Protein AF-0000000065878195 (afdb_homodimer)

Solvent-accessible surface area (backbone atoms only — not comparable to full-atom values): 20778 Å² total; per-residue (Å²): 125,73,83,77,46,71,64,57,33,50,50,47,22,72,71,66,57,38,49,67,68,57,30,45,48,26,27,59,78,36,66,58,36,61,71,56,16,51,52,48,48,51,53,51,12,43,54,49,27,63,72,30,65,80,54,76,54,81,26,36,33,47,19,52,36,68,44,93,82,26,39,34,34,22,38,26,36,37,29,16,54,41,66,69,56,40,67,31,67,69,50,46,49,50,30,38,50,50,14,46,40,45,65,73,57,57,44,80,30,56,44,76,90,58,51,53,64,69,58,52,51,52,52,46,50,52,42,34,51,54,31,45,72,72,67,43,57,69,74,59,20,53,55,50,31,51,55,51,49,56,54,45,36,36,52,34,12,43,40,54,15,55,28,86,92,46,70,91,38,28,40,44,51,52,50,27,49,48,18,34,41,72,71,44,39,69,45,76,66,55,71,50,79,49,46,70,91,55,77,128,126,75,82,78,46,72,65,58,32,49,50,47,22,72,72,65,56,38,48,67,67,57,30,45,49,26,27,60,77,37,68,58,35,61,71,56,17,51,52,49,47,50,54,51,13,43,54,49,27,62,73,30,64,80,56,75,55,82,26,35,32,49,19,52,36,65,44,93,81,27,39,35,32,23,37,27,35,36,29,17,54,42,65,70,55,39,65,30,69,68,50,46,49,48,31,37,49,50,13,46,40,43,63,74,57,57,44,81,30,54,42,74,89,59,52,52,63,69,57,53,52,52,50,47,50,51,44,36,50,54,32,45,72,72,68,42,56,67,75,59,20,51,55,50,31,52,56,50,48,56,53,46,35,37,51,33,13,42,39,54,15,56,28,87,92,47,69,89,38,28,42,44,52,52,50,28,50,48,16,35,39,74,71,43,39,69,44,77,67,54,72,49,78,48,45,71,89,54,76,129

Structure (mmCIF, N/CA/C/O backbone):
data_AF-0000000065878195-model_v1
#
loop_
_entity.id
_entity.type
_entity.pdbx_description
1 polymer 'Elongation factor Ts'
#
loop_
_atom_site.group_PDB
_atom_site.id
_atom_site.type_symbol
_atom_site.label_atom_id
_atom_site.label_alt_id
_atom_site.label_comp_id
_atom_site.label_asym_id
_atom_site.label_entity_id
_atom_site.label_seq_id
_atom_site.pdbx_PDB_ins_code
_atom_site.Cartn_x
_atom_site.Cartn_y
_atom_site.Cartn_z
_atom_site.occupancy
_atom_site.B_iso_or_equiv
_atom_site.auth_seq_id
_atom_site.auth_comp_id
_atom_site.auth_asym_id
_atom_site.auth_atom_id
_atom_site.pdbx_PDB_model_num
ATOM 1 N N . MET A 1 1 ? 19.953 -37.469 -34.438 1 44.12 1 MET A N 1
ATOM 2 C CA . MET A 1 1 ? 19.469 -36.344 -33.656 1 44.12 1 MET A CA 1
ATOM 3 C C . MET A 1 1 ? 19.328 -35.094 -34.531 1 44.12 1 MET A C 1
ATOM 5 O O . MET A 1 1 ? 20.25 -34.719 -35.281 1 44.12 1 MET A O 1
ATOM 9 N N . SER A 1 2 ? 18.109 -34.75 -34.969 1 53.44 2 SER A N 1
ATOM 10 C CA . SER A 1 2 ? 18 -33.719 -35.969 1 53.44 2 SER A CA 1
ATOM 11 C C . SER A 1 2 ? 18.812 -32.469 -35.594 1 53.44 2 SER A C 1
ATOM 13 O O . SER A 1 2 ? 19.016 -32.219 -34.406 1 53.44 2 SER A O 1
ATOM 15 N N . ALA A 1 3 ? 19.562 -31.891 -36.344 1 69.5 3 ALA A N 1
ATOM 16 C CA . ALA A 1 3 ? 20.5 -30.797 -36.125 1 69.5 3 ALA A CA 1
ATOM 17 C C . ALA A 1 3 ? 19.812 -29.578 -35.531 1 69.5 3 ALA A C 1
ATOM 19 O O . ALA A 1 3 ? 18.875 -29.031 -36.125 1 69.5 3 ALA A O 1
ATOM 20 N N . ILE A 1 4 ? 19.719 -29.469 -34.156 1 86.56 4 ILE A N 1
ATOM 21 C CA . ILE A 1 4 ? 19.203 -28.297 -33.469 1 86.56 4 ILE A CA 1
ATOM 22 C C . ILE A 1 4 ? 20 -27.047 -33.906 1 86.56 4 ILE A C 1
ATOM 24 O O . ILE A 1 4 ? 21.219 -27 -33.719 1 86.56 4 ILE A O 1
ATOM 28 N N . SER A 1 5 ? 19.297 -26.188 -34.625 1 90.62 5 SER A N 1
ATOM 29 C CA . SER A 1 5 ? 19.969 -25 -35.156 1 90.62 5 SER A CA 1
ATOM 30 C C . SER A 1 5 ? 20.062 -23.922 -34.094 1 90.62 5 SER A C 1
ATOM 32 O O . SER A 1 5 ? 19.25 -23.875 -33.156 1 90.62 5 SER A O 1
ATOM 34 N N . ALA A 1 6 ? 21.047 -23.094 -34.219 1 92 6 ALA A N 1
ATOM 35 C CA . ALA A 1 6 ? 21.203 -21.938 -33.344 1 92 6 ALA A CA 1
ATOM 36 C C . ALA A 1 6 ? 19.969 -21.031 -33.406 1 92 6 ALA A C 1
ATOM 38 O O . ALA A 1 6 ? 19.578 -20.453 -32.406 1 92 6 ALA A O 1
ATOM 39 N N . ALA A 1 7 ? 19.422 -21.031 -34.562 1 93.62 7 ALA A N 1
ATOM 40 C CA . ALA A 1 7 ? 18.234 -20.188 -34.75 1 93.62 7 ALA A CA 1
ATOM 41 C C . ALA A 1 7 ? 17.047 -20.703 -33.969 1 93.62 7 ALA A C 1
ATOM 43 O O . ALA A 1 7 ? 16.297 -19.938 -33.375 1 93.62 7 ALA A O 1
ATOM 44 N N . SER A 1 8 ? 16.938 -22.031 -33.969 1 94.75 8 SER A N 1
ATOM 45 C CA . SER A 1 8 ? 15.82 -22.625 -33.25 1 94.75 8 SER A CA 1
ATOM 46 C C . SER A 1 8 ? 16 -22.469 -31.734 1 94.75 8 SER A C 1
ATOM 48 O O . SER A 1 8 ? 15.023 -22.234 -31.016 1 94.75 8 SER A O 1
ATOM 50 N N . VAL A 1 9 ? 17.219 -22.5 -31.266 1 95.94 9 VAL A N 1
ATOM 51 C CA . VAL A 1 9 ? 17.516 -22.312 -29.844 1 95.94 9 VAL A CA 1
ATOM 52 C C . VAL A 1 9 ? 17.188 -20.875 -29.438 1 95.94 9 VAL A C 1
ATOM 54 O O . VAL A 1 9 ? 16.547 -20.656 -28.406 1 95.94 9 VAL A O 1
ATOM 57 N N . LYS A 1 10 ? 17.578 -19.969 -30.281 1 94.94 10 LYS A N 1
ATOM 58 C CA . LYS A 1 10 ? 17.312 -18.562 -30.016 1 94.94 10 LYS A CA 1
ATOM 59 C C . LYS A 1 10 ? 15.812 -18.281 -29.984 1 94.94 10 LYS A C 1
ATOM 61 O O . LYS A 1 10 ? 15.336 -17.547 -29.125 1 94.94 10 LYS A O 1
ATOM 66 N N . ALA A 1 11 ? 15.164 -18.875 -30.875 1 95.56 11 ALA A N 1
ATOM 67 C CA . ALA A 1 11 ? 13.719 -18.672 -30.953 1 95.56 11 ALA A CA 1
ATOM 68 C C . ALA A 1 11 ? 13.023 -19.172 -29.703 1 95.56 11 ALA A C 1
ATOM 70 O O . ALA A 1 11 ? 12.141 -18.516 -29.156 1 95.56 11 ALA A O 1
ATOM 71 N N . LEU A 1 12 ? 13.453 -20.359 -29.234 1 95.81 12 LEU A N 1
ATOM 72 C CA . LEU A 1 12 ? 12.867 -20.938 -28.031 1 95.81 12 LEU A CA 1
ATOM 73 C C . LEU A 1 12 ? 13.195 -20.094 -26.812 1 95.81 12 LEU A C 1
ATOM 75 O O . LEU A 1 12 ? 12.344 -19.891 -25.953 1 95.81 12 LEU A O 1
ATOM 79 N N . ARG A 1 13 ? 14.398 -19.578 -26.766 1 94.5 13 ARG A N 1
ATOM 80 C CA . ARG A 1 13 ? 14.812 -18.719 -25.672 1 94.5 13 ARG A CA 1
ATOM 81 C C . ARG A 1 13 ? 14 -17.422 -25.641 1 94.5 13 ARG A C 1
ATOM 83 O O . ARG A 1 13 ? 13.562 -16.984 -24.578 1 94.5 13 ARG A O 1
ATOM 90 N N . ASP A 1 14 ? 13.789 -16.891 -26.844 1 93.88 14 ASP A N 1
ATOM 91 C CA . ASP A 1 14 ? 13.023 -15.656 -26.922 1 93.88 14 ASP A CA 1
ATOM 92 C C . ASP A 1 14 ? 11.578 -15.867 -26.484 1 93.88 14 ASP A C 1
ATOM 94 O O . ASP A 1 14 ? 10.969 -14.984 -25.875 1 93.88 14 ASP A O 1
ATOM 98 N N . LYS A 1 15 ? 11.164 -17.047 -26.734 1 91.88 15 LYS A N 1
ATOM 99 C CA . LYS A 1 15 ? 9.773 -17.375 -26.438 1 91.88 15 LYS A CA 1
ATOM 100 C C . LYS A 1 15 ? 9.586 -17.688 -24.953 1 91.88 15 LYS A C 1
ATOM 102 O O . LYS A 1 15 ? 8.562 -17.328 -24.359 1 91.88 15 LYS A O 1
ATOM 107 N N . THR A 1 16 ? 10.578 -18.25 -24.312 1 92.25 16 THR A N 1
ATOM 108 C CA . THR A 1 16 ? 10.344 -18.812 -22.984 1 92.25 16 THR A CA 1
ATOM 109 C C . THR A 1 16 ? 11.133 -18.047 -21.922 1 92.25 16 THR A C 1
ATOM 111 O O . THR A 1 16 ? 10.828 -18.125 -20.734 1 92.25 16 THR A O 1
ATOM 114 N N . GLY A 1 17 ? 12.266 -17.453 -22.359 1 90.19 17 GLY A N 1
ATOM 115 C CA . GLY A 1 17 ? 13.156 -16.781 -21.422 1 90.19 17 GLY A CA 1
ATOM 116 C C . GLY A 1 17 ? 14.109 -17.734 -20.719 1 90.19 17 GLY A C 1
ATOM 117 O O . GLY A 1 17 ? 14.93 -17.312 -19.906 1 90.19 17 GLY A O 1
ATOM 118 N N . ALA A 1 18 ? 14.039 -19 -21.109 1 91.75 18 ALA A N 1
ATOM 119 C CA . ALA A 1 18 ? 14.898 -20 -20.469 1 91.75 18 ALA A CA 1
ATOM 120 C C . ALA A 1 18 ? 16.359 -19.828 -20.906 1 91.75 18 ALA A C 1
ATOM 122 O O . ALA A 1 18 ? 16.625 -19.188 -21.922 1 91.75 18 ALA A O 1
ATOM 123 N N . GLY A 1 19 ? 17.234 -20.312 -20.125 1 90.25 19 GLY A N 1
ATOM 124 C CA . GLY A 1 19 ? 18.641 -20.234 -20.484 1 90.25 19 GLY A CA 1
ATOM 125 C C . GLY A 1 19 ? 18.969 -20.953 -21.781 1 90.25 19 GLY A C 1
ATOM 126 O O . GLY A 1 19 ? 18.281 -21.906 -22.156 1 90.25 19 GLY A O 1
ATOM 127 N N . MET A 1 20 ? 19.953 -20.484 -22.328 1 92.56 20 MET A N 1
ATOM 128 C CA . MET A 1 20 ? 20.391 -20.984 -23.625 1 92.56 20 MET A CA 1
ATOM 129 C C . MET A 1 20 ? 20.578 -22.484 -23.594 1 92.56 20 MET A C 1
ATOM 131 O O . MET A 1 20 ? 20.062 -23.203 -24.453 1 92.56 20 MET A O 1
ATOM 135 N N . MET A 1 21 ? 21.281 -22.922 -22.578 1 92.75 21 MET A N 1
ATOM 136 C CA . MET A 1 21 ? 21.609 -24.344 -22.516 1 92.75 21 MET A CA 1
ATOM 137 C C . MET A 1 21 ? 20.359 -25.188 -22.234 1 92.75 21 MET A C 1
ATOM 139 O O . MET A 1 21 ? 20.234 -26.297 -22.734 1 92.75 21 MET A O 1
ATOM 143 N N . ASP A 1 22 ? 19.469 -24.672 -21.484 1 93.12 22 ASP A N 1
ATOM 144 C CA . ASP A 1 22 ? 18.203 -25.359 -21.219 1 93.12 22 ASP A CA 1
ATOM 145 C C . ASP A 1 22 ? 17.359 -25.484 -22.5 1 93.12 22 ASP A C 1
ATOM 147 O O . ASP A 1 22 ? 16.75 -26.516 -22.75 1 93.12 22 ASP A O 1
ATOM 151 N N . CYS A 1 23 ? 17.406 -24.438 -23.312 1 95.69 23 CYS A N 1
ATOM 152 C CA . CYS A 1 23 ? 16.688 -24.453 -24.578 1 95.69 23 CYS A CA 1
ATOM 153 C C . CYS A 1 23 ? 17.266 -25.5 -25.531 1 95.69 23 CYS A C 1
ATOM 155 O O . CYS A 1 23 ? 16.531 -26.25 -26.156 1 95.69 23 CYS A O 1
ATOM 157 N N . LYS A 1 24 ? 18.578 -25.469 -25.562 1 95.62 24 LYS A N 1
ATOM 158 C CA . LYS A 1 24 ? 19.25 -26.453 -26.406 1 95.62 24 LYS A CA 1
ATOM 159 C C . LYS A 1 24 ? 18.891 -27.875 -25.969 1 95.62 24 LYS A C 1
ATOM 161 O O . LYS A 1 24 ? 18.562 -28.719 -26.797 1 95.62 24 LYS A O 1
ATOM 166 N N . LYS A 1 25 ? 18.922 -28.078 -24.719 1 95.31 25 LYS A N 1
ATOM 167 C CA . LYS A 1 25 ? 18.609 -29.391 -24.172 1 95.31 25 LYS A CA 1
ATOM 168 C C . LYS A 1 25 ? 17.172 -29.781 -24.453 1 95.31 25 LYS A C 1
ATOM 170 O O . LYS A 1 25 ? 16.875 -30.922 -24.844 1 95.31 25 LYS A O 1
ATOM 175 N N . ALA A 1 26 ? 16.25 -28.875 -24.281 1 96.38 26 ALA A N 1
ATOM 176 C CA . ALA A 1 26 ? 14.836 -29.125 -24.516 1 96.38 26 ALA A CA 1
ATOM 177 C C . ALA A 1 26 ? 14.578 -29.531 -25.969 1 96.38 26 ALA A C 1
ATOM 179 O O . ALA A 1 26 ? 13.875 -30.5 -26.234 1 96.38 26 ALA A O 1
ATOM 180 N N . LEU A 1 27 ? 15.195 -28.766 -26.906 1 97 27 LEU A N 1
ATOM 181 C CA . LEU A 1 27 ? 15.023 -29.078 -28.328 1 97 27 LEU A CA 1
ATOM 182 C C . LEU A 1 27 ? 15.625 -30.453 -28.656 1 97 27 LEU A C 1
ATOM 184 O O . LEU A 1 27 ? 15.062 -31.203 -29.453 1 97 27 LEU A O 1
ATOM 188 N N . GLY A 1 28 ? 16.719 -30.719 -28.031 1 95.56 28 GLY A N 1
ATOM 189 C CA . GLY A 1 28 ? 17.328 -32.031 -28.219 1 95.56 28 GLY A CA 1
ATOM 190 C C . GLY A 1 28 ? 16.438 -33.156 -27.734 1 95.56 28 GLY A C 1
ATOM 191 O O . GLY A 1 28 ? 16.25 -34.156 -28.453 1 95.56 28 GLY A O 1
ATOM 192 N N . GLU A 1 29 ? 15.914 -32.969 -26.531 1 95.69 29 GLU A N 1
ATOM 193 C CA . GLU A 1 29 ? 15.07 -34 -25.922 1 95.69 29 GLU A CA 1
ATOM 194 C C . GLU A 1 29 ? 13.758 -34.156 -26.688 1 95.69 29 GLU A C 1
ATOM 196 O O . GLU A 1 29 ? 13.141 -35.219 -26.656 1 95.69 29 GLU A O 1
ATOM 201 N N . CYS A 1 30 ? 13.383 -33.125 -27.453 1 96.31 30 CYS A N 1
ATOM 202 C CA . CYS A 1 30 ? 12.094 -33.125 -28.141 1 96.31 30 CYS A CA 1
ATOM 203 C C . CYS A 1 30 ? 12.273 -33.219 -29.656 1 96.31 30 CYS A C 1
ATOM 205 O O . CYS A 1 30 ? 11.375 -32.844 -30.406 1 96.31 30 CYS A O 1
ATOM 207 N N . ASN A 1 31 ? 13.391 -33.562 -30.062 1 94.12 31 ASN A N 1
ATOM 208 C CA . ASN A 1 31 ? 13.719 -33.781 -31.453 1 94.12 31 ASN A CA 1
ATOM 209 C C . ASN A 1 31 ? 13.398 -32.562 -32.312 1 94.12 31 ASN A C 1
ATOM 211 O O . ASN A 1 31 ? 12.812 -32.688 -33.375 1 94.12 31 ASN A O 1
ATOM 215 N N . GLY A 1 32 ? 13.586 -31.453 -31.703 1 94.06 32 GLY A N 1
ATOM 216 C CA . GLY A 1 32 ? 13.469 -30.203 -32.438 1 94.06 32 GLY A CA 1
ATOM 217 C C . GLY A 1 32 ? 12.055 -29.656 -32.5 1 94.06 32 GLY A C 1
ATOM 218 O O . GLY A 1 32 ? 11.805 -28.609 -33.094 1 94.06 32 GLY A O 1
ATOM 219 N N . ASP A 1 33 ? 11.125 -30.375 -31.906 1 95.25 33 ASP A N 1
ATOM 220 C CA . ASP A 1 33 ? 9.75 -29.906 -31.844 1 95.25 33 ASP A CA 1
ATOM 221 C C . ASP A 1 33 ? 9.602 -28.766 -30.828 1 95.25 33 ASP A C 1
ATOM 223 O O . ASP A 1 33 ? 9.688 -29 -29.609 1 95.25 33 ASP A O 1
ATOM 227 N N . GLU A 1 34 ? 9.359 -27.578 -31.281 1 94.44 34 GLU A N 1
ATOM 228 C CA . GLU A 1 34 ? 9.336 -26.406 -30.422 1 94.44 34 GLU A CA 1
ATOM 229 C C . GLU A 1 34 ? 8.227 -26.5 -29.391 1 94.44 34 GLU A C 1
ATOM 231 O O . GLU A 1 34 ? 8.43 -26.156 -28.219 1 94.44 34 GLU A O 1
ATOM 236 N N . GLU A 1 35 ? 7.043 -26.938 -29.812 1 95.31 35 GLU A N 1
ATOM 237 C CA . GLU A 1 35 ? 5.918 -27.031 -28.891 1 95.31 35 GLU A CA 1
ATOM 238 C C . GLU A 1 35 ? 6.207 -28.016 -27.75 1 95.31 35 GLU A C 1
ATOM 240 O O . GLU A 1 35 ? 5.965 -27.703 -26.594 1 95.31 35 GLU A O 1
ATOM 245 N N . LYS A 1 36 ? 6.73 -29.109 -28.109 1 95.94 36 LYS A N 1
ATOM 246 C CA . LYS A 1 36 ? 7.098 -30.094 -27.094 1 95.94 36 LYS A CA 1
ATOM 247 C C . LYS A 1 36 ? 8.227 -29.578 -26.203 1 95.94 36 LYS A C 1
ATOM 249 O O . LYS A 1 36 ? 8.273 -29.859 -25.016 1 95.94 36 LYS A O 1
ATOM 254 N N . ALA A 1 37 ? 9.102 -28.828 -26.797 1 96.25 37 ALA A N 1
ATOM 255 C CA . ALA A 1 37 ? 10.211 -28.25 -26.047 1 96.25 37 ALA A CA 1
ATOM 256 C C . ALA A 1 37 ? 9.719 -27.25 -25.016 1 96.25 37 ALA A C 1
ATOM 258 O O . ALA A 1 37 ? 10.234 -27.188 -23.891 1 96.25 37 ALA A O 1
ATOM 259 N N . VAL A 1 38 ? 8.727 -26.5 -25.438 1 94.25 38 VAL A N 1
ATOM 260 C CA . VAL A 1 38 ? 8.133 -25.562 -24.484 1 94.25 38 VAL A CA 1
ATOM 261 C C . VAL A 1 38 ? 7.555 -26.312 -23.297 1 94.25 38 VAL A C 1
ATOM 263 O O . VAL A 1 38 ? 7.777 -25.922 -22.141 1 94.25 38 VAL A O 1
ATOM 266 N N . ALA A 1 39 ? 6.848 -27.344 -23.578 1 94 39 ALA A N 1
ATOM 267 C CA . ALA A 1 39 ? 6.25 -28.172 -22.531 1 94 39 ALA A CA 1
ATOM 268 C C . ALA A 1 39 ? 7.328 -28.781 -21.641 1 94 39 ALA A C 1
ATOM 270 O O . ALA A 1 39 ? 7.18 -28.844 -20.422 1 94 39 ALA A O 1
ATOM 271 N N . TRP A 1 40 ? 8.297 -29.266 -22.25 1 94.94 40 TRP A N 1
ATOM 272 C CA . TRP A 1 40 ? 9.43 -29.844 -21.547 1 94.94 40 TRP A CA 1
ATOM 273 C C . TRP A 1 40 ? 10.055 -28.828 -20.594 1 94.94 40 TRP A C 1
ATOM 275 O O . TRP A 1 40 ? 10.328 -29.141 -19.422 1 94.94 40 TRP A O 1
ATOM 285 N N . LEU A 1 41 ? 10.289 -27.625 -21.047 1 94.12 41 LEU A N 1
ATOM 286 C CA . LEU A 1 41 ? 10.875 -26.547 -20.234 1 94.12 41 LEU A CA 1
ATOM 287 C C . LEU A 1 41 ? 9.969 -26.203 -19.062 1 94.12 41 LEU A C 1
ATOM 289 O O . LEU A 1 41 ? 10.453 -25.953 -17.953 1 94.12 41 LEU A O 1
ATOM 293 N N . ARG A 1 42 ? 8.766 -26.188 -19.312 1 91.25 42 ARG A N 1
ATOM 294 C CA . ARG A 1 42 ? 7.805 -25.891 -18.25 1 91.25 42 ARG A CA 1
ATOM 295 C C . ARG A 1 42 ? 7.883 -26.938 -17.125 1 91.25 42 ARG A C 1
ATOM 297 O O . ARG A 1 42 ? 7.918 -26.578 -15.953 1 91.25 42 ARG A O 1
ATOM 304 N N . GLU A 1 43 ? 7.887 -28.172 -17.5 1 92.94 43 GLU A N 1
ATOM 305 C CA . GLU A 1 43 ? 7.973 -29.25 -16.531 1 92.94 43 GLU A CA 1
ATOM 306 C C . GLU A 1 43 ? 9.273 -29.172 -15.734 1 92.94 43 GLU A C 1
ATOM 308 O O . GLU A 1 43 ? 9.273 -29.344 -14.516 1 92.94 43 GLU A O 1
ATOM 313 N N . LYS A 1 44 ? 10.305 -29 -16.406 1 91.75 44 LYS A N 1
ATOM 314 C CA . LYS A 1 44 ? 11.594 -28.859 -15.742 1 91.75 44 LYS A CA 1
ATOM 315 C C . LYS A 1 44 ? 11.609 -27.656 -14.805 1 91.75 44 LYS A C 1
ATOM 317 O O . LYS A 1 44 ? 12.172 -27.719 -13.703 1 91.75 44 LYS A O 1
ATOM 322 N N . GLY A 1 45 ? 11.031 -26.625 -15.297 1 90.19 45 GLY A N 1
ATOM 323 C CA . GLY A 1 45 ? 10.914 -25.422 -14.477 1 90.19 45 GLY A CA 1
ATOM 324 C C . GLY A 1 45 ? 10.18 -25.656 -13.18 1 90.19 45 GLY A C 1
ATOM 325 O O . GLY A 1 45 ? 10.594 -25.172 -12.125 1 90.19 45 GLY A O 1
ATOM 326 N N . LEU A 1 46 ? 9.148 -26.406 -13.258 1 91.06 46 LEU A N 1
ATOM 327 C CA . LEU A 1 46 ? 8.375 -26.734 -12.062 1 91.06 46 LEU A CA 1
ATOM 328 C C . LEU A 1 46 ? 9.211 -27.547 -11.078 1 91.06 46 LEU A C 1
ATOM 330 O O . LEU A 1 46 ? 9.156 -27.312 -9.875 1 91.06 46 LEU A O 1
ATOM 334 N N . SER A 1 47 ? 9.898 -28.484 -11.609 1 92.75 47 SER A N 1
ATOM 335 C CA . SER A 1 47 ? 10.781 -29.297 -10.781 1 92.75 47 SER A CA 1
ATOM 336 C C . SER A 1 47 ? 11.844 -28.438 -10.094 1 92.75 47 SER A C 1
ATOM 338 O O . SER A 1 47 ? 12.109 -28.609 -8.906 1 92.75 47 SER A O 1
ATOM 340 N N . LYS A 1 48 ? 12.383 -27.562 -10.797 1 90.69 48 LYS A N 1
ATOM 341 C CA . LYS A 1 48 ? 13.375 -26.656 -10.242 1 90.69 48 LYS A CA 1
ATOM 342 C C . LYS A 1 48 ? 12.773 -25.797 -9.133 1 90.69 48 LYS A C 1
ATOM 344 O O . LYS A 1 48 ? 13.391 -25.594 -8.086 1 90.69 48 LYS A O 1
ATOM 349 N N . ALA A 1 49 ? 11.633 -25.297 -9.406 1 92.62 49 ALA A N 1
ATOM 350 C CA . ALA A 1 49 ? 10.938 -24.453 -8.438 1 92.62 49 ALA A CA 1
ATOM 351 C C . ALA A 1 49 ? 10.688 -25.219 -7.137 1 92.62 49 ALA A C 1
ATOM 353 O O . ALA A 1 49 ? 10.875 -24.672 -6.047 1 92.62 49 ALA A O 1
ATOM 354 N N . GLN A 1 50 ? 10.289 -26.422 -7.262 1 92.88 50 GLN A N 1
ATOM 355 C CA . GLN A 1 50 ? 10.023 -27.234 -6.086 1 92.88 50 GLN A CA 1
ATOM 356 C C . GLN A 1 50 ? 11.297 -27.469 -5.273 1 92.88 50 GLN A C 1
ATOM 358 O O . GLN A 1 50 ? 11.266 -27.406 -4.043 1 92.88 50 GLN A O 1
ATOM 363 N N . LYS A 1 51 ? 12.359 -27.672 -5.926 1 93.44 51 LYS A N 1
ATOM 364 C CA . LYS A 1 51 ? 13.633 -27.938 -5.262 1 93.44 51 LYS A CA 1
ATOM 365 C C . LYS A 1 51 ? 14.148 -26.688 -4.551 1 93.44 51 LYS A C 1
ATOM 367 O O . LYS A 1 51 ? 14.875 -26.781 -3.559 1 93.44 51 LYS A O 1
ATOM 372 N N . ARG A 1 52 ? 13.719 -25.562 -4.996 1 93.38 52 ARG A N 1
ATOM 373 C CA . ARG A 1 52 ? 14.258 -24.297 -4.484 1 93.38 52 ARG A CA 1
ATOM 374 C C . ARG A 1 52 ? 13.305 -23.672 -3.475 1 93.38 52 ARG A C 1
ATOM 376 O O . ARG A 1 52 ? 13.641 -22.656 -2.848 1 93.38 52 ARG A O 1
ATOM 383 N N . ALA A 1 53 ? 12.148 -24.203 -3.287 1 92 53 ALA A N 1
ATOM 384 C CA . ALA A 1 53 ? 11.094 -23.609 -2.473 1 92 53 ALA A CA 1
ATOM 385 C C . ALA A 1 53 ? 11.57 -23.375 -1.042 1 92 53 ALA A C 1
ATOM 387 O O . ALA A 1 53 ? 11.078 -22.469 -0.356 1 92 53 ALA A O 1
ATOM 388 N N . GLY A 1 54 ? 12.547 -24.047 -0.591 1 92.94 54 GLY A N 1
ATOM 389 C CA . GLY A 1 54 ? 13.016 -23.938 0.781 1 92.94 54 GLY A CA 1
ATOM 390 C C . GLY A 1 54 ? 14.148 -22.938 0.944 1 92.94 54 GLY A C 1
ATOM 391 O O . GLY A 1 54 ? 14.555 -22.641 2.066 1 92.94 54 GLY A O 1
ATOM 392 N N . ARG A 1 55 ? 14.672 -22.422 -0.109 1 95.19 55 ARG A N 1
ATOM 393 C CA . ARG A 1 55 ? 15.781 -21.469 -0.048 1 95.19 55 ARG A CA 1
ATOM 394 C C . ARG A 1 55 ? 15.32 -20.125 0.506 1 95.19 55 ARG A C 1
ATOM 396 O O . ARG A 1 55 ? 14.219 -19.672 0.198 1 95.19 55 ARG A O 1
ATOM 403 N N . ALA A 1 56 ? 16.172 -19.516 1.312 1 95.5 56 ALA A N 1
ATOM 404 C CA . ALA A 1 56 ? 15.828 -18.234 1.933 1 95.5 56 ALA A CA 1
ATOM 405 C C . ALA A 1 56 ? 15.789 -17.109 0.896 1 95.5 56 ALA A C 1
ATOM 407 O O . ALA A 1 56 ? 16.641 -17.062 0 1 95.5 56 ALA A O 1
ATOM 408 N N . THR A 1 57 ? 14.828 -16.312 0.988 1 96.31 57 THR A N 1
ATOM 409 C CA . THR A 1 57 ? 14.688 -15.141 0.136 1 96.31 57 THR A CA 1
ATOM 410 C C . THR A 1 57 ? 14.859 -13.867 0.95 1 96.31 57 THR A C 1
ATOM 412 O O . THR A 1 57 ? 13.969 -13.484 1.713 1 96.31 57 THR A O 1
ATOM 415 N N . SER A 1 58 ? 16 -13.18 0.774 1 95.38 58 SER A N 1
ATOM 416 C CA . SER A 1 58 ? 16.297 -12.008 1.589 1 95.38 58 SER A CA 1
ATOM 417 C C . SER A 1 58 ? 16.188 -10.727 0.772 1 95.38 58 SER A C 1
ATOM 419 O O . SER A 1 58 ? 16.297 -9.625 1.316 1 95.38 58 SER A O 1
ATOM 421 N N . GLU A 1 59 ? 16.047 -10.812 -0.524 1 98.06 59 GLU A N 1
ATOM 422 C CA . GLU A 1 59 ? 15.93 -9.664 -1.414 1 98.06 59 GLU A CA 1
ATOM 423 C C . GLU A 1 59 ? 14.539 -9.609 -2.057 1 98.06 59 GLU A C 1
ATOM 425 O O . GLU A 1 59 ? 13.688 -10.445 -1.764 1 98.06 59 GLU A O 1
ATOM 430 N N . GLY A 1 60 ? 14.25 -8.641 -2.822 1 98.56 60 GLY A N 1
ATOM 431 C CA . GLY A 1 60 ? 12.961 -8.523 -3.475 1 98.56 60 GLY A CA 1
ATOM 432 C C . GLY A 1 60 ? 12.547 -7.082 -3.725 1 98.56 60 GLY A C 1
ATOM 433 O O . GLY A 1 60 ? 13.391 -6.188 -3.764 1 98.56 60 GLY A O 1
ATOM 434 N N . VAL A 1 61 ? 11.234 -6.898 -3.996 1 98.75 61 VAL A N 1
ATOM 435 C CA . VAL A 1 61 ? 10.664 -5.574 -4.234 1 98.75 61 VAL A CA 1
ATOM 436 C C . VAL A 1 61 ? 9.266 -5.504 -3.643 1 98.75 61 VAL A C 1
ATOM 438 O O . VAL A 1 61 ? 8.641 -6.535 -3.379 1 98.75 61 VAL A O 1
ATOM 441 N N . ILE A 1 62 ? 8.852 -4.289 -3.363 1 98.88 62 ILE A N 1
ATOM 442 C CA . ILE A 1 62 ? 7.445 -4.008 -3.123 1 98.88 62 ILE A CA 1
ATOM 443 C C . ILE A 1 62 ? 6.754 -3.662 -4.441 1 98.88 62 ILE A C 1
ATOM 445 O O . ILE A 1 62 ? 6.93 -2.561 -4.969 1 98.88 62 ILE A O 1
ATOM 449 N N . GLY A 1 63 ? 5.996 -4.633 -4.992 1 98.69 63 GLY A N 1
ATOM 450 C CA . GLY A 1 63 ? 5.145 -4.32 -6.129 1 98.69 63 GLY A CA 1
ATOM 451 C C . GLY A 1 63 ? 3.971 -3.43 -5.77 1 98.69 63 GLY A C 1
ATOM 452 O O . GLY A 1 63 ? 3.49 -3.455 -4.637 1 98.69 63 GLY A O 1
ATOM 453 N N . SER A 1 64 ? 3.564 -2.676 -6.762 1 98.69 64 SER A N 1
ATOM 454 C CA . SER A 1 64 ? 2.455 -1.773 -6.465 1 98.69 64 SER A CA 1
ATOM 455 C C . SER A 1 64 ? 1.6 -1.524 -7.703 1 98.69 64 SER A C 1
ATOM 457 O O . SER A 1 64 ? 2.062 -1.702 -8.828 1 98.69 64 SER A O 1
ATOM 459 N N . TYR A 1 65 ? 0.335 -1.17 -7.449 1 98.75 65 TYR A N 1
ATOM 460 C CA . TYR A 1 65 ? -0.622 -0.776 -8.477 1 98.75 65 TYR A CA 1
ATOM 461 C C . TYR A 1 65 ? -1.64 0.215 -7.922 1 98.75 65 TYR A C 1
ATOM 463 O O . TYR A 1 65 ? -2.219 -0.01 -6.859 1 98.75 65 TYR A O 1
ATOM 471 N N . ILE A 1 66 ? -1.758 1.329 -8.547 1 98.62 66 ILE A N 1
ATOM 472 C CA . ILE A 1 66 ? -2.838 2.271 -8.273 1 98.62 66 ILE A CA 1
ATOM 473 C C . ILE A 1 66 ? -3.775 2.35 -9.469 1 98.62 66 ILE A C 1
ATOM 475 O O . ILE A 1 66 ? -3.336 2.621 -10.594 1 98.62 66 ILE A O 1
ATOM 479 N N . HIS A 1 67 ? -4.984 2.059 -9.211 1 98 67 HIS A N 1
ATOM 480 C CA . HIS A 1 67 ? -5.953 2.141 -10.297 1 98 67 HIS A CA 1
ATOM 481 C C . HIS A 1 67 ? -6.051 3.561 -10.844 1 98 67 HIS A C 1
ATOM 483 O O . HIS A 1 67 ? -5.805 4.527 -10.117 1 98 67 HIS A O 1
ATOM 489 N N . SER A 1 68 ? -6.473 3.748 -12.086 1 95.69 68 SER A N 1
ATOM 490 C CA . SER A 1 68 ? -6.387 5.004 -12.82 1 95.69 68 SER A CA 1
ATOM 491 C C . SER A 1 68 ? -7.199 6.102 -12.148 1 95.69 68 SER A C 1
ATOM 493 O O . SER A 1 68 ? -6.844 7.277 -12.219 1 95.69 68 SER A O 1
ATOM 495 N N . ASN A 1 69 ? -8.227 5.727 -11.5 1 95.06 69 ASN A N 1
ATOM 496 C CA . ASN A 1 69 ? -9.07 6.742 -10.875 1 95.06 69 ASN A CA 1
ATOM 497 C C . ASN A 1 69 ? -8.57 7.102 -9.477 1 95.06 69 ASN A C 1
ATOM 499 O O . ASN A 1 69 ? -9.18 7.926 -8.789 1 95.06 69 ASN A O 1
ATOM 503 N N . GLY A 1 70 ? -7.566 6.387 -9 1 97.31 70 GLY A N 1
ATOM 504 C CA . GLY A 1 70 ? -6.914 6.719 -7.742 1 97.31 70 GLY A CA 1
ATOM 505 C C . GLY A 1 70 ? -7.648 6.188 -6.527 1 97.31 70 GLY A C 1
ATOM 506 O O . GLY A 1 70 ? -7.324 6.547 -5.395 1 97.31 70 GLY A O 1
ATOM 507 N N . LYS A 1 71 ? -8.578 5.379 -6.695 1 98.12 71 LYS A N 1
ATOM 508 C CA . LYS A 1 71 ? -9.453 5.012 -5.586 1 98.12 71 LYS A CA 1
ATOM 509 C C . LYS A 1 71 ? -9.164 3.588 -5.109 1 98.12 71 LYS A C 1
ATOM 511 O O . LYS A 1 71 ? -9.797 3.107 -4.168 1 98.12 71 LYS A O 1
ATOM 516 N N . LEU A 1 72 ? -8.258 2.916 -5.75 1 98.62 72 LEU A N 1
ATOM 517 C CA . LEU A 1 72 ? -7.844 1.566 -5.383 1 98.62 72 LEU A CA 1
ATOM 518 C C . LEU A 1 72 ? -6.332 1.409 -5.492 1 98.62 72 LEU A C 1
ATOM 520 O O . LEU A 1 72 ? -5.742 1.742 -6.523 1 98.62 72 LEU A O 1
ATOM 524 N N . GLY A 1 73 ? -5.703 0.924 -4.414 1 98.75 73 GLY A N 1
ATOM 525 C CA . GLY A 1 73 ? -4.266 0.71 -4.387 1 98.75 73 GLY A CA 1
ATOM 526 C C . GLY A 1 73 ? -3.871 -0.635 -3.809 1 98.75 73 GLY A C 1
ATOM 527 O O . GLY A 1 73 ? -4.578 -1.182 -2.961 1 98.75 73 GLY A O 1
ATOM 528 N N . VAL A 1 74 ? -2.758 -1.123 -4.332 1 98.88 74 VAL A N 1
ATOM 529 C CA . VAL A 1 74 ? -2.229 -2.396 -3.857 1 98.88 74 VAL A CA 1
ATOM 530 C C . VAL A 1 74 ? -0.717 -2.291 -3.67 1 98.88 74 VAL A C 1
ATOM 532 O O . VAL A 1 74 ? -0.028 -1.66 -4.473 1 98.88 74 VAL A O 1
ATOM 535 N N . MET A 1 75 ? -0.254 -2.902 -2.598 1 98.75 75 MET A N 1
ATOM 536 C CA . MET A 1 75 ? 1.158 -3.236 -2.438 1 98.75 75 MET A CA 1
ATOM 537 C C . MET A 1 75 ? 1.339 -4.727 -2.172 1 98.75 75 MET A C 1
ATOM 539 O O . MET A 1 75 ? 0.528 -5.34 -1.476 1 98.75 75 MET A O 1
ATOM 543 N N . VAL A 1 76 ? 2.412 -5.242 -2.711 1 98.88 76 VAL A N 1
ATOM 544 C CA . VAL A 1 76 ? 2.693 -6.656 -2.488 1 98.88 76 VAL A CA 1
ATOM 545 C C . VAL A 1 76 ? 4.199 -6.875 -2.385 1 98.88 76 VAL A C 1
ATOM 547 O O . VAL A 1 76 ? 4.973 -6.293 -3.152 1 98.88 76 VAL A O 1
ATOM 550 N N . GLU A 1 77 ? 4.578 -7.648 -1.401 1 98.81 77 GLU A N 1
ATOM 551 C CA . GLU A 1 77 ? 5.977 -8.008 -1.198 1 98.81 77 GLU A CA 1
ATOM 552 C C . GLU A 1 77 ? 6.348 -9.25 -2.002 1 98.81 77 GLU A C 1
ATOM 554 O O . GLU A 1 77 ? 5.793 -10.328 -1.781 1 98.81 77 GLU A O 1
ATOM 559 N N . ILE A 1 78 ? 7.215 -9.086 -2.977 1 98.81 78 ILE A N 1
ATOM 560 C CA . ILE A 1 78 ? 7.758 -10.195 -3.754 1 98.81 78 ILE A CA 1
ATOM 561 C C . ILE A 1 78 ? 9.234 -10.391 -3.412 1 98.81 78 ILE A C 1
ATOM 563 O O . ILE A 1 78 ? 10.039 -9.469 -3.561 1 98.81 78 ILE A O 1
ATOM 567 N N . LYS A 1 79 ? 9.57 -11.594 -3.016 1 98.5 79 LYS A N 1
ATOM 568 C CA . LYS A 1 79 ? 10.898 -11.852 -2.479 1 98.5 79 LYS A CA 1
ATOM 569 C C . LYS A 1 79 ? 11.688 -12.789 -3.393 1 98.5 79 LYS A C 1
ATOM 571 O O . LYS A 1 79 ? 11.102 -13.609 -4.102 1 98.5 79 LYS A O 1
ATOM 576 N N . CYS A 1 80 ? 12.969 -12.641 -3.375 1 98.25 80 CYS A N 1
ATOM 577 C CA . CYS A 1 80 ? 13.898 -13.492 -4.113 1 98.25 80 CYS A CA 1
ATOM 578 C C . CYS A 1 80 ? 15.234 -13.602 -3.381 1 98.25 80 CYS A C 1
ATOM 580 O O . CYS A 1 80 ? 15.375 -13.102 -2.262 1 98.25 80 CYS A O 1
ATOM 582 N N . GLU A 1 81 ? 16.156 -14.297 -3.957 1 98 81 GLU A N 1
ATOM 583 C CA . GLU A 1 81 ? 17.422 -14.602 -3.273 1 98 81 GLU A CA 1
ATOM 584 C C . GLU A 1 81 ? 18.406 -13.445 -3.408 1 98 81 GLU A C 1
ATOM 586 O O . GLU A 1 81 ? 19.078 -13.086 -2.443 1 98 81 GLU A O 1
ATOM 591 N N . THR A 1 82 ? 18.5 -12.805 -4.566 1 97.69 82 THR A N 1
ATOM 592 C CA . THR A 1 82 ? 19.562 -11.828 -4.82 1 97.69 82 THR A CA 1
ATOM 593 C C . THR A 1 82 ? 18.969 -10.508 -5.301 1 97.69 82 THR A C 1
ATOM 595 O O . THR A 1 82 ? 17.859 -10.469 -5.82 1 97.69 82 THR A O 1
ATOM 598 N N . ASP A 1 83 ? 19.719 -9.391 -5.102 1 97.38 83 ASP A N 1
ATOM 599 C CA . ASP A 1 83 ? 19.281 -8.07 -5.539 1 97.38 83 ASP A CA 1
ATOM 600 C C . ASP A 1 83 ? 19.344 -7.945 -7.059 1 97.38 83 ASP A C 1
ATOM 602 O O . ASP A 1 83 ? 18.656 -7.117 -7.652 1 97.38 83 ASP A O 1
ATOM 606 N N . PHE A 1 84 ? 20.172 -8.805 -7.754 1 96.88 84 PHE A N 1
ATOM 607 C CA . PHE A 1 84 ? 20.281 -8.828 -9.211 1 96.88 84 PHE A CA 1
ATOM 608 C C . PHE A 1 84 ? 18.969 -9.227 -9.844 1 96.88 84 PHE A C 1
ATOM 610 O O . PHE A 1 84 ? 18.484 -8.578 -10.781 1 96.88 84 PHE A O 1
ATOM 617 N N . VAL A 1 85 ? 18.422 -10.281 -9.273 1 97.69 85 VAL A N 1
ATOM 618 C CA . VAL A 1 85 ? 17.141 -10.766 -9.797 1 97.69 85 VAL A CA 1
ATOM 619 C C . VAL A 1 85 ? 16.031 -9.766 -9.477 1 97.69 85 VAL A C 1
ATOM 621 O O . VAL A 1 85 ? 15.148 -9.531 -10.297 1 97.69 85 VAL A O 1
ATOM 624 N N . ALA A 1 86 ? 16.094 -9.156 -8.312 1 98.5 86 ALA A N 1
ATOM 625 C CA . ALA A 1 86 ? 15.078 -8.211 -7.867 1 98.5 86 ALA A CA 1
ATOM 626 C C . ALA A 1 86 ? 14.953 -7.035 -8.836 1 98.5 86 ALA A C 1
ATOM 628 O O . ALA A 1 86 ? 13.906 -6.398 -8.922 1 98.5 86 ALA A O 1
ATOM 629 N N . ARG A 1 87 ? 16.031 -6.816 -9.547 1 97.56 87 ARG A N 1
ATOM 630 C CA . ARG A 1 87 ? 16.062 -5.66 -10.43 1 97.56 87 ARG A CA 1
ATOM 631 C C . ARG A 1 87 ? 15.75 -6.062 -11.867 1 97.56 87 ARG A C 1
ATOM 633 O O . ARG A 1 87 ? 15.641 -5.203 -12.75 1 97.56 87 ARG A O 1
ATOM 640 N N . SER A 1 88 ? 15.633 -7.301 -12.125 1 96.5 88 SER A N 1
ATOM 641 C CA . SER A 1 88 ? 15.422 -7.766 -13.492 1 96.5 88 SER A CA 1
ATOM 642 C C . SER A 1 88 ? 14.023 -7.41 -13.992 1 96.5 88 SER A C 1
ATOM 644 O O . SER A 1 88 ? 13.078 -7.328 -13.203 1 96.5 88 SER A O 1
ATOM 646 N N . GLU A 1 89 ? 13.938 -7.273 -15.281 1 96.88 89 GLU A N 1
ATOM 647 C CA . GLU A 1 89 ? 12.664 -6.902 -15.898 1 96.88 89 GLU A CA 1
ATOM 648 C C . GLU A 1 89 ? 11.594 -7.961 -15.648 1 96.88 89 GLU A C 1
ATOM 650 O O . GLU A 1 89 ? 10.445 -7.633 -15.359 1 96.88 89 GLU A O 1
ATOM 655 N N . ARG A 1 90 ? 11.945 -9.195 -15.734 1 96.38 90 ARG A N 1
ATOM 656 C CA . ARG A 1 90 ? 10.992 -10.297 -15.562 1 96.38 90 ARG A CA 1
ATOM 657 C C . ARG A 1 90 ? 10.438 -10.32 -14.148 1 96.38 90 ARG A C 1
ATOM 659 O O . ARG A 1 90 ? 9.242 -10.547 -13.945 1 96.38 90 ARG A O 1
ATOM 666 N N . PHE A 1 91 ? 11.328 -10.102 -13.195 1 98.31 91 PHE A N 1
ATOM 667 C CA . PHE A 1 91 ? 10.914 -10.086 -11.797 1 98.31 91 PHE A CA 1
ATOM 668 C C . PHE A 1 91 ? 9.984 -8.906 -11.516 1 98.31 91 PHE A C 1
ATOM 670 O O . PHE A 1 91 ? 8.945 -9.07 -10.883 1 98.31 91 PHE A O 1
ATOM 677 N N . LEU A 1 92 ? 10.336 -7.777 -12.07 1 98.62 92 LEU A N 1
ATOM 678 C CA . LEU A 1 92 ? 9.539 -6.57 -11.875 1 98.62 92 LEU A CA 1
ATOM 679 C C . LEU A 1 92 ? 8.18 -6.695 -12.562 1 98.62 92 LEU A C 1
ATOM 681 O O . LEU A 1 92 ? 7.168 -6.238 -12.039 1 98.62 92 LEU A O 1
ATOM 685 N N . GLU A 1 93 ? 8.18 -7.309 -13.688 1 98.38 93 GLU A N 1
ATOM 686 C CA . GLU A 1 93 ? 6.922 -7.551 -14.391 1 98.38 93 GLU A CA 1
ATOM 687 C C . GLU A 1 93 ? 6.02 -8.492 -13.594 1 98.38 93 GLU A C 1
ATOM 689 O O . GLU A 1 93 ? 4.809 -8.273 -13.508 1 98.38 93 GLU A O 1
ATOM 694 N N . PHE A 1 94 ? 6.57 -9.523 -13.055 1 98.75 94 PHE A N 1
ATOM 695 C CA . PHE A 1 94 ? 5.816 -10.438 -12.203 1 98.75 94 PHE A CA 1
ATOM 696 C C . PHE A 1 94 ? 5.199 -9.695 -11.023 1 98.75 94 PHE A C 1
ATOM 698 O O . PHE A 1 94 ? 4.012 -9.852 -10.734 1 98.75 94 PHE A O 1
ATOM 705 N N . ALA A 1 95 ? 5.996 -8.852 -10.367 1 98.88 95 ALA A N 1
ATOM 706 C CA . ALA A 1 95 ? 5.508 -8.078 -9.227 1 98.88 95 ALA A CA 1
ATOM 707 C C . ALA A 1 95 ? 4.328 -7.195 -9.633 1 98.88 95 ALA A C 1
ATOM 709 O O . ALA A 1 95 ? 3.338 -7.105 -8.906 1 98.88 95 ALA A O 1
ATOM 710 N N . LYS A 1 96 ? 4.484 -6.605 -10.766 1 98.69 96 LYS A N 1
ATOM 711 C CA . LYS A 1 96 ? 3.416 -5.754 -11.281 1 98.69 96 LYS A CA 1
ATOM 712 C C . LYS A 1 96 ? 2.152 -6.562 -11.562 1 98.69 96 LYS A C 1
ATOM 714 O O . LYS A 1 96 ? 1.051 -6.152 -11.188 1 98.69 96 LYS A O 1
ATOM 719 N N . ASN A 1 97 ? 2.307 -7.648 -12.148 1 98.81 97 ASN A N 1
ATOM 720 C CA . ASN A 1 97 ? 1.175 -8.508 -12.469 1 98.81 97 ASN A CA 1
ATOM 721 C C . ASN A 1 97 ? 0.459 -8.984 -11.203 1 98.81 97 ASN A C 1
ATOM 723 O O . ASN A 1 97 ? -0.772 -9.016 -11.156 1 98.81 97 ASN A O 1
ATOM 727 N N . VAL A 1 98 ? 1.248 -9.344 -10.25 1 98.94 98 VAL A N 1
ATOM 728 C CA . VAL A 1 98 ? 0.661 -9.828 -9 1 98.94 98 VAL A CA 1
ATOM 729 C C . VAL A 1 98 ? -0.099 -8.695 -8.32 1 98.94 98 VAL A C 1
ATOM 731 O O . VAL A 1 98 ? -1.194 -8.898 -7.789 1 98.94 98 VAL A O 1
ATOM 734 N N . ALA A 1 99 ? 0.454 -7.496 -8.297 1 98.94 99 ALA A N 1
ATOM 735 C CA . ALA A 1 99 ? -0.24 -6.348 -7.719 1 98.94 99 ALA A CA 1
ATOM 736 C C . ALA A 1 99 ? -1.568 -6.098 -8.422 1 98.94 99 ALA A C 1
ATOM 738 O O . ALA A 1 99 ? -2.59 -5.859 -7.773 1 98.94 99 ALA A O 1
ATOM 739 N N . MET A 1 100 ? -1.52 -6.168 -9.695 1 98.81 100 MET A N 1
ATOM 740 C CA . MET A 1 100 ? -2.74 -5.969 -10.477 1 98.81 100 MET A CA 1
ATOM 741 C C . MET A 1 100 ? -3.75 -7.078 -10.195 1 98.81 100 MET A C 1
ATOM 743 O O . MET A 1 100 ? -4.953 -6.824 -10.133 1 98.81 100 MET A O 1
ATOM 747 N N . GLN A 1 101 ? -3.26 -8.312 -10.039 1 98.94 101 GLN A N 1
ATOM 748 C CA . GLN A 1 101 ? -4.105 -9.438 -9.664 1 98.94 101 GLN A CA 1
ATOM 749 C C . GLN A 1 101 ? -4.852 -9.164 -8.367 1 98.94 101 GLN A C 1
ATOM 751 O O . GLN A 1 101 ? -6.062 -9.367 -8.281 1 98.94 101 GLN A O 1
ATOM 756 N N . ILE A 1 102 ? -4.121 -8.695 -7.418 1 98.94 102 ILE A N 1
ATOM 757 C CA . ILE A 1 102 ? -4.691 -8.422 -6.102 1 98.94 102 ILE A CA 1
ATOM 758 C C . ILE A 1 102 ? -5.754 -7.328 -6.215 1 98.94 102 ILE A C 1
ATOM 760 O O . ILE A 1 102 ? -6.816 -7.422 -5.594 1 98.94 102 ILE A O 1
ATOM 764 N N . ALA A 1 103 ? -5.484 -6.316 -6.992 1 98.75 103 ALA A N 1
ATOM 765 C CA . ALA A 1 103 ? -6.449 -5.238 -7.195 1 98.75 103 ALA A CA 1
ATOM 766 C C . ALA A 1 103 ? -7.742 -5.77 -7.809 1 98.75 103 ALA A C 1
ATOM 768 O O . ALA A 1 103 ? -8.836 -5.426 -7.359 1 98.75 103 ALA A O 1
ATOM 769 N N . ALA A 1 104 ? -7.605 -6.594 -8.719 1 98.5 104 ALA A N 1
ATOM 770 C CA . ALA A 1 104 ? -8.742 -7.043 -9.523 1 98.5 104 ALA A CA 1
ATOM 771 C C . ALA A 1 104 ? -9.508 -8.156 -8.812 1 98.5 104 ALA A C 1
ATOM 773 O O . ALA A 1 104 ? -10.742 -8.148 -8.789 1 98.5 104 ALA A O 1
ATOM 774 N N . ALA A 1 105 ? -8.758 -9.078 -8.203 1 98.69 105 ALA A N 1
ATOM 775 C CA . ALA A 1 105 ? -9.383 -10.312 -7.734 1 98.69 105 ALA A CA 1
ATOM 776 C C . ALA A 1 105 ? -9.633 -10.266 -6.23 1 98.69 105 ALA A C 1
ATOM 778 O O . ALA A 1 105 ? -10.289 -11.148 -5.672 1 98.69 105 ALA A O 1
ATOM 779 N N . ASN A 1 106 ? -9.102 -9.336 -5.527 1 98.44 106 ASN A N 1
ATOM 780 C CA . ASN A 1 106 ? -9.383 -9.016 -4.133 1 98.44 106 ASN A CA 1
ATOM 781 C C . ASN A 1 106 ? -9.219 -10.234 -3.23 1 98.44 106 ASN A C 1
ATOM 783 O O . ASN A 1 106 ? -10.141 -10.602 -2.498 1 98.44 106 ASN A O 1
ATOM 787 N N . PRO A 1 107 ? -8.078 -10.898 -3.285 1 98.81 107 PRO A N 1
ATOM 788 C CA . PRO A 1 107 ? -7.836 -12 -2.355 1 98.81 107 PRO A CA 1
ATOM 789 C C . PRO A 1 107 ? -7.812 -11.555 -0.897 1 98.81 107 PRO A C 1
ATOM 791 O O . PRO A 1 107 ? -7.535 -10.383 -0.611 1 98.81 107 PRO A O 1
ATOM 794 N N . VAL A 1 108 ? -8.031 -12.562 0.03 1 98.31 108 VAL A N 1
ATOM 795 C CA . VAL A 1 108 ? -8.008 -12.297 1.464 1 98.31 108 VAL A CA 1
ATOM 796 C C . VAL A 1 108 ? -6.633 -12.648 2.031 1 98.31 108 VAL A C 1
ATOM 798 O O . VAL A 1 108 ? -6.188 -12.047 3.012 1 98.31 108 VAL A O 1
ATOM 801 N N . CYS A 1 109 ? -5.957 -13.586 1.394 1 98.69 109 CYS A N 1
ATOM 802 C CA . CYS A 1 109 ? -4.66 -14.055 1.878 1 98.69 109 CYS A CA 1
ATOM 803 C C . CYS A 1 109 ? -3.818 -14.609 0.735 1 98.69 109 CYS A C 1
ATOM 805 O O . CYS A 1 109 ? -4.277 -14.664 -0.407 1 98.69 109 CYS A O 1
ATOM 807 N N . VAL A 1 110 ? -2.604 -14.961 1.067 1 98.75 110 VAL A N 1
ATOM 808 C CA . VAL A 1 110 ? -1.689 -15.43 0.032 1 98.75 110 VAL A CA 1
ATOM 809 C C . VAL A 1 110 ? -1.902 -16.922 -0.209 1 98.75 110 VAL A C 1
ATOM 811 O O . VAL A 1 110 ? -1.985 -17.375 -1.356 1 98.75 110 VAL A O 1
ATOM 814 N N . THR A 1 111 ? -2.031 -17.734 0.887 1 98.5 111 THR A N 1
ATOM 815 C CA . THR A 1 111 ? -2.119 -19.188 0.786 1 98.5 111 THR A CA 1
ATOM 816 C C . THR A 1 111 ? -3.322 -19.703 1.567 1 98.5 111 THR A C 1
ATOM 818 O O . THR A 1 111 ? -3.846 -19.016 2.445 1 98.5 111 THR A O 1
ATOM 821 N N . PRO A 1 112 ? -3.754 -20.922 1.29 1 98.06 112 PRO A N 1
ATOM 822 C CA . PRO A 1 112 ? -4.867 -21.516 2.031 1 98.06 112 PRO A CA 1
ATOM 823 C C . PRO A 1 112 ? -4.586 -21.625 3.527 1 98.06 112 PRO A C 1
ATOM 825 O O . PRO A 1 112 ? -5.5 -21.484 4.344 1 98.06 112 PRO A O 1
ATOM 828 N N . GLU A 1 113 ? -3.4 -21.828 3.873 1 97.75 113 GLU A N 1
ATOM 829 C CA . GLU A 1 113 ? -3.021 -21.984 5.273 1 97.75 113 GLU A CA 1
ATOM 830 C C . GLU A 1 113 ? -3.223 -20.688 6.047 1 97.75 113 GLU A C 1
ATOM 832 O O . GLU A 1 113 ? -3.281 -20.688 7.277 1 97.75 113 GLU A O 1
ATOM 837 N N . GLU A 1 114 ? -3.342 -19.609 5.309 1 98.06 114 GLU A N 1
ATOM 838 C CA . GLU A 1 114 ? -3.432 -18.297 5.941 1 98.06 114 GLU A CA 1
ATOM 839 C C . GLU A 1 114 ? -4.883 -17.828 6.059 1 98.06 114 GLU A C 1
ATOM 841 O O . GLU A 1 114 ? -5.16 -16.766 6.598 1 98.06 114 GLU A O 1
ATOM 846 N N . VAL A 1 115 ? -5.758 -18.609 5.566 1 98.38 115 VAL A N 1
ATOM 847 C CA . VAL A 1 115 ? -7.16 -18.219 5.688 1 98.38 115 VAL A CA 1
ATOM 848 C C . VAL A 1 115 ? -7.547 -18.141 7.16 1 98.38 115 VAL A C 1
ATOM 850 O O . VAL A 1 115 ? -7.32 -19.078 7.926 1 98.38 115 VAL A O 1
ATOM 853 N N . PRO A 1 116 ? -8.125 -17 7.516 1 97.81 116 PRO A N 1
ATOM 854 C CA . PRO A 1 116 ? -8.555 -16.922 8.914 1 97.81 116 PRO A CA 1
ATOM 855 C C . PRO A 1 116 ? -9.484 -18.062 9.312 1 97.81 116 PRO A C 1
ATOM 857 O O . PRO A 1 116 ? -10.445 -18.359 8.594 1 97.81 116 PRO A O 1
ATOM 860 N N . ALA A 1 117 ? -9.234 -18.594 10.414 1 97.56 117 ALA A N 1
ATOM 861 C CA . ALA A 1 117 ? -9.945 -19.781 10.875 1 97.56 117 ALA A CA 1
ATOM 862 C C . ALA A 1 117 ? -11.438 -19.516 11.016 1 97.56 117 ALA A C 1
ATOM 864 O O . ALA A 1 117 ? -12.266 -20.359 10.672 1 97.56 117 ALA A O 1
ATOM 865 N N . ASP A 1 118 ? -11.719 -18.344 11.562 1 98.12 118 ASP A N 1
ATOM 866 C CA . ASP A 1 118 ? -13.117 -17.984 11.766 1 98.12 118 ASP A CA 1
ATOM 867 C C . ASP A 1 118 ? -13.859 -17.875 10.438 1 98.12 118 ASP A C 1
ATOM 869 O O . ASP A 1 118 ? -15 -18.312 10.312 1 98.12 118 ASP A O 1
ATOM 873 N N . LEU A 1 119 ? -13.195 -17.328 9.484 1 97.81 119 LEU A N 1
ATOM 874 C CA . LEU A 1 119 ? -13.797 -17.203 8.164 1 97.81 119 LEU A CA 1
ATOM 875 C C . LEU A 1 119 ? -14.039 -18.578 7.543 1 97.81 119 LEU A C 1
ATOM 877 O O . LEU A 1 119 ? -15.117 -18.844 7.008 1 97.81 119 LEU A O 1
ATOM 881 N N . LEU A 1 120 ? -13.047 -19.391 7.559 1 97.75 120 LEU A N 1
ATOM 882 C CA . LEU A 1 120 ? -13.156 -20.719 6.977 1 97.75 120 LEU A CA 1
ATOM 883 C C . LEU A 1 120 ? -14.258 -21.531 7.652 1 97.75 120 LEU A C 1
ATOM 885 O O . LEU A 1 120 ? -15.039 -22.203 6.98 1 97.75 120 LEU A O 1
ATOM 889 N N . ALA A 1 121 ? -14.352 -21.5 8.969 1 97.81 121 ALA A N 1
ATOM 890 C CA . ALA A 1 121 ? -15.375 -22.219 9.719 1 97.81 121 ALA A CA 1
ATOM 891 C C . ALA A 1 121 ? -16.766 -21.75 9.328 1 97.81 121 ALA A C 1
ATOM 893 O O . ALA A 1 121 ? -17.672 -22.562 9.133 1 97.81 121 ALA A O 1
ATOM 894 N N . LYS A 1 122 ? -16.875 -20.469 9.297 1 98.12 122 LYS A N 1
ATOM 895 C CA . LYS A 1 122 ? -18.172 -19.906 8.914 1 98.12 122 LYS A CA 1
ATOM 896 C C . LYS A 1 122 ? -18.578 -20.375 7.523 1 98.12 122 LYS A C 1
ATOM 898 O O . LYS A 1 122 ? -19.734 -20.781 7.32 1 98.12 122 LYS A O 1
ATOM 903 N N . GLU A 1 123 ? -17.656 -20.297 6.59 1 97.88 123 GLU A N 1
ATOM 904 C CA . GLU A 1 123 ? -17.953 -20.719 5.227 1 97.88 123 GLU A CA 1
ATOM 905 C C . GLU A 1 123 ? -18.281 -22.203 5.172 1 97.88 123 GLU A C 1
ATOM 907 O O . GLU A 1 123 ? -19.219 -22.609 4.473 1 97.88 123 GLU A O 1
ATOM 912 N N . ARG A 1 124 ? -17.578 -23.016 5.828 1 97.38 124 ARG A N 1
ATOM 913 C CA . ARG A 1 124 ? -17.844 -24.453 5.863 1 97.38 124 ARG A CA 1
ATOM 914 C C . ARG A 1 124 ? -19.234 -24.734 6.398 1 97.38 124 ARG A C 1
ATOM 916 O O . ARG A 1 124 ? -19.922 -25.625 5.891 1 97.38 124 ARG A O 1
ATOM 923 N N . GLU A 1 125 ? -19.562 -24.047 7.457 1 96.94 125 GLU A N 1
ATOM 924 C CA . GLU A 1 125 ? -20.906 -24.203 8.016 1 96.94 125 GLU A CA 1
ATOM 925 C C . GLU A 1 125 ? -21.984 -23.844 6.996 1 96.94 125 GLU A C 1
ATOM 927 O O . GLU A 1 125 ? -22.969 -24.562 6.855 1 96.94 125 GLU A O 1
ATOM 932 N N . ILE A 1 126 ? -21.766 -22.797 6.398 1 97.38 126 ILE A N 1
ATOM 933 C CA . ILE A 1 126 ? -22.703 -22.344 5.379 1 97.38 126 ILE A CA 1
ATOM 934 C C . ILE A 1 126 ? -22.828 -23.406 4.289 1 97.38 126 ILE A C 1
ATOM 936 O O . ILE A 1 126 ? -23.938 -23.797 3.9 1 97.38 126 ILE A O 1
ATOM 940 N N . PHE A 1 127 ? -21.766 -23.906 3.809 1 96.62 127 PHE A N 1
ATOM 941 C CA . PHE A 1 127 ? -21.75 -24.906 2.754 1 96.62 127 PHE A CA 1
ATOM 942 C C . PHE A 1 127 ? -22.438 -26.188 3.225 1 96.62 127 PHE A C 1
ATOM 944 O O . PHE A 1 127 ? -23.188 -26.812 2.469 1 96.62 127 PHE A O 1
ATOM 951 N N . LYS A 1 128 ? -22.188 -26.609 4.402 1 95.31 128 LYS A N 1
ATOM 952 C CA . LYS A 1 128 ? -22.797 -27.797 4.961 1 95.31 128 LYS A CA 1
ATOM 953 C C . LYS A 1 128 ? -24.312 -27.656 5.047 1 95.31 128 LYS A C 1
ATOM 955 O O . LYS A 1 128 ? -25.062 -28.562 4.656 1 95.31 128 LYS A O 1
ATOM 960 N N . ASN A 1 129 ? -24.688 -26.484 5.578 1 95.81 129 ASN A N 1
ATOM 961 C CA . ASN A 1 129 ? -26.125 -26.203 5.676 1 95.81 129 ASN A CA 1
ATOM 962 C C . ASN A 1 129 ? -26.797 -26.234 4.309 1 95.81 129 ASN A C 1
ATOM 964 O O . ASN A 1 129 ? -27.891 -26.797 4.16 1 95.81 129 ASN A O 1
ATOM 968 N N . GLN A 1 130 ? -26.141 -25.656 3.422 1 95.56 130 GLN A N 1
ATOM 969 C CA . GLN A 1 130 ? -26.672 -25.672 2.064 1 95.56 130 GLN A CA 1
ATOM 970 C C . GLN A 1 130 ? -26.797 -27.094 1.529 1 95.56 130 GLN A C 1
ATOM 972 O O . GLN A 1 130 ? -27.828 -27.438 0.936 1 95.56 130 GLN A O 1
ATOM 977 N N . ALA A 1 131 ? -25.828 -27.953 1.742 1 93.62 131 ALA A N 1
ATOM 978 C CA . ALA A 1 131 ? -25.844 -29.344 1.291 1 93.62 131 ALA A CA 1
ATOM 979 C C . ALA A 1 131 ? -26.938 -30.141 1.989 1 93.62 131 ALA A C 1
ATOM 981 O O . ALA A 1 131 ? -27.625 -30.938 1.357 1 93.62 131 ALA A O 1
ATOM 982 N N . MET A 1 132 ? -27.141 -29.844 3.217 1 92.12 132 MET A N 1
ATOM 983 C CA . MET A 1 132 ? -28.156 -30.547 3.99 1 92.12 132 MET A CA 1
ATOM 984 C C . MET A 1 132 ? -29.562 -30.125 3.539 1 92.12 132 MET A C 1
ATOM 986 O O . MET A 1 132 ? -30.469 -30.953 3.467 1 92.12 132 MET A O 1
ATOM 990 N N . GLU A 1 133 ? -29.641 -28.906 3.289 1 93.44 133 GLU A N 1
ATOM 991 C CA . GLU A 1 133 ? -30.922 -28.406 2.793 1 93.44 133 GLU A CA 1
ATOM 992 C C . GLU A 1 133 ? -31.266 -29.016 1.441 1 93.44 133 GLU A C 1
ATOM 994 O O . GLU A 1 133 ? -32.438 -29.141 1.094 1 93.44 133 GLU A O 1
ATOM 999 N N . GLU A 1 134 ? -30.344 -29.375 0.688 1 92.25 134 GLU A N 1
ATOM 1000 C CA . GLU A 1 134 ? -30.547 -30.016 -0.612 1 92.25 134 GLU A CA 1
ATOM 1001 C C . GLU A 1 134 ? -30.812 -31.516 -0.463 1 92.25 134 GLU A C 1
ATOM 1003 O O . GLU A 1 134 ? -30.938 -32.219 -1.459 1 92.25 134 GLU A O 1
ATOM 1008 N N . GLY A 1 135 ? -30.844 -32 0.8 1 90.44 135 GLY A N 1
ATOM 1009 C CA . GLY A 1 135 ? -31.25 -33.375 1.082 1 90.44 135 GLY A CA 1
ATOM 1010 C C . GLY A 1 135 ? -30.094 -34.375 1.031 1 90.44 135 GLY A C 1
ATOM 1011 O O . GLY A 1 135 ? -30.297 -35.562 0.914 1 90.44 135 GLY A O 1
ATOM 1012 N N . LYS A 1 136 ? -28.922 -33.812 1.051 1 88.25 136 LYS A N 1
ATOM 1013 C CA . LYS A 1 136 ? -27.75 -34.719 0.968 1 88.25 136 LYS A CA 1
ATOM 1014 C C . LYS A 1 136 ? -27.453 -35.344 2.322 1 88.25 136 LYS A C 1
ATOM 1016 O O . LYS A 1 136 ? -27.562 -34.688 3.361 1 88.25 136 LYS A O 1
ATOM 1021 N N . PRO A 1 137 ? -27.172 -36.688 2.275 1 91.69 137 PRO A N 1
ATOM 1022 C CA . PRO A 1 137 ? -26.703 -37.312 3.523 1 91.69 137 PRO A CA 1
ATOM 1023 C C . PRO A 1 137 ? -25.422 -36.656 4.059 1 91.69 137 PRO A C 1
ATOM 1025 O O . PRO A 1 137 ? -24.688 -36.031 3.299 1 91.69 137 PRO A O 1
ATOM 1028 N N . GLU A 1 138 ? -25.062 -36.75 5.328 1 87.31 138 GLU A N 1
ATOM 1029 C CA . GLU A 1 138 ? -23.984 -36.062 6.023 1 87.31 138 GLU A CA 1
ATOM 1030 C C . GLU A 1 138 ? -22.625 -36.375 5.395 1 87.31 138 GLU A C 1
ATOM 1032 O O . GLU A 1 138 ? -21.812 -35.469 5.18 1 87.31 138 GLU A O 1
ATOM 1037 N N . ALA A 1 139 ? -22.391 -37.656 5.145 1 88.94 139 ALA A N 1
ATOM 1038 C CA . ALA A 1 139 ? -21.125 -38.062 4.57 1 88.94 139 ALA A CA 1
ATOM 1039 C C . ALA A 1 139 ? -20.906 -37.438 3.201 1 88.94 139 ALA A C 1
ATOM 1041 O O . ALA A 1 139 ? -19.797 -36.969 2.885 1 88.94 139 ALA A O 1
ATOM 1042 N N . ILE A 1 140 ? -21.906 -37.375 2.377 1 92.56 140 ILE A N 1
ATOM 1043 C CA . ILE A 1 140 ? -21.828 -36.781 1.054 1 92.56 140 ILE A CA 1
ATOM 1044 C C . ILE A 1 140 ? -21.719 -35.25 1.19 1 92.56 140 ILE A C 1
ATOM 1046 O O . ILE A 1 140 ? -21 -34.625 0.425 1 92.56 140 ILE A O 1
ATOM 1050 N N . ALA A 1 141 ? -22.375 -34.719 2.207 1 92.69 141 ALA A N 1
ATOM 1051 C CA . ALA A 1 141 ? -22.328 -33.281 2.473 1 92.69 141 ALA A CA 1
ATOM 1052 C C . ALA A 1 141 ? -20.906 -32.844 2.77 1 92.69 141 ALA A C 1
ATOM 1054 O O . ALA A 1 141 ? -20.469 -31.781 2.318 1 92.69 141 ALA A O 1
ATOM 1055 N N . GLU A 1 142 ? -20.203 -33.688 3.482 1 92.88 142 GLU A N 1
ATOM 1056 C CA . GLU A 1 142 ? -18.828 -33.344 3.83 1 92.88 142 GLU A CA 1
ATOM 1057 C C . GLU A 1 142 ? -17.953 -33.25 2.584 1 92.88 142 GLU A C 1
ATOM 1059 O O . GLU A 1 142 ? -17.109 -32.375 2.475 1 92.88 142 GLU A O 1
ATOM 1064 N N . LYS A 1 143 ? -18.109 -34.156 1.707 1 94.5 143 LYS A N 1
ATOM 1065 C CA . LYS A 1 143 ? -17.359 -34.156 0.457 1 94.5 143 LYS A CA 1
ATOM 1066 C C . LYS A 1 143 ? -17.703 -32.938 -0.385 1 94.5 143 LYS A C 1
ATOM 1068 O O . LYS A 1 143 ? -16.828 -32.344 -1.003 1 94.5 143 LYS A O 1
ATOM 1073 N N . ILE A 1 144 ? -18.906 -32.625 -0.363 1 95.06 144 ILE A N 1
ATOM 1074 C CA . ILE A 1 144 ? -19.359 -31.469 -1.102 1 95.06 144 ILE A CA 1
ATOM 1075 C C . ILE A 1 144 ? -18.719 -30.203 -0.51 1 95.06 144 ILE A C 1
ATOM 1077 O O . ILE A 1 144 ? -18.281 -29.328 -1.246 1 95.06 144 ILE A O 1
ATOM 1081 N N . VAL A 1 145 ? -18.688 -30.156 0.794 1 96.75 145 VAL A N 1
ATOM 1082 C CA . VAL A 1 145 ? -18.094 -29.016 1.493 1 96.75 145 VAL A CA 1
ATOM 1083 C C . VAL A 1 145 ? -16.625 -28.891 1.101 1 96.75 145 VAL A C 1
ATOM 1085 O O . VAL A 1 145 ? -16.141 -27.781 0.834 1 96.75 145 VAL A O 1
ATOM 1088 N N . ASP A 1 146 ? -15.938 -29.953 0.987 1 96.44 146 ASP A N 1
ATOM 1089 C CA . ASP A 1 146 ? -14.523 -29.938 0.608 1 96.44 146 ASP A CA 1
ATOM 1090 C C . ASP A 1 146 ? -14.344 -29.359 -0.796 1 96.44 146 ASP A C 1
ATOM 1092 O O . ASP A 1 146 ? -13.422 -28.578 -1.037 1 96.44 146 ASP A O 1
ATOM 1096 N N . GLY A 1 147 ? -15.164 -29.812 -1.655 1 97.12 147 GLY A N 1
ATOM 1097 C CA . GLY A 1 147 ? -15.125 -29.281 -3.008 1 97.12 147 GLY A CA 1
ATOM 1098 C C . GLY A 1 147 ? -15.398 -27.797 -3.072 1 97.12 147 GLY A C 1
ATOM 1099 O O . GLY A 1 147 ? -14.719 -27.062 -3.805 1 97.12 147 GLY A O 1
ATOM 1100 N N . ARG A 1 148 ? -16.344 -27.344 -2.25 1 97.38 148 ARG A N 1
ATOM 1101 C CA . ARG A 1 148 ? -16.688 -25.938 -2.225 1 97.38 148 ARG A CA 1
ATOM 1102 C C . ARG A 1 148 ? -15.578 -25.109 -1.595 1 97.38 148 ARG A C 1
ATOM 1104 O O . ARG A 1 148 ? -15.328 -23.969 -2.01 1 97.38 148 ARG A O 1
ATOM 1111 N N . VAL A 1 149 ? -14.977 -25.656 -0.648 1 98.06 149 VAL A N 1
ATOM 1112 C CA . VAL A 1 149 ? -13.852 -24.984 -0.003 1 98.06 149 VAL A CA 1
ATOM 1113 C C . VAL A 1 149 ? -12.703 -24.828 -0.998 1 98.06 149 VAL A C 1
ATOM 1115 O O . VAL A 1 149 ? -12.062 -23.766 -1.051 1 98.06 149 VAL A O 1
ATOM 1118 N N . LYS A 1 150 ? -12.461 -25.859 -1.75 1 97.62 150 LYS A N 1
ATOM 1119 C CA . LYS A 1 150 ? -11.43 -25.766 -2.779 1 97.62 150 LYS A CA 1
ATOM 1120 C C . LYS A 1 150 ? -11.75 -24.672 -3.783 1 97.62 150 LYS A C 1
ATOM 1122 O O . LYS A 1 150 ? -10.859 -23.938 -4.211 1 97.62 150 LYS A O 1
ATOM 1127 N N . LYS A 1 151 ? -12.938 -24.531 -4.113 1 98.06 151 LYS A N 1
ATOM 1128 C CA . LYS A 1 151 ? -13.375 -23.469 -5 1 98.06 151 LYS A CA 1
ATOM 1129 C C . LYS A 1 151 ? -13.211 -22.094 -4.336 1 98.06 151 LYS A C 1
ATOM 1131 O O . LYS A 1 151 ? -12.82 -21.125 -4.984 1 98.06 151 LYS A O 1
ATOM 1136 N N . LEU A 1 152 ? -13.531 -22.094 -3.07 1 98.5 152 LEU A N 1
ATOM 1137 C CA . LEU A 1 152 ? -13.359 -20.859 -2.303 1 98.5 152 LEU A CA 1
ATOM 1138 C C . LEU A 1 152 ? -11.906 -20.406 -2.326 1 98.5 152 LEU A C 1
ATOM 1140 O O . LEU A 1 152 ? -11.625 -19.219 -2.473 1 98.5 152 LEU A O 1
ATOM 1144 N N . TYR A 1 153 ? -11.016 -21.344 -2.188 1 98.69 153 TYR A N 1
ATOM 1145 C CA . TYR A 1 153 ? -9.594 -21.016 -2.197 1 98.69 153 TYR A CA 1
ATOM 1146 C C . TYR A 1 153 ? -9.203 -20.328 -3.498 1 98.69 153 TYR A C 1
ATOM 1148 O O . TYR A 1 153 ? -8.367 -19.422 -3.498 1 98.69 153 TYR A O 1
ATOM 1156 N N . LYS A 1 154 ? -9.766 -20.656 -4.621 1 98.69 154 LYS A N 1
ATOM 1157 C CA . LYS A 1 154 ? -9.469 -20.047 -5.918 1 98.69 154 LYS A CA 1
ATOM 1158 C C . LYS A 1 154 ? -9.945 -18.609 -5.965 1 98.69 154 LYS A C 1
ATOM 1160 O O . LYS A 1 154 ? -9.508 -17.828 -6.816 1 98.69 154 LYS A O 1
ATOM 1165 N N . GLU A 1 155 ? -10.805 -18.266 -5.008 1 98.62 155 GLU A N 1
ATOM 1166 C CA . GLU A 1 155 ? -11.344 -16.922 -4.969 1 98.62 155 GLU A CA 1
ATOM 1167 C C . GLU A 1 155 ? -10.586 -16.047 -3.971 1 98.62 155 GLU A C 1
ATOM 1169 O O . GLU A 1 155 ? -10.281 -14.891 -4.258 1 98.62 155 GLU A O 1
ATOM 1174 N N . ILE A 1 156 ? -10.211 -16.656 -2.84 1 98.75 156 ILE A N 1
ATOM 1175 C CA . ILE A 1 156 ? -9.828 -15.75 -1.763 1 98.75 156 ILE A CA 1
ATOM 1176 C C . ILE A 1 156 ? -8.328 -15.906 -1.477 1 98.75 156 ILE A C 1
ATOM 1178 O O . ILE A 1 156 ? -7.746 -15.094 -0.753 1 98.75 156 ILE A O 1
ATOM 1182 N N . CYS A 1 157 ? -7.695 -16.969 -2.021 1 98.88 157 CYS A N 1
ATOM 1183 C CA . CYS A 1 157 ? -6.262 -17.156 -1.838 1 98.88 157 CYS A CA 1
ATOM 1184 C C . CYS A 1 157 ? -5.492 -16.781 -3.098 1 98.88 157 CYS A C 1
ATOM 1186 O O . CYS A 1 157 ? -5.672 -17.391 -4.148 1 98.88 157 CYS A O 1
ATOM 1188 N N . LEU A 1 158 ? -4.594 -15.898 -2.975 1 98.94 158 LEU A N 1
ATOM 1189 C CA . LEU A 1 158 ? -3.895 -15.289 -4.105 1 98.94 158 LEU A CA 1
ATOM 1190 C C . LEU A 1 158 ? -3.219 -16.359 -4.961 1 98.94 158 LEU A C 1
ATOM 1192 O O . LEU A 1 158 ? -3.41 -16.391 -6.176 1 98.94 158 LEU A O 1
ATOM 1196 N N . LEU A 1 159 ? -2.506 -17.281 -4.387 1 98.81 159 LEU A N 1
ATOM 1197 C CA . LEU A 1 159 ? -1.705 -18.25 -5.121 1 98.81 159 LEU A CA 1
ATOM 1198 C C . LEU A 1 159 ? -2.598 -19.219 -5.895 1 98.81 159 LEU A C 1
ATOM 1200 O O . LEU A 1 159 ? -2.186 -19.766 -6.918 1 98.81 159 LEU A O 1
ATOM 1204 N N . GLU A 1 160 ? -3.82 -19.359 -5.461 1 98.75 160 GLU A N 1
ATOM 1205 C CA . GLU A 1 160 ? -4.73 -20.328 -6.074 1 98.75 160 GLU A CA 1
ATOM 1206 C C . GLU A 1 160 ? -5.598 -19.672 -7.141 1 98.75 160 GLU A C 1
ATOM 1208 O O . GLU A 1 160 ? -6.289 -20.344 -7.898 1 98.75 160 GLU A O 1
ATOM 1213 N N . GLN A 1 161 ? -5.582 -18.438 -7.199 1 98.94 161 GLN A N 1
ATOM 1214 C CA . GLN A 1 161 ? -6.434 -17.703 -8.133 1 98.94 161 GLN A CA 1
ATOM 1215 C C . GLN A 1 161 ? -5.973 -17.906 -9.57 1 98.94 161 GLN A C 1
ATOM 1217 O O . GLN A 1 161 ? -4.77 -17.922 -9.852 1 98.94 161 GLN A O 1
ATOM 1222 N N . PRO A 1 162 ? -6.961 -17.984 -10.5 1 98.81 162 PRO A N 1
ATOM 1223 C CA . PRO A 1 162 ? -6.574 -17.875 -11.914 1 98.81 162 PRO A CA 1
ATOM 1224 C C . PRO A 1 162 ? -6.02 -16.5 -12.266 1 98.81 162 PRO A C 1
ATOM 1226 O O . PRO A 1 162 ? -6.52 -15.492 -11.773 1 98.81 162 PRO A O 1
ATOM 1229 N N . PHE A 1 163 ? -5.008 -16.516 -13.062 1 98.75 163 PHE A N 1
ATOM 1230 C CA . PHE A 1 163 ? -4.395 -15.266 -13.508 1 98.75 163 PHE A CA 1
ATOM 1231 C C . PHE A 1 163 ? -5.363 -14.469 -14.367 1 98.75 163 PHE A C 1
ATOM 1233 O O . PHE A 1 163 ? -5.93 -14.992 -15.328 1 98.75 163 PHE A O 1
ATOM 1240 N N . ILE A 1 164 ? -5.535 -13.273 -14.031 1 98.31 164 ILE A N 1
ATOM 1241 C CA . ILE A 1 164 ? -6.582 -12.461 -14.641 1 98.31 164 ILE A CA 1
ATOM 1242 C C . ILE A 1 164 ? -6.27 -12.258 -16.125 1 98.31 164 ILE A C 1
ATOM 1244 O O . ILE A 1 164 ? -7.18 -12.047 -16.938 1 98.31 164 ILE A O 1
ATOM 1248 N N . LYS A 1 165 ? -5 -12.312 -16.531 1 97.69 165 LYS A N 1
ATOM 1249 C CA . LYS A 1 165 ? -4.629 -12.094 -17.938 1 97.69 165 LYS A CA 1
ATOM 1250 C C . LYS A 1 165 ? -4.613 -13.406 -18.703 1 97.69 165 LYS A C 1
ATOM 1252 O O . LYS A 1 165 ? -4.559 -13.398 -19.938 1 97.69 165 LYS A O 1
ATOM 1257 N N . ASP A 1 166 ? -4.535 -14.531 -18.062 1 97.12 166 ASP A N 1
ATOM 1258 C CA . ASP A 1 166 ? -4.555 -15.883 -18.625 1 97.12 166 ASP A CA 1
ATOM 1259 C C . ASP A 1 166 ? -5.121 -16.891 -17.625 1 97.12 166 ASP A C 1
ATOM 1261 O O . ASP A 1 166 ? -4.375 -17.469 -16.844 1 97.12 166 ASP A O 1
ATOM 1265 N N . ASP A 1 167 ? -6.395 -17.141 -17.719 1 97.5 167 ASP A N 1
ATOM 1266 C CA . ASP A 1 167 ? -7.082 -17.875 -16.672 1 97.5 167 ASP A CA 1
ATOM 1267 C C . ASP A 1 167 ? -6.758 -19.375 -16.734 1 97.5 167 ASP A C 1
ATOM 1269 O O . ASP A 1 167 ? -7.309 -20.172 -15.984 1 97.5 167 ASP A O 1
ATOM 1273 N N . LYS A 1 168 ? -5.832 -19.766 -17.641 1 95.62 168 LYS A N 1
ATOM 1274 C CA . LYS A 1 168 ? -5.402 -21.156 -17.75 1 95.62 168 LYS A CA 1
ATOM 1275 C C . LYS A 1 168 ? -4.336 -21.5 -16.703 1 95.62 168 LYS A C 1
ATOM 1277 O O . LYS A 1 168 ? -4.055 -22.672 -16.453 1 95.62 168 LYS A O 1
ATOM 1282 N N . VAL A 1 169 ? -3.777 -20.484 -16.156 1 96.25 169 VAL A N 1
ATOM 1283 C CA . VAL A 1 169 ? -2.744 -20.703 -15.141 1 96.25 169 VAL A CA 1
ATOM 1284 C C . VAL A 1 169 ? -3.096 -19.938 -13.867 1 96.25 169 VAL A C 1
ATOM 1286 O O . VAL A 1 169 ? -3.801 -18.922 -13.914 1 96.25 169 VAL A O 1
ATOM 1289 N N . THR A 1 170 ? -2.629 -20.422 -12.711 1 98.25 170 THR A N 1
ATOM 1290 C CA . THR A 1 170 ? -2.803 -19.734 -11.438 1 98.25 170 THR A CA 1
ATOM 1291 C C . THR A 1 170 ? -1.625 -18.797 -11.164 1 98.25 170 THR A C 1
ATOM 1293 O O . THR A 1 170 ? -0.614 -18.844 -11.867 1 98.25 170 THR A O 1
ATOM 1296 N N . ILE A 1 171 ? -1.711 -18.016 -10.172 1 98.88 171 ILE A N 1
ATOM 1297 C CA . ILE A 1 171 ? -0.605 -17.172 -9.742 1 98.88 171 ILE A CA 1
ATOM 1298 C C . ILE A 1 171 ? 0.563 -18.031 -9.281 1 98.88 171 ILE A C 1
ATOM 1300 O O . ILE A 1 171 ? 1.726 -17.703 -9.523 1 98.88 171 ILE A O 1
ATOM 1304 N N . LYS A 1 172 ? 0.234 -19.141 -8.656 1 98 172 LYS A N 1
ATOM 1305 C CA . LYS A 1 172 ? 1.263 -20.094 -8.258 1 98 172 LYS A CA 1
ATOM 1306 C C . LYS A 1 172 ? 2.021 -20.625 -9.469 1 98 172 LYS A C 1
ATOM 1308 O O . LYS A 1 172 ? 3.25 -20.719 -9.453 1 98 172 LYS A O 1
ATOM 1313 N N . ASP A 1 173 ? 1.269 -20.969 -10.492 1 95.69 173 ASP A N 1
ATOM 1314 C CA . ASP A 1 173 ? 1.896 -21.438 -11.719 1 95.69 173 ASP A CA 1
ATOM 1315 C C . ASP A 1 173 ? 2.826 -20.391 -12.305 1 95.69 173 ASP A C 1
ATOM 1317 O O . ASP A 1 173 ? 3.945 -20.688 -12.719 1 95.69 173 ASP A O 1
ATOM 1321 N N . LEU A 1 174 ? 2.34 -19.188 -12.344 1 96.94 174 LEU A N 1
ATOM 1322 C CA . LEU A 1 174 ? 3.133 -18.078 -12.852 1 96.94 174 LEU A CA 1
ATOM 1323 C C . LEU A 1 174 ? 4.426 -17.922 -12.055 1 96.94 174 LEU A C 1
ATOM 1325 O O . LEU A 1 174 ? 5.492 -17.703 -12.641 1 96.94 174 LEU A O 1
ATOM 1329 N N . MET A 1 175 ? 4.301 -17.984 -10.766 1 97.88 175 MET A N 1
ATOM 1330 C CA . MET A 1 175 ? 5.461 -17.875 -9.891 1 97.88 175 MET A CA 1
ATOM 1331 C C . MET A 1 175 ? 6.461 -18.984 -10.156 1 97.88 175 MET A C 1
ATOM 1333 O O . MET A 1 175 ? 7.66 -18.75 -10.273 1 97.88 175 MET A O 1
ATOM 1337 N N . ASN A 1 176 ? 5.984 -20.203 -10.289 1 95.75 176 ASN A N 1
ATOM 1338 C CA . ASN A 1 176 ? 6.852 -21.344 -10.555 1 95.75 176 ASN A CA 1
ATOM 1339 C C . ASN A 1 176 ? 7.555 -21.219 -11.906 1 95.75 176 ASN A C 1
ATOM 1341 O O . ASN A 1 176 ? 8.727 -21.578 -12.039 1 95.75 176 ASN A O 1
ATOM 1345 N N . GLU A 1 177 ? 6.812 -20.797 -12.875 1 93.5 177 GLU A N 1
ATOM 1346 C CA . GLU A 1 177 ? 7.418 -20.562 -14.18 1 93.5 177 GLU A CA 1
ATOM 1347 C C . GLU A 1 177 ? 8.555 -19.547 -14.086 1 93.5 177 GLU A C 1
ATOM 1349 O O . GLU A 1 177 ? 9.617 -19.75 -14.68 1 93.5 177 GLU A O 1
ATOM 1354 N N . LEU A 1 178 ? 8.32 -18.484 -13.352 1 96.44 178 LEU A N 1
ATOM 1355 C CA . LEU A 1 178 ? 9.367 -17.484 -13.148 1 96.44 178 LEU A CA 1
ATOM 1356 C C . LEU A 1 178 ? 10.594 -18.109 -12.5 1 96.44 178 LEU A C 1
ATOM 1358 O O . LEU A 1 178 ? 11.719 -17.891 -12.961 1 96.44 178 LEU A O 1
ATOM 1362 N N . VAL A 1 179 ? 10.383 -18.844 -11.477 1 96.62 179 VAL A N 1
ATOM 1363 C CA . VAL A 1 179 ? 11.484 -19.516 -10.781 1 96.62 179 VAL A CA 1
ATOM 1364 C C . VAL A 1 179 ? 12.273 -20.375 -11.773 1 96.62 179 VAL A C 1
ATOM 1366 O O . VAL A 1 179 ? 13.508 -20.359 -11.758 1 96.62 179 VAL A O 1
ATOM 1369 N N . GLY A 1 180 ? 11.562 -21.078 -12.594 1 92.19 180 GLY A N 1
ATOM 1370 C CA . GLY A 1 180 ? 12.203 -21.922 -13.586 1 92.19 180 GLY A CA 1
ATOM 1371 C C . GLY A 1 180 ? 13.102 -21.156 -14.539 1 92.19 180 GLY A C 1
ATOM 1372 O O . GLY A 1 180 ? 14.148 -21.656 -14.953 1 92.19 180 GLY A O 1
ATOM 1373 N N . VAL A 1 181 ? 12.727 -19.984 -14.82 1 91.62 181 VAL A N 1
ATOM 1374 C CA . VAL A 1 181 ? 13.43 -19.188 -15.82 1 91.62 181 VAL A CA 1
ATOM 1375 C C . VAL A 1 181 ? 14.586 -18.438 -15.156 1 91.62 181 VAL A C 1
ATOM 1377 O O . VAL A 1 181 ? 15.703 -18.422 -15.688 1 91.62 181 VAL A O 1
ATOM 1380 N N . ILE A 1 182 ? 14.383 -17.891 -13.953 1 93.5 182 ILE A N 1
ATOM 1381 C CA . ILE A 1 182 ? 15.383 -17.016 -13.383 1 93.5 182 ILE A CA 1
ATOM 1382 C C . ILE A 1 182 ? 16.359 -17.812 -12.516 1 93.5 182 ILE A C 1
ATOM 1384 O O . ILE A 1 182 ? 17.438 -17.328 -12.188 1 93.5 182 ILE A O 1
ATOM 1388 N N . GLY A 1 183 ? 15.891 -19 -12.062 1 92.38 183 GLY A N 1
ATOM 1389 C CA . GLY A 1 183 ? 16.797 -19.891 -11.344 1 92.38 183 GLY A CA 1
ATOM 1390 C C . GLY A 1 183 ? 16.969 -19.5 -9.891 1 92.38 183 GLY A C 1
ATOM 1391 O O . GLY A 1 183 ? 18 -19.797 -9.281 1 92.38 183 GLY A O 1
ATOM 1392 N N . GLU A 1 184 ? 16.078 -18.766 -9.32 1 95.38 184 GLU A N 1
ATOM 1393 C CA . GLU A 1 184 ? 16.047 -18.422 -7.906 1 95.38 184 GLU A CA 1
ATOM 1394 C C . GLU A 1 184 ? 14.656 -18.672 -7.316 1 95.38 184 GLU A C 1
ATOM 1396 O O . GLU A 1 184 ? 13.656 -18.656 -8.039 1 95.38 184 GLU A O 1
ATOM 1401 N N . ASN A 1 185 ? 14.734 -18.875 -6.023 1 97.5 185 ASN A N 1
ATOM 1402 C CA . ASN A 1 185 ? 13.469 -18.938 -5.309 1 97.5 185 ASN A CA 1
ATOM 1403 C C . ASN A 1 185 ? 12.734 -17.594 -5.352 1 97.5 185 ASN A C 1
ATOM 1405 O O . ASN A 1 185 ? 13.367 -16.547 -5.301 1 97.5 185 ASN A O 1
ATOM 1409 N N . VAL A 1 186 ? 11.43 -17.656 -5.504 1 98.19 186 VAL A N 1
ATOM 1410 C CA . VAL A 1 186 ? 10.555 -16.5 -5.449 1 98.19 186 VAL A CA 1
ATOM 1411 C C . VAL A 1 186 ? 9.406 -16.766 -4.48 1 98.19 186 VAL A C 1
ATOM 1413 O O . VAL A 1 186 ? 8.797 -17.828 -4.512 1 98.19 186 VAL A O 1
ATOM 1416 N N . GLN A 1 187 ? 9.164 -15.805 -3.609 1 97.69 187 GLN A N 1
ATOM 1417 C CA . GLN A 1 187 ? 8.062 -15.922 -2.652 1 97.69 187 GLN A CA 1
ATOM 1418 C C . GLN A 1 187 ? 7.215 -14.648 -2.633 1 97.69 187 GLN A C 1
ATOM 1420 O O . GLN A 1 187 ? 7.746 -13.539 -2.73 1 97.69 187 GLN A O 1
ATOM 1425 N N . ILE A 1 188 ? 5.957 -14.898 -2.574 1 98.5 188 ILE A N 1
ATOM 1426 C CA . ILE A 1 188 ? 5.062 -13.781 -2.27 1 98.5 188 ILE A CA 1
ATOM 1427 C C . ILE A 1 188 ? 4.875 -13.672 -0.759 1 98.5 188 ILE A C 1
ATOM 1429 O O . ILE A 1 188 ? 4.363 -14.594 -0.12 1 98.5 188 ILE A O 1
ATOM 1433 N N . GLY A 1 189 ? 5.309 -12.594 -0.214 1 97.31 189 GLY A N 1
ATOM 1434 C CA . GLY A 1 189 ? 5.219 -12.391 1.224 1 97.31 189 GLY A CA 1
ATOM 1435 C C . GLY A 1 189 ? 3.84 -11.945 1.677 1 97.31 189 GLY A C 1
ATOM 1436 O O . GLY A 1 189 ? 2.994 -12.781 2.012 1 97.31 189 GLY A O 1
ATOM 1437 N N . ARG A 1 190 ? 3.586 -10.703 1.798 1 97.94 190 ARG A N 1
ATOM 1438 C CA . ARG A 1 190 ? 2.322 -10.109 2.221 1 97.94 190 ARG A CA 1
ATOM 1439 C C . ARG A 1 190 ? 1.819 -9.102 1.189 1 97.94 190 ARG A C 1
ATOM 1441 O O . ARG A 1 190 ? 2.555 -8.719 0.278 1 97.94 190 ARG A O 1
ATOM 1448 N N . PHE A 1 191 ? 0.55 -8.734 1.324 1 98.69 191 PHE A N 1
ATOM 1449 C CA . PHE A 1 191 ? 0.012 -7.676 0.484 1 98.69 191 PHE A CA 1
ATOM 1450 C C . PHE A 1 191 ? -0.975 -6.812 1.264 1 98.69 191 PHE A C 1
ATOM 1452 O O . PHE A 1 191 ? -1.424 -7.199 2.344 1 98.69 191 PHE A O 1
ATOM 1459 N N . SER A 1 192 ? -1.162 -5.652 0.738 1 98.12 192 SER A N 1
ATOM 1460 C CA . SER A 1 192 ? -2.186 -4.723 1.208 1 98.12 192 SER A CA 1
ATOM 1461 C C . SER A 1 192 ? -3.016 -4.18 0.049 1 98.12 192 SER A C 1
ATOM 1463 O O . SER A 1 192 ? -2.469 -3.795 -0.986 1 98.12 192 SER A O 1
ATOM 1465 N N . ARG A 1 193 ? -4.266 -4.262 0.207 1 98.56 193 ARG A N 1
ATOM 1466 C CA . ARG A 1 193 ? -5.219 -3.705 -0.748 1 98.56 193 ARG A CA 1
ATOM 1467 C C . ARG A 1 193 ? -6.109 -2.662 -0.083 1 98.56 193 ARG A C 1
ATOM 1469 O O . ARG A 1 193 ? -6.688 -2.916 0.976 1 98.56 193 ARG A O 1
ATOM 1476 N N . MET A 1 194 ? -6.152 -1.469 -0.666 1 98.06 194 MET A N 1
ATOM 1477 C CA . MET A 1 194 ? -6.938 -0.38 -0.094 1 98.06 194 MET A CA 1
ATOM 1478 C C . MET A 1 194 ? -7.891 0.204 -1.132 1 98.06 194 MET A C 1
ATOM 1480 O O . MET A 1 194 ? -7.461 0.646 -2.197 1 98.06 194 MET A O 1
ATOM 1484 N N . ALA A 1 195 ? -9.125 0.162 -0.876 1 98.06 195 ALA A N 1
ATOM 1485 C CA . ALA A 1 195 ? -10.148 0.848 -1.659 1 98.06 195 ALA A CA 1
ATOM 1486 C C . ALA A 1 195 ? -10.734 2.025 -0.886 1 98.06 195 ALA A C 1
ATOM 1488 O O . ALA A 1 195 ? -11.102 1.887 0.282 1 98.06 195 ALA A O 1
ATOM 1489 N N . LEU A 1 196 ? -10.789 3.107 -1.577 1 97.81 196 LEU A N 1
ATOM 1490 C CA . LEU A 1 196 ? -11.297 4.312 -0.935 1 97.81 196 LEU A CA 1
ATOM 1491 C C . LEU A 1 196 ? -12.664 4.062 -0.306 1 97.81 196 LEU A C 1
ATOM 1493 O O . LEU A 1 196 ? -13.562 3.518 -0.955 1 97.81 196 LEU A O 1
ATOM 1497 N N . GLY A 1 197 ? -12.766 4.465 0.937 1 94 197 GLY A N 1
ATOM 1498 C CA . GLY A 1 197 ? -14.047 4.379 1.624 1 94 197 GLY A CA 1
ATOM 1499 C C . GLY A 1 197 ? -14.297 3.021 2.25 1 94 197 GLY A C 1
ATOM 1500 O O . GLY A 1 197 ? -15.258 2.848 3.004 1 94 197 GLY A O 1
ATOM 1501 N N . GLU A 1 198 ? -13.492 2.057 1.853 1 88.12 198 GLU A N 1
ATOM 1502 C CA . GLU A 1 198 ? -13.672 0.724 2.422 1 88.12 198 GLU A CA 1
ATOM 1503 C C . GLU A 1 198 ? -13.031 0.624 3.803 1 88.12 198 GLU A C 1
ATOM 1505 O O . GLU A 1 198 ? -11.953 1.179 4.039 1 88.12 198 GLU A O 1
ATOM 1510 N N . ASP A 1 199 ? -13.711 0.266 4.711 1 74.06 199 ASP A N 1
ATOM 1511 C CA . ASP A 1 199 ? -13.148 0.099 6.047 1 74.06 199 ASP A CA 1
ATOM 1512 C C . ASP A 1 199 ? -12.023 -0.931 6.039 1 74.06 199 ASP A C 1
ATOM 1514 O O . ASP A 1 199 ? -12.023 -1.853 5.223 1 74.06 199 ASP A O 1
ATOM 1518 N N . ALA A 1 200 ? -11.148 -0.439 6.832 1 61.06 200 ALA A N 1
ATOM 1519 C CA . ALA A 1 200 ? -10.031 -1.373 6.973 1 61.06 200 ALA A CA 1
ATOM 1520 C C . ALA A 1 200 ? -10.508 -2.713 7.531 1 61.06 200 ALA A C 1
ATOM 1522 O O . ALA A 1 200 ? -11.445 -2.762 8.328 1 61.06 200 ALA A O 1
ATOM 1523 N N . MET B 1 1 ? -7.504 53.719 2.869 1 44.84 1 MET B N 1
ATOM 1524 C CA . MET B 1 1 ? -7.238 52.312 2.631 1 44.84 1 MET B CA 1
ATOM 1525 C C . MET B 1 1 ? -6.344 52.125 1.409 1 44.84 1 MET B C 1
ATOM 1527 O O . MET B 1 1 ? -6.633 52.656 0.337 1 44.84 1 MET B O 1
ATOM 1531 N N . SER B 1 2 ? -5.004 51.938 1.62 1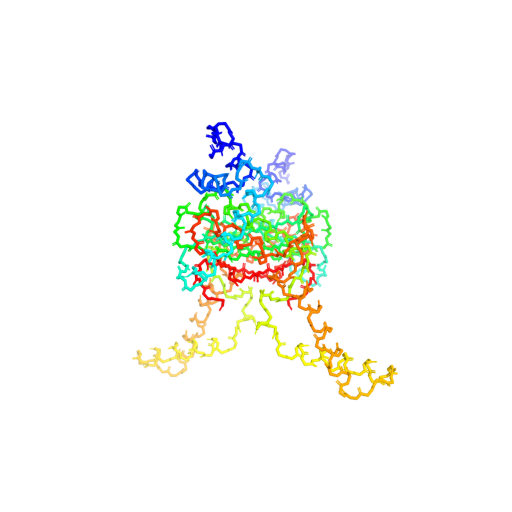 53.19 2 SER B N 1
ATOM 1532 C CA . SER B 1 2 ? -4.102 52 0.475 1 53.19 2 SER B CA 1
ATOM 1533 C C . SER B 1 2 ? -4.629 51.156 -0.688 1 53.19 2 SER B C 1
ATOM 1535 O O . SER B 1 2 ? -5.348 50.188 -0.479 1 53.19 2 SER B O 1
ATOM 1537 N N . ALA B 1 3 ? -4.672 51.562 -1.834 1 69.88 3 ALA B N 1
ATOM 1538 C CA . ALA B 1 3 ? -5.273 50.969 -3.029 1 69.88 3 ALA B CA 1
ATOM 1539 C C . ALA B 1 3 ? -4.707 49.594 -3.309 1 69.88 3 ALA B C 1
ATOM 1541 O O . ALA B 1 3 ? -3.498 49.438 -3.5 1 69.88 3 ALA B O 1
ATOM 1542 N N . ILE B 1 4 ? -5.293 48.469 -2.797 1 86.88 4 ILE B N 1
ATOM 1543 C CA . ILE B 1 4 ? -4.953 47.062 -3.107 1 86.88 4 ILE B CA 1
ATOM 1544 C C . ILE B 1 4 ? -5 46.844 -4.621 1 86.88 4 ILE B C 1
ATOM 1546 O O . ILE B 1 4 ? -6.043 47.062 -5.25 1 86.88 4 ILE B O 1
ATOM 1550 N N . SER B 1 5 ? -3.832 46.688 -5.191 1 90.62 5 SER B N 1
ATOM 1551 C CA . SER B 1 5 ? -3.754 46.531 -6.641 1 90.62 5 SER B CA 1
ATOM 1552 C C . SER B 1 5 ? -4.09 45.094 -7.062 1 90.62 5 SER B C 1
ATOM 1554 O O . SER B 1 5 ? -3.93 44.156 -6.281 1 90.62 5 SER B O 1
ATOM 1556 N N . ALA B 1 6 ? -4.574 45 -8.242 1 92.06 6 ALA B N 1
ATOM 1557 C CA . ALA B 1 6 ? -4.844 43.688 -8.836 1 92.06 6 ALA B CA 1
ATOM 1558 C C . ALA B 1 6 ? -3.584 42.812 -8.867 1 92.06 6 ALA B C 1
ATOM 1560 O O . ALA B 1 6 ? -3.648 41.594 -8.672 1 92.06 6 ALA B O 1
ATOM 1561 N N . ALA B 1 7 ? -2.521 43.5 -9.047 1 93.62 7 ALA B N 1
ATOM 1562 C CA . ALA B 1 7 ? -1.239 42.812 -9.117 1 93.62 7 ALA B CA 1
ATOM 1563 C C . ALA B 1 7 ? -0.867 42.188 -7.762 1 93.62 7 ALA B C 1
ATOM 1565 O O . ALA B 1 7 ? -0.359 41.062 -7.695 1 93.62 7 ALA B O 1
ATOM 1566 N N . SER B 1 8 ? -1.135 42.969 -6.727 1 94.69 8 SER B N 1
ATOM 1567 C CA . SER B 1 8 ? -0.818 42.469 -5.391 1 94.69 8 SER B CA 1
ATOM 1568 C C . SER B 1 8 ? -1.724 41.312 -5 1 94.69 8 SER B C 1
ATOM 1570 O O . SER B 1 8 ? -1.28 40.375 -4.348 1 94.69 8 SER B O 1
ATOM 1572 N N . VAL B 1 9 ? -2.955 41.344 -5.438 1 95.88 9 VAL B N 1
ATOM 1573 C CA . VAL B 1 9 ? -3.902 40.25 -5.164 1 95.88 9 VAL B CA 1
ATOM 1574 C C . VAL B 1 9 ? -3.459 39 -5.883 1 95.88 9 VAL B C 1
ATOM 1576 O O . VAL B 1 9 ? -3.443 37.906 -5.289 1 95.88 9 VAL B O 1
ATOM 1579 N N . LYS B 1 10 ? -3.057 39.188 -7.094 1 94.94 10 LYS B N 1
ATOM 1580 C CA . LYS B 1 10 ? -2.598 38.031 -7.887 1 94.94 10 LYS B CA 1
ATOM 1581 C C . LYS B 1 10 ? -1.344 37.406 -7.277 1 94.94 10 LYS B C 1
ATOM 1583 O O . LYS B 1 10 ? -1.219 36.188 -7.219 1 94.94 10 LYS B O 1
ATOM 1588 N N . ALA B 1 11 ? -0.512 38.25 -6.855 1 95.44 11 ALA B N 1
ATOM 1589 C CA . ALA B 1 11 ? 0.733 37.781 -6.262 1 95.44 11 ALA B CA 1
ATOM 1590 C C . ALA B 1 11 ? 0.46 36.969 -5 1 95.44 11 ALA B C 1
ATOM 1592 O O . ALA B 1 11 ? 1.055 35.906 -4.797 1 95.44 11 ALA B O 1
ATOM 1593 N N . LEU B 1 12 ? -0.456 37.469 -4.176 1 95.75 12 LEU B N 1
ATOM 1594 C CA . LEU B 1 12 ? -0.808 36.781 -2.945 1 95.75 12 LEU B CA 1
ATOM 1595 C C . LEU B 1 12 ? -1.491 35.438 -3.25 1 95.75 12 LEU B C 1
ATOM 1597 O O . LEU B 1 12 ? -1.22 34.438 -2.594 1 95.75 12 LEU B O 1
ATOM 1601 N N . ARG B 1 13 ? -2.312 35.438 -4.254 1 94.38 13 ARG B N 1
ATOM 1602 C CA . ARG B 1 13 ? -2.998 34.219 -4.66 1 94.38 13 ARG B CA 1
ATOM 1603 C C . ARG B 1 13 ? -2.006 33.156 -5.168 1 94.38 13 ARG B C 1
ATOM 1605 O O . ARG B 1 13 ? -2.107 31.984 -4.828 1 94.38 13 ARG B O 1
ATOM 1612 N N . ASP B 1 14 ? -1.042 33.656 -5.938 1 93.69 14 ASP B N 1
ATOM 1613 C CA . ASP B 1 14 ? -0.037 32.75 -6.477 1 93.69 14 ASP B CA 1
ATOM 1614 C C . ASP B 1 14 ? 0.811 32.156 -5.363 1 93.69 14 ASP B C 1
ATOM 1616 O O . ASP B 1 14 ? 1.214 30.984 -5.445 1 93.69 14 ASP B O 1
ATOM 1620 N N . LYS B 1 15 ? 0.948 32.938 -4.375 1 91.62 15 LYS B N 1
ATOM 1621 C CA . LYS B 1 15 ? 1.801 32.531 -3.266 1 91.62 15 LYS B CA 1
ATOM 1622 C C . LYS B 1 15 ? 1.062 31.562 -2.33 1 91.62 15 LYS B C 1
ATOM 1624 O O . LYS B 1 15 ? 1.654 30.625 -1.807 1 91.62 15 LYS B O 1
ATOM 1629 N N . THR B 1 16 ? -0.226 31.719 -2.186 1 91.94 16 THR B N 1
ATOM 1630 C CA . THR B 1 16 ? -0.916 31.016 -1.105 1 91.94 16 THR B CA 1
ATOM 1631 C C . THR B 1 16 ? -1.897 30 -1.665 1 91.94 16 THR B C 1
ATOM 1633 O O . THR B 1 16 ? -2.312 29.078 -0.958 1 91.94 16 THR B O 1
ATOM 1636 N N . GLY B 1 17 ? -2.402 30.266 -2.887 1 89.75 17 GLY B N 1
ATOM 1637 C CA . GLY B 1 17 ? -3.426 29.422 -3.484 1 89.75 17 GLY B CA 1
ATOM 1638 C C . GLY B 1 17 ? -4.828 29.75 -3.004 1 89.75 17 GLY B C 1
ATOM 1639 O O . GLY B 1 17 ? -5.797 29.125 -3.426 1 89.75 17 GLY B O 1
ATOM 1640 N N . ALA B 1 18 ? -4.906 30.797 -2.184 1 91.5 18 ALA B N 1
ATOM 1641 C CA . ALA B 1 18 ? -6.215 31.172 -1.65 1 91.5 18 ALA B CA 1
ATOM 1642 C C . ALA B 1 18 ? -7.086 31.797 -2.732 1 91.5 18 ALA B C 1
ATOM 1644 O O . ALA B 1 18 ? -6.582 32.25 -3.768 1 91.5 18 ALA B O 1
ATOM 1645 N N . GLY B 1 19 ? -8.336 31.781 -2.535 1 90 19 GLY B N 1
ATOM 1646 C CA . GLY B 1 19 ? -9.25 32.406 -3.484 1 90 19 GLY B CA 1
ATOM 1647 C C . GLY B 1 19 ? -9.008 33.875 -3.664 1 90 19 GLY B C 1
ATOM 1648 O O . GLY B 1 19 ? -8.539 34.562 -2.742 1 90 19 GLY B O 1
ATOM 1649 N N . MET B 1 20 ? -9.383 34.281 -4.77 1 92.38 20 MET B N 1
ATOM 1650 C CA . MET B 1 20 ? -9.156 35.688 -5.16 1 92.38 20 MET B CA 1
ATOM 1651 C C . MET B 1 20 ? -9.75 36.625 -4.137 1 92.38 20 MET B C 1
ATOM 1653 O O . MET B 1 20 ? -9.078 37.562 -3.674 1 92.38 20 MET B O 1
ATOM 1657 N N . MET B 1 21 ? -10.977 36.344 -3.779 1 92.62 21 MET B N 1
ATOM 1658 C CA . MET B 1 21 ? -11.672 37.25 -2.871 1 92.62 21 MET B CA 1
ATOM 1659 C C . MET B 1 21 ? -11.055 37.219 -1.477 1 92.62 21 MET B C 1
ATOM 1661 O O . MET B 1 21 ? -11 38.219 -0.782 1 92.62 21 MET B O 1
ATOM 1665 N N . ASP B 1 22 ? -10.609 36.094 -1.068 1 92.88 22 ASP B N 1
ATOM 1666 C CA . ASP B 1 22 ? -9.945 35.938 0.221 1 92.88 22 ASP B CA 1
ATOM 1667 C C . ASP B 1 22 ? -8.625 36.719 0.239 1 92.88 22 ASP B C 1
ATOM 1669 O O . ASP B 1 22 ? -8.297 37.375 1.233 1 92.88 22 ASP B O 1
ATOM 1673 N N . CYS B 1 23 ? -7.926 36.719 -0.89 1 95.62 23 CYS B N 1
ATOM 1674 C CA . CYS B 1 23 ? -6.676 37.438 -1 1 95.62 23 CYS B CA 1
ATOM 1675 C C . CYS B 1 23 ? -6.93 38.969 -0.926 1 95.62 23 CYS B C 1
ATOM 1677 O O . CYS B 1 23 ? -6.211 39.688 -0.23 1 95.62 23 CYS B O 1
ATOM 1679 N N . LYS B 1 24 ? -7.938 39.312 -1.65 1 95.56 24 LYS B N 1
ATOM 1680 C CA . LYS B 1 24 ? -8.297 40.75 -1.623 1 95.56 24 LYS B CA 1
ATOM 1681 C C . LYS B 1 24 ? -8.656 41.188 -0.209 1 95.56 24 LYS B C 1
ATOM 1683 O O . LYS B 1 24 ? -8.18 42.219 0.255 1 95.56 24 LYS B O 1
ATOM 1688 N N . LYS B 1 25 ? -9.406 40.406 0.428 1 95.25 25 LYS B N 1
ATOM 1689 C CA . LYS B 1 25 ? -9.82 40.719 1.792 1 95.25 25 LYS B CA 1
ATOM 1690 C C . LYS B 1 25 ? -8.625 40.75 2.736 1 95.25 25 LYS B C 1
ATOM 1692 O O . LYS B 1 25 ? -8.508 41.656 3.572 1 95.25 25 LYS B O 1
ATOM 1697 N N . ALA B 1 26 ? -7.742 39.812 2.623 1 96.25 26 ALA B N 1
ATOM 1698 C CA . ALA B 1 26 ? -6.555 39.719 3.473 1 96.25 26 ALA B CA 1
ATOM 1699 C C . ALA B 1 26 ? -5.684 40.969 3.316 1 96.25 26 ALA B C 1
ATOM 1701 O O . ALA B 1 26 ? -5.262 41.562 4.309 1 96.25 26 ALA B O 1
ATOM 1702 N N . LEU B 1 27 ? -5.457 41.375 2.051 1 97 27 LEU B N 1
ATOM 1703 C CA . LEU B 1 27 ? -4.645 42.562 1.798 1 97 27 LEU B CA 1
ATOM 1704 C C . LEU B 1 27 ? -5.328 43.812 2.348 1 97 27 LEU B C 1
ATOM 1706 O O . LEU B 1 27 ? -4.664 44.719 2.875 1 97 27 LEU B O 1
ATOM 1710 N N . GLY B 1 28 ? -6.605 43.812 2.221 1 95.62 28 GLY B N 1
ATOM 1711 C CA . GLY B 1 28 ? -7.359 44.938 2.787 1 95.62 28 GLY B CA 1
ATOM 1712 C C . GLY B 1 28 ? -7.238 45.031 4.297 1 95.62 28 GLY B C 1
ATOM 1713 O O . GLY B 1 28 ? -6.973 46.094 4.84 1 95.62 28 GLY B O 1
ATOM 1714 N N . GLU B 1 29 ? -7.422 43.875 4.93 1 95.75 29 GLU B N 1
ATOM 1715 C CA . GLU B 1 29 ? -7.363 43.812 6.387 1 95.75 29 GLU B CA 1
ATOM 1716 C C . GLU B 1 29 ? -5.957 44.094 6.898 1 95.75 29 GLU B C 1
ATOM 1718 O O . GLU B 1 29 ? -5.785 44.562 8.031 1 95.75 29 GLU B O 1
ATOM 1723 N N . CYS B 1 30 ? -4.957 43.938 6.027 1 96.38 30 CYS B N 1
ATOM 1724 C CA . CYS B 1 30 ? -3.566 44.062 6.449 1 96.38 30 CYS B CA 1
ATOM 1725 C C . CYS B 1 30 ? -2.916 45.281 5.801 1 96.38 30 CYS B C 1
ATOM 1727 O O . CYS B 1 30 ? -1.689 45.375 5.711 1 96.38 30 CYS B O 1
ATOM 1729 N N . ASN B 1 31 ? -3.684 46.125 5.305 1 94.25 31 ASN B N 1
ATOM 1730 C CA . ASN B 1 31 ? -3.25 47.406 4.723 1 94.25 31 ASN B CA 1
ATOM 1731 C C . ASN B 1 31 ? -2.191 47.188 3.645 1 94.25 31 ASN B C 1
ATOM 1733 O O . ASN B 1 31 ? -1.18 47.906 3.615 1 94.25 31 ASN B O 1
ATOM 1737 N N . GLY B 1 32 ? -2.344 46.094 2.955 1 94.06 32 GLY B N 1
ATOM 1738 C CA . GLY B 1 32 ? -1.503 45.844 1.794 1 94.06 32 GLY B CA 1
ATOM 1739 C C . GLY B 1 32 ? -0.2 45.156 2.135 1 94.06 32 GLY B C 1
ATOM 1740 O O . GLY B 1 32 ? 0.62 44.906 1.253 1 94.06 32 GLY B O 1
ATOM 1741 N N . ASP B 1 33 ? 0.015 44.875 3.396 1 95.38 33 ASP B N 1
ATOM 1742 C CA . ASP B 1 33 ? 1.207 44.156 3.818 1 95.38 33 ASP B CA 1
ATOM 1743 C C . ASP B 1 33 ? 1.095 42.656 3.473 1 95.38 33 ASP B C 1
ATOM 1745 O O . ASP B 1 33 ? 0.318 41.938 4.09 1 95.38 33 ASP B O 1
ATOM 1749 N N . GLU B 1 34 ? 1.874 42.219 2.535 1 94.44 34 GLU B N 1
ATOM 1750 C CA . GLU B 1 34 ? 1.759 40.844 2.021 1 94.44 34 GLU B CA 1
ATOM 1751 C C . GLU B 1 34 ? 2.055 39.844 3.109 1 94.44 34 GLU B C 1
ATOM 1753 O O . GLU B 1 34 ? 1.352 38.812 3.229 1 94.44 34 GLU B O 1
ATOM 1758 N N . GLU B 1 35 ? 3.094 40.094 3.904 1 95.25 35 GLU B N 1
ATOM 1759 C CA . GLU B 1 35 ? 3.469 39.125 4.953 1 95.25 35 GLU B CA 1
ATOM 1760 C C . GLU B 1 35 ? 2.352 39 5.98 1 95.25 35 GLU B C 1
ATOM 1762 O O . GLU B 1 35 ? 2.004 37.875 6.363 1 95.25 35 GLU B O 1
ATOM 1767 N N . LYS B 1 36 ? 1.824 40.062 6.371 1 95.94 36 LYS B N 1
ATOM 1768 C CA . LYS B 1 36 ? 0.708 40.031 7.312 1 95.94 36 LYS B CA 1
ATOM 1769 C C . LYS B 1 36 ? -0.52 39.375 6.676 1 95.94 36 LYS B C 1
ATOM 1771 O O . LYS B 1 36 ? -1.279 38.688 7.355 1 95.94 36 LYS B O 1
ATOM 1776 N N . ALA B 1 37 ? -0.684 39.625 5.426 1 96.12 37 ALA B N 1
ATOM 1777 C CA . ALA B 1 37 ? -1.809 39.031 4.703 1 96.12 37 ALA B CA 1
ATOM 1778 C C . ALA B 1 37 ? -1.692 37.5 4.652 1 96.12 37 ALA B C 1
ATOM 1780 O O . ALA B 1 37 ? -2.693 36.812 4.773 1 96.12 37 ALA B O 1
ATOM 1781 N N . VAL B 1 38 ? -0.47 37.062 4.457 1 94.06 38 VAL B N 1
ATOM 1782 C CA . VAL B 1 38 ? -0.24 35.625 4.457 1 94.06 38 VAL B CA 1
ATOM 1783 C C . VAL B 1 38 ? -0.637 35.062 5.809 1 94.06 38 VAL B C 1
ATOM 1785 O O . VAL B 1 38 ? -1.326 34.031 5.875 1 94.06 38 VAL B O 1
ATOM 1788 N N . ALA B 1 39 ? -0.213 35.688 6.852 1 93.75 39 ALA B N 1
ATOM 1789 C CA . ALA B 1 39 ? -0.541 35.25 8.203 1 93.75 39 ALA B CA 1
ATOM 1790 C C . ALA B 1 39 ? -2.049 35.281 8.438 1 93.75 39 ALA B C 1
ATOM 1792 O O . ALA B 1 39 ? -2.605 34.375 9.062 1 93.75 39 ALA B O 1
ATOM 1793 N N . TRP B 1 40 ? -2.619 36.312 8.016 1 94.81 40 TRP B N 1
ATOM 1794 C CA . TRP B 1 40 ? -4.066 36.469 8.125 1 94.81 40 TRP B CA 1
ATOM 1795 C C . TRP B 1 40 ? -4.789 35.312 7.426 1 94.81 40 TRP B C 1
ATOM 1797 O O . TRP B 1 40 ? -5.719 34.719 7.984 1 94.81 40 TRP B O 1
ATOM 1807 N N . LEU B 1 41 ? -4.395 34.969 6.223 1 93.88 41 LEU B N 1
ATOM 1808 C CA . LEU B 1 41 ? -4.992 33.875 5.449 1 93.88 41 LEU B CA 1
ATOM 1809 C C . LEU B 1 41 ? -4.809 32.531 6.16 1 93.88 41 LEU B C 1
ATOM 1811 O O . LEU B 1 41 ? -5.715 31.703 6.164 1 93.88 41 LEU B O 1
ATOM 1815 N N . ARG B 1 42 ? -3.715 32.375 6.695 1 91 42 ARG B N 1
ATOM 1816 C CA . ARG B 1 42 ? -3.438 31.141 7.426 1 91 42 ARG B CA 1
ATOM 1817 C C . ARG B 1 42 ? -4.391 30.984 8.602 1 91 42 ARG B C 1
ATOM 1819 O O . ARG B 1 42 ? -4.957 29.906 8.805 1 91 42 ARG B O 1
ATOM 1826 N N . GLU B 1 43 ? -4.539 32 9.367 1 92.69 43 GLU B N 1
ATOM 1827 C CA . GLU B 1 43 ? -5.438 31.984 10.516 1 92.69 43 GLU B CA 1
ATOM 1828 C C . GLU B 1 43 ? -6.879 31.719 10.086 1 92.69 43 GLU B C 1
ATOM 1830 O O . GLU B 1 43 ? -7.586 30.922 10.711 1 92.69 43 GLU B O 1
ATOM 1835 N N . LYS B 1 44 ? -7.289 32.375 9.125 1 91.5 44 LYS B N 1
ATOM 1836 C CA . LYS B 1 44 ? -8.633 32.188 8.594 1 91.5 44 LYS B CA 1
ATOM 1837 C C . LYS B 1 44 ? -8.805 30.75 8.078 1 91.5 44 LYS B C 1
ATOM 1839 O O . LYS B 1 44 ? -9.859 30.141 8.273 1 91.5 44 LYS B O 1
ATOM 1844 N N . GLY B 1 45 ? -7.785 30.328 7.434 1 89.88 45 GLY B N 1
ATOM 1845 C CA . GLY B 1 45 ? -7.801 28.953 6.945 1 89.88 45 GLY B CA 1
ATOM 1846 C C . GLY B 1 45 ? -7.984 27.922 8.047 1 89.88 45 GLY B C 1
ATOM 1847 O O . GLY B 1 45 ? -8.742 26.969 7.887 1 89.88 45 GLY B O 1
ATOM 1848 N N . LEU B 1 46 ? -7.336 28.141 9.109 1 90.81 46 LEU B N 1
ATOM 1849 C CA . LEU B 1 46 ? -7.461 27.25 10.258 1 90.81 46 LEU B CA 1
ATOM 1850 C C . LEU B 1 46 ? -8.883 27.266 10.797 1 90.81 46 LEU B C 1
ATOM 1852 O O . LEU B 1 46 ? -9.43 26.203 11.141 1 90.81 46 LEU B O 1
ATOM 1856 N N . SER B 1 47 ? -9.406 28.422 10.906 1 92.44 47 SER B N 1
ATOM 1857 C CA . SER B 1 47 ? -10.781 28.562 11.367 1 92.44 47 SER B CA 1
ATOM 1858 C C . SER B 1 47 ? -11.75 27.844 10.445 1 92.44 47 SER B C 1
ATOM 1860 O O . SER B 1 47 ? -12.656 27.141 10.906 1 92.44 47 SER B O 1
ATOM 1862 N N . LYS B 1 48 ? -11.555 27.969 9.211 1 90.44 48 LYS B N 1
ATOM 1863 C CA . LYS B 1 48 ? -12.383 27.281 8.227 1 90.44 48 LYS B CA 1
ATOM 1864 C C . LYS B 1 48 ? -12.258 25.766 8.367 1 90.44 48 LYS B C 1
ATOM 1866 O O . LYS B 1 48 ? -13.25 25.047 8.305 1 90.44 48 LYS B O 1
ATOM 1871 N N . ALA B 1 49 ? -11.062 25.344 8.508 1 92.44 49 ALA B N 1
ATOM 1872 C CA . ALA B 1 49 ? -10.805 23.906 8.664 1 92.44 49 ALA B CA 1
ATOM 1873 C C . ALA B 1 49 ? -11.523 23.344 9.883 1 92.44 49 ALA B C 1
ATOM 1875 O O . ALA B 1 49 ? -12.109 22.266 9.82 1 92.44 49 ALA B O 1
ATOM 1876 N N . GLN B 1 50 ? -11.484 24.062 10.93 1 92.69 50 GLN B N 1
ATOM 1877 C CA . GLN B 1 50 ? -12.141 23.625 12.156 1 92.69 50 GLN B CA 1
ATOM 1878 C C . GLN B 1 50 ? -13.648 23.516 11.969 1 92.69 50 GLN B C 1
ATOM 1880 O O . GLN B 1 50 ? -14.281 22.562 12.43 1 92.69 50 GLN B O 1
ATOM 1885 N N . LYS B 1 51 ? -14.195 24.438 11.281 1 93.31 51 LYS B N 1
ATOM 1886 C CA . LYS B 1 51 ? -15.641 24.484 11.055 1 93.31 51 LYS B CA 1
ATOM 1887 C C . LYS B 1 51 ? -16.078 23.328 10.148 1 93.31 51 LYS B C 1
ATOM 1889 O O . LYS B 1 51 ? -17.219 22.875 10.234 1 93.31 51 LYS B O 1
ATOM 1894 N N . ARG B 1 52 ? -15.18 22.844 9.359 1 93.31 52 ARG B N 1
ATOM 1895 C CA . ARG B 1 52 ? -15.531 21.844 8.352 1 93.31 52 ARG B CA 1
ATOM 1896 C C . ARG B 1 52 ? -15.141 20.453 8.805 1 93.31 52 ARG B C 1
ATOM 1898 O O . ARG B 1 52 ? -15.453 19.469 8.141 1 93.31 52 ARG B O 1
ATOM 1905 N N . ALA B 1 53 ? -14.477 20.297 9.891 1 92 53 ALA B N 1
ATOM 1906 C CA . ALA B 1 53 ? -13.906 19.031 10.352 1 92 53 ALA B CA 1
ATOM 1907 C C . ALA B 1 53 ? -14.992 17.969 10.5 1 92 53 ALA B C 1
ATOM 1909 O O . ALA B 1 53 ? -14.719 16.766 10.383 1 92 53 ALA B O 1
ATOM 1910 N N . GLY B 1 54 ? -16.188 18.328 10.664 1 93 54 GLY B N 1
ATOM 1911 C CA . GLY B 1 54 ? -17.266 17.375 10.883 1 93 54 GLY B CA 1
ATOM 1912 C C . GLY B 1 54 ? -17.969 16.969 9.602 1 93 54 GLY B C 1
ATOM 1913 O O . GLY B 1 54 ? -18.812 16.062 9.609 1 93 54 GLY B O 1
ATOM 1914 N N . ARG B 1 55 ? -17.672 17.578 8.508 1 95.19 55 ARG B N 1
ATOM 1915 C CA . ARG B 1 55 ? -18.312 17.25 7.234 1 95.19 55 ARG B CA 1
ATOM 1916 C C . ARG B 1 55 ? -17.859 15.898 6.715 1 95.19 55 ARG B C 1
ATOM 1918 O O . ARG B 1 55 ? -16.688 15.539 6.848 1 95.19 55 ARG B O 1
ATOM 1925 N N . ALA B 1 56 ? -18.781 15.164 6.137 1 95.5 56 ALA B N 1
ATOM 1926 C CA . ALA B 1 56 ? -18.484 13.828 5.625 1 95.5 56 ALA B CA 1
ATOM 1927 C C . ALA B 1 56 ? -17.578 13.898 4.398 1 95.5 56 ALA B C 1
ATOM 1929 O O . ALA B 1 56 ? -17.766 14.766 3.537 1 95.5 56 ALA B O 1
ATOM 1930 N N . THR B 1 57 ? -16.656 13.078 4.363 1 96.38 57 THR B N 1
ATOM 1931 C CA . THR B 1 57 ? -15.75 12.945 3.219 1 96.38 57 THR B CA 1
ATOM 1932 C C . THR B 1 57 ? -15.961 11.609 2.512 1 96.38 57 THR B C 1
ATOM 1934 O O . THR B 1 57 ? -15.57 10.562 3.027 1 96.38 57 THR B O 1
ATOM 1937 N N . SER B 1 58 ? -16.578 11.656 1.315 1 95.44 58 SER B N 1
ATOM 1938 C CA . SER B 1 58 ? -16.922 10.422 0.616 1 95.44 58 SER B CA 1
ATOM 1939 C C . SER B 1 58 ? -16.031 10.211 -0.599 1 95.44 58 SER B C 1
ATOM 1941 O O . SER B 1 58 ? -16.094 9.164 -1.253 1 95.44 58 SER B O 1
ATOM 1943 N N . GLU B 1 59 ? -15.258 11.188 -0.985 1 98.06 59 GLU B N 1
ATOM 1944 C CA . GLU B 1 59 ? -14.352 11.109 -2.127 1 98.06 59 GLU B CA 1
ATOM 1945 C C . GLU B 1 59 ? -12.898 11.164 -1.68 1 98.06 59 GLU B C 1
ATOM 1947 O O . GLU B 1 59 ? -12.609 11.219 -0.481 1 98.06 59 GLU B O 1
ATOM 1952 N N . GLY B 1 60 ? -11.977 11.047 -2.537 1 98.56 60 GLY B N 1
ATOM 1953 C CA . GLY B 1 60 ? -10.57 11.086 -2.193 1 98.56 60 GLY B CA 1
ATOM 1954 C C . GLY B 1 60 ? -9.695 10.273 -3.133 1 98.56 60 GLY B C 1
ATOM 1955 O O . GLY B 1 60 ? -10.094 9.992 -4.266 1 98.56 60 GLY B O 1
ATOM 1956 N N . VAL B 1 61 ? -8.461 9.992 -2.68 1 98.75 61 VAL B N 1
ATOM 1957 C CA . VAL B 1 61 ? -7.508 9.195 -3.445 1 98.75 61 VAL B CA 1
ATOM 1958 C C . VAL B 1 61 ? -6.688 8.32 -2.502 1 98.75 61 VAL B C 1
ATOM 1960 O O . VAL B 1 61 ? -6.621 8.586 -1.299 1 98.75 61 VAL B O 1
ATOM 1963 N N . ILE B 1 62 ? -6.168 7.242 -3.072 1 98.88 62 ILE B N 1
ATOM 1964 C CA . ILE B 1 62 ? -5.098 6.496 -2.422 1 98.88 62 ILE B CA 1
ATOM 1965 C C . ILE B 1 62 ? -3.744 7.062 -2.842 1 98.88 62 ILE B C 1
ATOM 1967 O O . ILE B 1 62 ? -3.289 6.832 -3.965 1 98.88 62 ILE B O 1
ATOM 1971 N N . GLY B 1 63 ? -3.119 7.855 -1.933 1 98.69 63 GLY B N 1
ATOM 1972 C CA . GLY B 1 63 ? -1.743 8.266 -2.168 1 98.69 63 GLY B CA 1
ATOM 1973 C C . GLY B 1 63 ? -0.752 7.121 -2.047 1 98.69 63 GLY B C 1
ATOM 1974 O O . GLY B 1 63 ? -0.987 6.164 -1.305 1 98.69 63 GLY B O 1
ATOM 1975 N N . SER B 1 64 ? 0.321 7.27 -2.785 1 98.62 64 SER B N 1
ATOM 197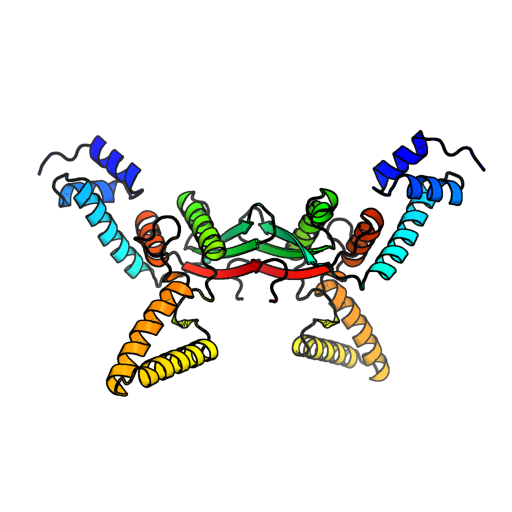6 C CA . SER B 1 64 ? 1.296 6.184 -2.732 1 98.62 64 SER B CA 1
ATOM 1977 C C . SER B 1 64 ? 2.713 6.703 -2.957 1 98.62 64 SER B C 1
ATOM 1979 O O . SER B 1 64 ? 2.902 7.773 -3.537 1 98.62 64 SER B O 1
ATOM 1981 N N . TYR B 1 65 ? 3.674 5.945 -2.428 1 98.75 65 TYR B N 1
ATOM 1982 C CA . TYR B 1 65 ? 5.098 6.191 -2.619 1 98.75 65 TYR B CA 1
ATOM 1983 C C . TYR B 1 65 ? 5.887 4.887 -2.578 1 98.75 65 TYR B C 1
ATOM 1985 O O . TYR B 1 65 ? 5.707 4.074 -1.669 1 98.75 65 TYR B O 1
ATOM 1993 N N . ILE B 1 66 ? 6.633 4.625 -3.594 1 98.62 66 ILE B N 1
ATOM 1994 C CA . ILE B 1 66 ? 7.605 3.539 -3.596 1 98.62 66 ILE B CA 1
ATOM 1995 C C . ILE B 1 66 ? 9.023 4.113 -3.639 1 98.62 66 ILE B C 1
ATOM 1997 O O . ILE B 1 66 ? 9.352 4.898 -4.531 1 98.62 66 ILE B O 1
ATOM 2001 N N . HIS B 1 67 ? 9.758 3.758 -2.666 1 98 67 HIS B N 1
ATOM 2002 C CA . HIS B 1 67 ? 11.133 4.234 -2.645 1 98 67 HIS B CA 1
ATOM 2003 C C . HIS B 1 67 ? 11.906 3.742 -3.863 1 98 67 HIS B C 1
ATOM 2005 O O . HIS B 1 67 ? 11.602 2.684 -4.414 1 98 67 HIS B O 1
ATOM 2011 N N . SER B 1 68 ? 12.961 4.426 -4.285 1 95.75 68 SER B N 1
ATOM 2012 C CA . SER B 1 68 ? 13.648 4.227 -5.559 1 95.75 68 SER B CA 1
ATOM 2013 C C . SER B 1 68 ? 14.242 2.824 -5.656 1 95.75 68 SER B C 1
ATOM 2015 O O . SER B 1 68 ? 14.336 2.258 -6.746 1 95.75 68 SER B O 1
ATOM 2017 N N . ASN B 1 69 ? 14.602 2.277 -4.555 1 95.19 69 ASN B N 1
ATOM 2018 C CA . ASN B 1 69 ? 15.219 0.956 -4.594 1 95.19 69 ASN B CA 1
ATOM 2019 C C . ASN B 1 69 ? 14.172 -0.154 -4.57 1 95.19 69 ASN B C 1
ATOM 2021 O O . ASN B 1 69 ? 14.516 -1.338 -4.57 1 95.19 69 ASN B O 1
ATOM 2025 N N . GLY B 1 70 ? 12.922 0.22 -4.391 1 97.38 70 GLY B N 1
ATOM 2026 C CA . GLY B 1 70 ? 11.82 -0.725 -4.48 1 97.38 70 GLY B CA 1
ATOM 2027 C C . GLY B 1 70 ? 11.602 -1.506 -3.201 1 97.38 70 GLY B C 1
ATOM 2028 O O . GLY B 1 70 ? 10.828 -2.469 -3.18 1 97.38 70 GLY B O 1
ATOM 2029 N N . LYS B 1 71 ? 12.188 -1.152 -2.172 1 98.12 71 LYS B N 1
ATOM 2030 C CA . LYS B 1 71 ? 12.18 -1.994 -0.979 1 98.12 71 LYS B CA 1
ATOM 2031 C C . LYS B 1 71 ? 11.297 -1.392 0.111 1 98.12 71 LYS B C 1
ATOM 2033 O O . LYS B 1 71 ? 11.148 -1.975 1.187 1 98.12 71 LYS B O 1
ATOM 2038 N N . LEU B 1 72 ? 10.734 -0.247 -0.141 1 98.62 72 LEU B N 1
ATOM 2039 C CA . LEU B 1 72 ? 9.828 0.428 0.784 1 98.62 72 LEU B CA 1
ATOM 2040 C C . LEU B 1 72 ? 8.641 1.032 0.041 1 98.62 72 LEU B C 1
ATOM 2042 O O . LEU B 1 72 ? 8.82 1.76 -0.938 1 98.62 72 LEU B O 1
ATOM 2046 N N . GLY B 1 73 ? 7.422 0.706 0.501 1 98.75 73 GLY B N 1
ATOM 2047 C CA . GLY B 1 73 ? 6.207 1.225 -0.105 1 98.75 73 GLY B CA 1
ATOM 2048 C C . GLY B 1 73 ? 5.203 1.731 0.912 1 98.75 73 GLY B C 1
ATOM 2049 O O . GLY B 1 73 ? 5.152 1.24 2.041 1 98.75 73 GLY B O 1
ATOM 2050 N N . VAL B 1 74 ? 4.465 2.734 0.469 1 98.88 74 VAL B N 1
ATOM 2051 C CA . VAL B 1 74 ? 3.428 3.314 1.318 1 98.88 74 VAL B CA 1
ATOM 2052 C C . VAL B 1 74 ? 2.158 3.541 0.502 1 98.88 74 VAL B C 1
ATOM 2054 O O . VAL B 1 74 ? 2.223 3.941 -0.662 1 98.88 74 VAL B O 1
ATOM 2057 N N . MET B 1 75 ? 1.041 3.26 1.133 1 98.75 75 MET B N 1
ATOM 2058 C CA . MET B 1 75 ? -0.261 3.744 0.68 1 98.75 75 MET B CA 1
ATOM 2059 C C . MET B 1 75 ? -0.972 4.512 1.789 1 98.75 75 MET B C 1
ATOM 2061 O O . MET B 1 75 ? -0.88 4.145 2.961 1 98.75 75 MET B O 1
ATOM 2065 N N . VAL B 1 76 ? -1.677 5.527 1.378 1 98.88 76 VAL B N 1
ATOM 2066 C CA . VAL B 1 76 ? -2.42 6.309 2.361 1 98.88 76 VAL B CA 1
ATOM 2067 C C . VAL B 1 76 ? -3.732 6.793 1.749 1 98.88 76 VAL B C 1
ATOM 2069 O O . VAL B 1 76 ? -3.764 7.223 0.594 1 98.88 76 VAL B O 1
ATOM 2072 N N . GLU B 1 77 ? -4.781 6.645 2.512 1 98.81 77 GLU B N 1
ATOM 2073 C CA . GLU B 1 77 ? -6.105 7.113 2.105 1 98.81 77 GLU B CA 1
ATOM 2074 C C . GLU B 1 77 ? -6.32 8.57 2.496 1 98.81 77 GLU B C 1
ATOM 2076 O O . GLU B 1 77 ? -6.312 8.914 3.68 1 98.81 77 GLU B O 1
ATOM 2081 N N . ILE B 1 78 ? -6.434 9.438 1.502 1 98.81 78 ILE B N 1
ATOM 2082 C CA . ILE B 1 78 ? -6.754 10.844 1.712 1 98.81 78 ILE B CA 1
ATOM 2083 C C . ILE B 1 78 ? -8.164 11.133 1.202 1 98.81 78 ILE B C 1
ATOM 2085 O O . ILE B 1 78 ? -8.461 10.914 0.026 1 98.81 78 ILE B O 1
ATOM 2089 N N . LYS B 1 79 ? -8.969 11.664 2.082 1 98.5 79 LYS B N 1
ATOM 2090 C CA . LYS B 1 79 ? -10.391 11.805 1.771 1 98.5 79 LYS B CA 1
ATOM 2091 C C . LYS B 1 79 ? -10.781 13.273 1.667 1 98.5 79 LYS B C 1
ATOM 2093 O O . LYS B 1 79 ? -10.164 14.133 2.301 1 98.5 79 LYS B O 1
ATOM 2098 N N . CYS B 1 80 ? -11.789 13.531 0.881 1 98.25 80 CYS B N 1
ATOM 2099 C CA . CYS B 1 80 ? -12.375 14.859 0.707 1 98.25 80 CYS B CA 1
ATOM 2100 C C . CYS B 1 80 ? -13.852 14.766 0.366 1 98.25 80 CYS B C 1
ATOM 2102 O O . CYS B 1 80 ? -14.43 13.672 0.384 1 98.25 80 CYS B O 1
ATOM 2104 N N . GLU B 1 81 ? -14.484 15.883 0.147 1 98 81 GLU B N 1
ATOM 2105 C CA . GLU B 1 81 ? -15.938 15.914 -0.03 1 98 81 GLU B CA 1
ATOM 2106 C C . GLU B 1 81 ? -16.328 15.586 -1.47 1 98 81 GLU B C 1
ATOM 2108 O O . GLU B 1 81 ? -17.281 14.852 -1.709 1 98 81 GLU B O 1
ATOM 2113 N N . THR B 1 82 ? -15.586 16.078 -2.469 1 97.69 82 THR B N 1
ATOM 2114 C CA . THR B 1 82 ? -16.016 15.977 -3.857 1 97.69 82 THR B CA 1
ATOM 2115 C C . THR B 1 82 ? -14.914 15.359 -4.719 1 97.69 82 THR B C 1
ATOM 2117 O O . THR B 1 82 ? -13.742 15.398 -4.355 1 97.69 82 THR B O 1
ATOM 2120 N N . ASP B 1 83 ? -15.297 14.742 -5.867 1 97.31 83 ASP B N 1
ATOM 2121 C CA . ASP B 1 83 ? -14.344 14.133 -6.781 1 97.31 83 ASP B CA 1
ATOM 2122 C C . ASP B 1 83 ? -13.539 15.195 -7.527 1 97.31 83 ASP B C 1
ATOM 2124 O O . ASP B 1 83 ? -12.43 14.922 -8 1 97.31 83 ASP B O 1
ATOM 2128 N N . PHE B 1 84 ? -14.055 16.453 -7.633 1 96.81 84 PHE B N 1
ATOM 2129 C CA . PHE B 1 84 ? -13.367 17.562 -8.266 1 96.81 84 PHE B CA 1
ATOM 2130 C C . PHE B 1 84 ? -12.086 17.906 -7.512 1 96.81 84 PHE B C 1
ATOM 2132 O O . PHE B 1 84 ? -11.023 18.062 -8.117 1 96.81 84 PHE B O 1
ATOM 2139 N N . VAL B 1 85 ? -12.273 18 -6.191 1 97.69 85 VAL B N 1
ATOM 2140 C CA . VAL B 1 85 ? -11.117 18.328 -5.359 1 97.69 85 VAL B CA 1
ATOM 2141 C C . VAL B 1 85 ? -10.133 17.156 -5.371 1 97.69 85 VAL B C 1
ATOM 2143 O O . VAL B 1 85 ? -8.914 17.375 -5.395 1 97.69 85 VAL B O 1
ATOM 2146 N N . ALA B 1 86 ? -10.633 15.914 -5.391 1 98.44 86 ALA B N 1
ATOM 2147 C CA . ALA B 1 86 ? -9.797 14.719 -5.359 1 98.44 86 ALA B CA 1
ATOM 2148 C C . ALA B 1 86 ? -8.844 14.68 -6.555 1 98.44 86 ALA B C 1
ATOM 2150 O O . ALA B 1 86 ? -7.789 14.047 -6.496 1 98.44 86 ALA B O 1
ATOM 2151 N N . ARG B 1 87 ? -9.234 15.406 -7.57 1 97.5 87 ARG B N 1
ATOM 2152 C CA . ARG B 1 87 ? -8.461 15.359 -8.805 1 97.5 87 ARG B CA 1
ATOM 2153 C C . ARG B 1 87 ? -7.555 16.578 -8.922 1 97.5 87 ARG B C 1
ATOM 2155 O O . ARG B 1 87 ? -6.75 16.672 -9.852 1 97.5 87 ARG B O 1
ATOM 2162 N N . SER B 1 88 ? -7.688 17.484 -8.055 1 96.38 88 SER B N 1
ATOM 2163 C CA . SER B 1 88 ? -6.918 18.719 -8.148 1 96.38 88 SER B CA 1
ATOM 2164 C C . SER B 1 88 ? -5.441 18.469 -7.855 1 96.38 88 SER B C 1
ATOM 2166 O O . SER B 1 88 ? -5.094 17.562 -7.094 1 96.38 88 SER B O 1
ATOM 2168 N N . GLU B 1 89 ? -4.629 19.328 -8.43 1 96.81 89 GLU B N 1
ATOM 2169 C CA . GLU B 1 89 ? -3.184 19.188 -8.273 1 96.81 89 GLU B CA 1
ATOM 2170 C C . GLU B 1 89 ? -2.773 19.344 -6.809 1 96.81 89 GLU B C 1
ATOM 2172 O O . GLU B 1 89 ? -1.92 18.609 -6.312 1 96.81 89 GLU B O 1
ATOM 2177 N N . ARG B 1 90 ? -3.346 20.266 -6.125 1 96.25 90 ARG B N 1
ATOM 2178 C CA . ARG B 1 90 ? -2.992 20.547 -4.738 1 96.25 90 ARG B CA 1
ATOM 2179 C C . ARG B 1 90 ? -3.326 19.359 -3.842 1 96.25 90 ARG B C 1
ATOM 2181 O O . ARG B 1 90 ? -2.545 19 -2.957 1 96.25 90 ARG B O 1
ATOM 2188 N N . PHE B 1 91 ? -4.477 18.766 -4.086 1 98.25 91 PHE B N 1
ATOM 2189 C CA . PHE B 1 91 ? -4.895 17.609 -3.307 1 98.25 91 PHE B CA 1
ATOM 2190 C C . PHE B 1 91 ? -3.979 16.422 -3.568 1 98.25 91 PHE B C 1
ATOM 2192 O O . PHE B 1 91 ? -3.533 15.758 -2.631 1 98.25 91 PHE B O 1
ATOM 2199 N N . LEU B 1 92 ? -3.646 16.234 -4.816 1 98.56 92 LEU B N 1
ATOM 2200 C CA . LEU B 1 92 ? -2.779 15.125 -5.195 1 98.56 92 LEU B CA 1
ATOM 2201 C C . LEU B 1 92 ? -1.367 15.328 -4.66 1 98.56 92 LEU B C 1
ATOM 2203 O O . LEU B 1 92 ? -0.715 14.375 -4.238 1 98.56 92 LEU B O 1
ATOM 2207 N N . GLU B 1 93 ? -0.93 16.531 -4.656 1 98.31 93 GLU B N 1
ATOM 2208 C CA . GLU B 1 93 ? 0.378 16.844 -4.086 1 98.31 93 GLU B CA 1
ATOM 2209 C C . GLU B 1 93 ? 0.4 16.578 -2.584 1 98.31 93 GLU B C 1
ATOM 2211 O O . GLU B 1 93 ? 1.38 16.047 -2.057 1 98.31 93 GLU B O 1
ATOM 2216 N N . PHE B 1 94 ? -0.621 16.969 -1.901 1 98.75 94 PHE B N 1
ATOM 2217 C CA . PHE B 1 94 ? -0.737 16.688 -0.475 1 98.75 94 PHE B CA 1
ATOM 2218 C C . PHE B 1 94 ? -0.673 15.18 -0.213 1 98.75 94 PHE B C 1
ATOM 2220 O O . PHE B 1 94 ? 0.068 14.727 0.663 1 98.75 94 PHE B O 1
ATOM 2227 N N . ALA B 1 95 ? -1.418 14.406 -1 1 98.88 95 ALA B N 1
ATOM 2228 C CA . ALA B 1 95 ? -1.424 12.953 -0.847 1 98.88 95 ALA B CA 1
ATOM 2229 C C . ALA B 1 95 ? -0.023 12.375 -1.025 1 98.88 95 ALA B C 1
ATOM 2231 O O . ALA B 1 95 ? 0.399 11.5 -0.262 1 98.88 95 ALA B O 1
ATOM 2232 N N . LYS B 1 96 ? 0.636 12.898 -2.008 1 98.69 96 LYS B N 1
ATOM 2233 C CA . LYS B 1 96 ? 2.002 12.453 -2.268 1 98.69 96 LYS B CA 1
ATOM 2234 C C . LYS B 1 96 ? 2.924 12.797 -1.102 1 98.69 96 LYS B C 1
ATOM 2236 O O . LYS B 1 96 ? 3.717 11.969 -0.661 1 98.69 96 LYS B O 1
ATOM 2241 N N . ASN B 1 97 ? 2.805 13.945 -0.62 1 98.81 97 ASN B N 1
ATOM 2242 C CA . ASN B 1 97 ? 3.629 14.391 0.499 1 98.81 97 ASN B CA 1
ATOM 2243 C C . ASN B 1 97 ? 3.383 13.547 1.746 1 98.81 97 ASN B C 1
ATOM 2245 O O . ASN B 1 97 ? 4.324 13.18 2.451 1 98.81 97 ASN B O 1
ATOM 2249 N N . VAL B 1 98 ? 2.141 13.273 1.971 1 98.94 98 VAL B N 1
ATOM 2250 C CA . VAL B 1 98 ? 1.8 12.477 3.148 1 98.94 98 VAL B CA 1
ATOM 2251 C C . VAL B 1 98 ? 2.355 11.062 2.996 1 98.94 98 VAL B C 1
ATOM 2253 O O . VAL B 1 98 ? 2.883 10.492 3.953 1 98.94 98 VAL B O 1
ATOM 2256 N N . ALA B 1 99 ? 2.244 10.477 1.827 1 98.94 99 ALA B N 1
ATOM 2257 C CA . ALA B 1 99 ? 2.812 9.156 1.586 1 98.94 99 ALA B CA 1
ATOM 2258 C C . ALA B 1 99 ? 4.316 9.148 1.832 1 98.94 99 ALA B C 1
ATOM 2260 O O . ALA B 1 99 ? 4.848 8.234 2.469 1 98.94 99 ALA B O 1
ATOM 2261 N N . MET B 1 100 ? 4.945 10.148 1.334 1 98.81 100 MET B N 1
ATOM 2262 C CA . MET B 1 100 ? 6.387 10.25 1.531 1 98.81 100 MET B CA 1
ATOM 2263 C C . MET B 1 100 ? 6.723 10.438 3.008 1 98.81 100 MET B C 1
ATOM 2265 O O . MET B 1 100 ? 7.723 9.906 3.494 1 98.81 100 MET B O 1
ATOM 2269 N N . GLN B 1 101 ? 5.898 11.219 3.721 1 98.94 101 GLN B N 1
ATOM 2270 C CA . GLN B 1 101 ? 6.051 11.391 5.16 1 98.94 101 GLN B CA 1
ATOM 2271 C C . GLN B 1 101 ? 6.02 10.055 5.887 1 98.94 101 GLN B C 1
ATOM 2273 O O . GLN B 1 101 ? 6.875 9.773 6.727 1 98.94 101 GLN B O 1
ATOM 2278 N N . ILE B 1 102 ? 5.062 9.266 5.523 1 98.94 102 ILE B N 1
ATOM 2279 C CA . ILE B 1 102 ? 4.887 7.969 6.168 1 98.94 102 ILE B CA 1
ATOM 2280 C C . ILE B 1 102 ? 6.098 7.082 5.887 1 98.94 102 ILE B C 1
ATOM 2282 O O . ILE B 1 102 ? 6.578 6.379 6.777 1 98.94 102 ILE B O 1
ATOM 2286 N N . ALA B 1 103 ? 6.586 7.109 4.672 1 98.75 103 ALA B N 1
ATOM 2287 C CA . ALA B 1 103 ? 7.766 6.324 4.312 1 98.75 103 ALA B CA 1
ATOM 2288 C C . ALA B 1 103 ? 8.977 6.738 5.152 1 98.75 103 ALA B C 1
ATOM 2290 O O . ALA B 1 103 ? 9.703 5.887 5.668 1 98.75 103 ALA B O 1
ATOM 2291 N N . ALA B 1 104 ? 9.117 7.953 5.32 1 98.5 104 ALA B N 1
ATOM 2292 C CA . ALA B 1 104 ? 10.328 8.5 5.941 1 98.5 104 ALA B CA 1
ATOM 2293 C C . ALA B 1 104 ? 10.234 8.438 7.461 1 98.5 104 ALA B C 1
ATOM 2295 O O . ALA B 1 104 ? 11.203 8.062 8.133 1 98.5 104 ALA B O 1
ATOM 2296 N N . ALA B 1 105 ? 9.055 8.758 7.996 1 98.69 105 ALA B N 1
ATOM 2297 C CA . ALA B 1 105 ? 8.953 8.992 9.438 1 98.69 105 ALA B CA 1
ATOM 2298 C C . ALA B 1 105 ? 8.359 7.777 10.141 1 98.69 105 ALA B C 1
ATOM 2300 O O . ALA B 1 105 ? 8.344 7.715 11.375 1 98.69 105 ALA B O 1
ATOM 2301 N N . ASN B 1 106 ? 7.809 6.844 9.445 1 98.38 106 ASN B N 1
ATOM 2302 C CA . ASN B 1 106 ? 7.375 5.535 9.93 1 98.38 106 ASN B CA 1
ATOM 2303 C C . ASN B 1 106 ? 6.414 5.66 11.109 1 98.38 106 ASN B C 1
ATOM 2305 O O . ASN B 1 106 ? 6.645 5.082 12.172 1 98.38 106 ASN B O 1
ATOM 2309 N N . PRO B 1 107 ? 5.352 6.438 10.961 1 98.81 107 PRO B N 1
ATOM 2310 C CA . PRO B 1 107 ? 4.348 6.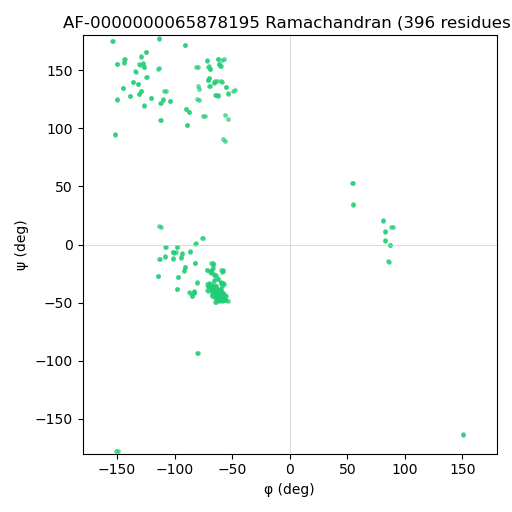496 12.023 1 98.81 107 PRO B CA 1
ATOM 2311 C C . PRO B 1 107 ? 3.666 5.152 12.273 1 98.81 107 PRO B C 1
ATOM 2313 O O . PRO B 1 107 ? 3.619 4.305 11.375 1 98.81 107 PRO B O 1
ATOM 2316 N N . VAL B 1 108 ? 3.062 5.023 13.516 1 98.31 108 VAL B N 1
ATOM 2317 C CA . VAL B 1 108 ? 2.344 3.809 13.883 1 98.31 108 VAL B CA 1
ATOM 2318 C C . VAL B 1 108 ? 0.848 4 13.641 1 98.31 108 VAL B C 1
ATOM 2320 O O . VAL B 1 108 ? 0.132 3.037 13.352 1 98.31 108 VAL B O 1
ATOM 2323 N N . CYS B 1 109 ? 0.385 5.242 13.719 1 98.69 109 CYS B N 1
ATOM 2324 C CA . CYS B 1 109 ? -1.035 5.539 13.562 1 98.69 109 CYS B CA 1
ATOM 2325 C C . CYS B 1 109 ? -1.243 6.957 13.055 1 98.69 109 CYS B C 1
ATOM 2327 O O . CYS B 1 109 ? -0.281 7.711 12.891 1 98.69 109 CYS B O 1
ATOM 2329 N N . VAL B 1 110 ? -2.482 7.27 12.789 1 98.75 110 VAL B N 1
ATOM 2330 C CA . VAL B 1 110 ? -2.783 8.578 12.219 1 98.75 110 VAL B CA 1
ATOM 2331 C C . VAL B 1 110 ? -2.91 9.609 13.336 1 98.75 110 VAL B C 1
ATOM 2333 O O . VAL B 1 110 ? -2.354 10.711 13.242 1 98.75 110 VAL B O 1
ATOM 2336 N N . THR B 1 111 ? -3.623 9.258 14.453 1 98.5 111 THR B N 1
ATOM 2337 C CA . THR B 1 111 ? -3.912 10.195 15.531 1 98.5 111 THR B CA 1
ATOM 2338 C C . THR B 1 111 ? -3.527 9.602 16.875 1 98.5 111 THR B C 1
ATOM 2340 O O . THR B 1 111 ? -3.381 8.383 17.016 1 98.5 111 THR B O 1
ATOM 2343 N N . PRO B 1 112 ? -3.375 10.43 17.891 1 98 112 PRO B N 1
ATOM 2344 C CA . PRO B 1 112 ? -3.061 9.938 19.234 1 98 112 PRO B CA 1
ATOM 2345 C C . PRO B 1 112 ? -4.121 8.977 19.766 1 98 112 PRO B C 1
ATOM 2347 O O . PRO B 1 112 ? -3.791 8.023 20.484 1 98 112 PRO B O 1
ATOM 2350 N N . GLU B 1 113 ? -5.305 9.18 19.422 1 97.81 113 GLU B N 1
ATOM 2351 C CA . GLU B 1 113 ? -6.402 8.336 19.906 1 97.81 113 GLU B CA 1
ATOM 2352 C C . GLU B 1 113 ? -6.285 6.918 19.359 1 97.81 113 GLU B C 1
ATOM 2354 O O . GLU B 1 113 ? -6.902 5.992 19.906 1 97.81 113 GLU B O 1
ATOM 2359 N 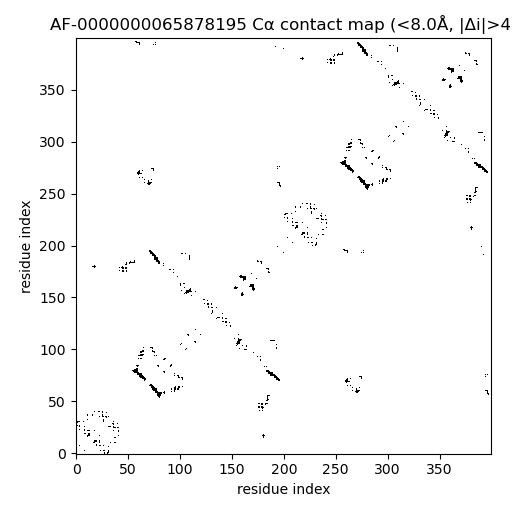N . GLU B 1 114 ? -5.496 6.766 18.328 1 98.06 114 GLU B N 1
ATOM 2360 C CA . GLU B 1 114 ? -5.391 5.469 17.672 1 98.06 114 GLU B CA 1
ATOM 2361 C C . GLU B 1 114 ? -4.172 4.691 18.156 1 98.06 114 GLU B C 1
ATOM 2363 O O . GLU B 1 114 ? -3.943 3.557 17.734 1 98.06 114 GLU B O 1
ATOM 2368 N N . VAL B 1 115 ? -3.434 5.281 19 1 98.38 115 VAL B N 1
ATOM 2369 C CA . VAL B 1 115 ? -2.275 4.562 19.516 1 98.38 115 VAL B CA 1
ATOM 2370 C C . VAL B 1 115 ? -2.736 3.311 20.266 1 98.38 115 VAL B C 1
ATOM 2372 O O . VAL B 1 115 ? -3.596 3.385 21.141 1 98.38 115 VAL B O 1
ATOM 2375 N N . PRO B 1 116 ? -2.154 2.201 19.891 1 97.81 116 PRO B N 1
ATOM 2376 C CA . PRO B 1 116 ? -2.537 0.995 20.625 1 97.81 116 PRO B CA 1
ATOM 2377 C C . PRO B 1 116 ? -2.336 1.138 22.141 1 97.81 116 PRO B C 1
ATOM 2379 O O . PRO B 1 116 ? -1.271 1.575 22.578 1 97.81 116 PRO B O 1
ATOM 2382 N N . ALA B 1 117 ? -3.283 0.716 22.828 1 97.56 117 ALA B N 1
ATOM 2383 C CA . ALA B 1 117 ? -3.301 0.908 24.281 1 97.56 117 ALA B CA 1
ATOM 2384 C C . ALA B 1 117 ? -2.115 0.21 24.938 1 97.56 117 ALA B C 1
ATOM 2386 O O . ALA B 1 117 ? -1.511 0.748 25.875 1 97.56 117 ALA B O 1
ATOM 2387 N N . ASP B 1 118 ? -1.854 -0.988 24.453 1 98.12 118 ASP B N 1
ATOM 2388 C CA . ASP B 1 118 ? -0.75 -1.751 25.031 1 98.12 118 ASP B CA 1
ATOM 2389 C C . ASP B 1 118 ? 0.584 -1.043 24.797 1 98.12 118 ASP B C 1
ATOM 2391 O O . ASP B 1 118 ? 1.434 -1.007 25.703 1 98.12 118 ASP B O 1
ATOM 2395 N N . LEU B 1 119 ? 0.725 -0.501 23.656 1 97.75 119 LEU B N 1
ATOM 2396 C CA . LEU B 1 119 ? 1.946 0.235 23.359 1 97.75 119 LEU B CA 1
ATOM 2397 C C . LEU B 1 119 ? 2.082 1.461 24.25 1 97.75 119 LEU B C 1
ATOM 2399 O O . LEU B 1 119 ? 3.154 1.711 24.812 1 97.75 119 LEU B O 1
ATOM 2403 N N . LEU B 1 120 ? 1.057 2.236 24.328 1 97.75 120 LEU B N 1
ATOM 2404 C CA . LEU B 1 120 ? 1.075 3.449 25.141 1 97.75 120 LEU B CA 1
ATOM 2405 C C . LEU B 1 120 ? 1.36 3.125 26.609 1 97.75 120 LEU B C 1
ATOM 2407 O O . LEU B 1 120 ? 2.15 3.814 27.25 1 97.75 120 LEU B O 1
ATOM 2411 N N . ALA B 1 121 ? 0.736 2.115 27.156 1 97.81 121 ALA B N 1
ATOM 2412 C CA . ALA B 1 121 ? 0.94 1.708 28.547 1 97.81 121 ALA B CA 1
ATOM 2413 C C . ALA B 1 121 ? 2.393 1.312 28.797 1 97.81 121 ALA B C 1
ATOM 2415 O O . ALA B 1 121 ? 2.984 1.699 29.797 1 97.81 121 ALA B O 1
ATOM 2416 N N . LYS B 1 122 ? 2.861 0.523 27.891 1 98.12 122 LYS B N 1
ATOM 2417 C CA . LYS B 1 122 ? 4.254 0.094 28 1 98.12 122 LYS B CA 1
ATOM 2418 C C . LYS B 1 122 ? 5.199 1.292 28.016 1 98.12 122 LYS B C 1
ATOM 2420 O O . LYS B 1 122 ? 6.102 1.367 28.859 1 98.12 122 LYS B O 1
ATOM 2425 N N . GLU B 1 123 ? 4.973 2.195 27.078 1 97.88 123 GLU B N 1
ATOM 2426 C CA . GLU B 1 123 ? 5.824 3.379 27 1 97.88 123 GLU B CA 1
ATOM 2427 C C . GLU B 1 123 ? 5.695 4.238 28.266 1 97.88 123 GLU B C 1
ATOM 2429 O O . GLU B 1 123 ? 6.695 4.742 28.781 1 97.88 123 GLU B O 1
ATOM 2434 N N . ARG B 1 124 ? 4.555 4.438 28.734 1 97.44 124 ARG B N 1
ATOM 2435 C CA . ARG B 1 124 ? 4.332 5.223 29.953 1 97.44 124 ARG B CA 1
ATOM 2436 C C . ARG B 1 124 ? 5.07 4.609 31.141 1 97.44 124 ARG B C 1
ATOM 2438 O O . ARG B 1 124 ? 5.645 5.328 31.969 1 97.44 124 ARG B O 1
ATOM 2445 N N . GLU B 1 125 ? 4.965 3.316 31.234 1 96.94 125 GLU B N 1
ATOM 2446 C CA . GLU B 1 125 ? 5.68 2.617 32.312 1 96.94 125 GLU B CA 1
ATOM 2447 C C . GLU B 1 125 ? 7.184 2.846 32.188 1 96.94 125 GLU B C 1
ATOM 2449 O O . GLU B 1 125 ? 7.848 3.105 33.219 1 96.94 125 GLU B O 1
ATOM 2454 N N . ILE B 1 126 ? 7.629 2.699 31.062 1 97.44 126 ILE B N 1
ATOM 2455 C CA . ILE B 1 126 ? 9.055 2.916 30.828 1 97.44 126 ILE B CA 1
ATOM 2456 C C . ILE B 1 126 ? 9.43 4.34 31.234 1 97.44 126 ILE B C 1
ATOM 2458 O O . ILE B 1 126 ? 10.414 4.543 31.953 1 97.44 126 ILE B O 1
ATOM 2462 N N . PHE B 1 127 ? 8.703 5.293 30.828 1 96.69 127 PHE B N 1
ATOM 2463 C CA . PHE B 1 127 ? 8.984 6.691 31.141 1 96.69 127 PHE B CA 1
ATOM 2464 C C . PHE B 1 127 ? 8.906 6.938 32.625 1 96.69 127 PHE B C 1
ATOM 2466 O O . PHE B 1 127 ? 9.727 7.668 33.188 1 96.69 127 PHE B O 1
ATOM 2473 N N . LYS B 1 128 ? 7.953 6.395 33.281 1 95.44 128 LYS B N 1
ATOM 2474 C CA . LYS B 1 128 ? 7.797 6.547 34.719 1 95.44 128 LYS B CA 1
ATOM 2475 C C . LYS B 1 128 ? 8.992 5.965 35.469 1 95.44 128 LYS B C 1
ATOM 2477 O O . LYS B 1 128 ? 9.531 6.602 36.375 1 95.44 128 LYS B O 1
ATOM 2482 N N . ASN B 1 129 ? 9.344 4.75 35.031 1 95.88 129 ASN B N 1
ATOM 2483 C CA . ASN B 1 129 ? 10.508 4.109 35.656 1 95.88 129 ASN B CA 1
ATOM 2484 C C . ASN B 1 129 ? 11.766 4.953 35.469 1 95.88 129 ASN B C 1
ATOM 2486 O O . ASN B 1 129 ? 12.555 5.094 36.406 1 95.88 129 ASN B O 1
ATOM 2490 N N . GLN B 1 130 ? 11.898 5.43 34.344 1 95.69 130 GLN B N 1
ATOM 2491 C CA . GLN B 1 130 ? 13.047 6.289 34.062 1 95.69 130 GLN B CA 1
ATOM 2492 C C . GLN B 1 130 ? 13.031 7.52 34.969 1 95.69 130 GLN B C 1
ATOM 2494 O O . GLN B 1 130 ? 14.055 7.887 35.531 1 95.69 130 GLN B O 1
ATOM 2499 N N . ALA B 1 131 ? 11.898 8.164 35.156 1 93.69 131 ALA B N 1
ATOM 2500 C CA . ALA B 1 131 ? 11.758 9.352 36 1 93.69 131 ALA B CA 1
ATOM 2501 C C . ALA B 1 131 ? 12.031 9.016 37.469 1 93.69 131 ALA B C 1
ATOM 2503 O O . ALA B 1 131 ? 12.688 9.781 38.188 1 93.69 131 ALA B O 1
ATOM 2504 N N . MET B 1 132 ? 11.602 7.871 37.875 1 92.25 132 MET B N 1
ATOM 2505 C CA . MET B 1 132 ? 11.805 7.441 39.25 1 92.25 132 MET B CA 1
ATOM 2506 C C . MET B 1 132 ? 13.273 7.125 39.5 1 92.25 132 MET B C 1
ATOM 2508 O O . MET B 1 132 ? 13.797 7.438 40.594 1 92.25 132 MET B O 1
ATOM 2512 N N . GLU B 1 133 ? 13.82 6.535 38.562 1 93.62 133 GLU B N 1
ATOM 2513 C CA . GLU B 1 133 ? 15.25 6.23 38.688 1 93.62 133 GLU B CA 1
ATOM 2514 C C . GLU B 1 133 ? 16.078 7.508 38.75 1 93.62 133 GLU B C 1
ATOM 2516 O O . GLU B 1 133 ? 17.156 7.512 39.344 1 93.62 133 GLU B O 1
ATOM 2521 N N . GLU B 1 134 ? 15.648 8.547 38.219 1 92.31 134 GLU B N 1
ATOM 2522 C CA . GLU B 1 134 ? 16.328 9.836 38.25 1 92.31 134 GLU B CA 1
ATOM 2523 C C . GLU B 1 134 ? 16.031 10.57 39.562 1 92.31 134 GLU B C 1
ATOM 2525 O O . GLU B 1 134 ? 16.469 11.711 39.75 1 92.31 134 GLU B O 1
ATOM 2530 N N . GLY B 1 135 ? 15.227 9.953 40.469 1 90.5 135 GLY B N 1
ATOM 2531 C CA . GLY B 1 135 ? 15.008 10.477 41.812 1 90.5 135 GLY B CA 1
ATOM 2532 C C . GLY B 1 135 ? 13.836 11.438 41.875 1 90.5 135 GLY B C 1
ATOM 2533 O O . GLY B 1 135 ? 13.727 12.211 42.844 1 90.5 135 GLY B O 1
ATOM 2534 N N . LYS B 1 136 ? 13.047 11.43 40.875 1 88.31 136 LYS B N 1
ATOM 2535 C CA . LYS B 1 136 ? 11.922 12.352 40.844 1 88.31 136 LYS B CA 1
ATOM 2536 C C . LYS B 1 136 ? 10.773 11.828 41.719 1 88.31 136 LYS B C 1
ATOM 2538 O O . LYS B 1 136 ? 10.484 10.633 41.719 1 88.31 136 LYS B O 1
ATOM 2543 N N . PRO B 1 137 ? 10.203 12.766 42.562 1 91.69 137 PRO B N 1
ATOM 2544 C CA . PRO B 1 137 ? 8.984 12.352 43.25 1 91.69 137 PRO B CA 1
ATOM 2545 C C . PRO B 1 137 ? 7.871 11.914 42.312 1 91.69 137 PRO B C 1
ATOM 2547 O O . PRO B 1 137 ? 7.871 12.297 41.125 1 91.69 137 PRO B O 1
ATOM 2550 N N . GLU B 1 138 ? 6.852 11.148 42.688 1 87.56 138 GLU B N 1
ATOM 2551 C CA . GLU B 1 138 ? 5.816 10.516 41.875 1 87.56 138 GLU B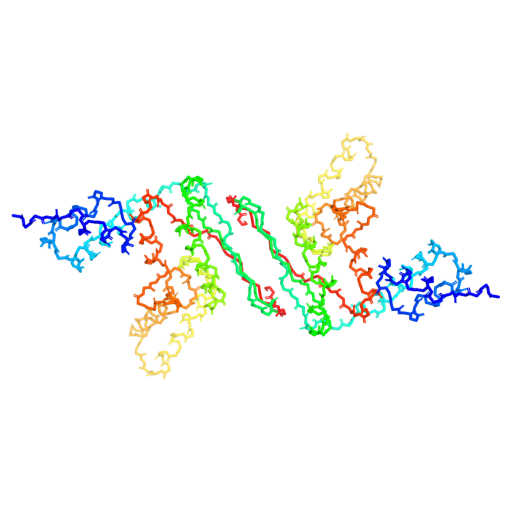 CA 1
ATOM 2552 C C . GLU B 1 138 ? 4.992 11.555 41.125 1 87.56 138 GLU B C 1
ATOM 2554 O O . GLU B 1 138 ? 4.715 11.391 39.938 1 87.56 138 GLU B O 1
ATOM 2559 N N . ALA B 1 139 ? 4.594 12.594 41.844 1 89 139 ALA B N 1
ATOM 2560 C CA . ALA B 1 139 ? 3.773 13.633 41.219 1 89 139 ALA B CA 1
ATOM 2561 C C . ALA B 1 139 ? 4.52 14.312 40.062 1 89 139 ALA B C 1
ATOM 2563 O O . ALA B 1 139 ? 3.936 14.586 39.031 1 89 139 ALA B O 1
ATOM 2564 N N . ILE B 1 140 ? 5.777 14.594 40.25 1 92.81 140 ILE B N 1
ATOM 2565 C CA . ILE B 1 140 ? 6.605 15.211 39.219 1 92.81 140 ILE B CA 1
ATOM 2566 C C . ILE B 1 140 ? 6.867 14.219 38.094 1 92.81 140 ILE B C 1
ATOM 2568 O O . ILE B 1 140 ? 6.891 14.586 36.938 1 92.81 140 ILE B O 1
ATOM 2572 N N . ALA B 1 141 ? 7.004 12.945 38.5 1 92.75 141 ALA B N 1
ATOM 2573 C CA . ALA B 1 141 ? 7.227 11.883 37.531 1 92.75 141 ALA B CA 1
ATOM 2574 C C . ALA B 1 141 ? 6.062 11.789 36.531 1 92.75 141 ALA B C 1
ATOM 2576 O O . ALA B 1 141 ? 6.27 11.586 35.344 1 92.75 141 ALA B O 1
ATOM 2577 N N . GLU B 1 142 ? 4.883 11.977 37.062 1 93 142 GLU B N 1
ATOM 2578 C CA . GLU B 1 142 ? 3.697 11.906 36.219 1 93 142 GLU B CA 1
ATOM 2579 C C . GLU B 1 142 ? 3.693 13.016 35.188 1 93 142 GLU B C 1
ATOM 2581 O O . GLU B 1 142 ? 3.33 12.789 34.031 1 93 142 GLU B O 1
ATOM 2586 N N . LYS B 1 143 ? 4.039 14.18 35.594 1 94.5 143 LYS B N 1
ATOM 2587 C CA . LYS B 1 143 ? 4.117 15.312 34.656 1 94.5 143 LYS B CA 1
ATOM 2588 C C . LYS B 1 143 ? 5.191 15.086 33.594 1 94.5 143 LYS B C 1
ATOM 2590 O O . LYS B 1 143 ? 4.996 15.422 32.438 1 94.5 143 LYS B O 1
ATOM 2595 N N . ILE B 1 144 ? 6.223 14.547 34.031 1 95.19 144 ILE B N 1
ATOM 2596 C CA . ILE B 1 144 ? 7.312 14.242 33.125 1 95.19 144 ILE B CA 1
ATOM 2597 C C . ILE B 1 144 ? 6.852 13.219 32.094 1 95.19 144 ILE B C 1
ATOM 2599 O O . ILE B 1 144 ? 7.145 13.344 30.906 1 95.19 144 ILE B O 1
ATOM 2603 N N . VAL B 1 145 ? 6.133 12.219 32.562 1 96.75 145 VAL B N 1
ATOM 2604 C CA . VAL B 1 145 ? 5.605 11.18 31.688 1 96.75 145 VAL B CA 1
ATOM 2605 C C . VAL B 1 145 ? 4.688 11.797 30.641 1 96.75 145 VAL B C 1
ATOM 2607 O O . VAL B 1 145 ? 4.762 11.453 29.453 1 96.75 145 VAL B O 1
ATOM 2610 N N . ASP B 1 146 ? 3.891 12.727 31.016 1 96.5 146 ASP B N 1
ATOM 2611 C CA . ASP B 1 146 ? 2.982 13.391 30.078 1 96.5 146 ASP B CA 1
ATOM 2612 C C . ASP B 1 146 ? 3.754 14.133 29 1 96.5 146 ASP B C 1
ATOM 2614 O O . ASP B 1 146 ? 3.379 14.086 27.828 1 96.5 146 ASP B O 1
ATOM 2618 N N . GLY B 1 147 ? 4.742 14.812 29.422 1 97.12 147 GLY B N 1
ATOM 2619 C CA . GLY B 1 147 ? 5.59 15.5 28.453 1 97.12 147 GLY B CA 1
ATOM 2620 C C . GLY B 1 147 ? 6.262 14.555 27.469 1 97.12 147 GLY B C 1
ATOM 2621 O O . GLY B 1 147 ? 6.324 14.844 26.281 1 97.12 147 GLY B O 1
ATOM 2622 N N . ARG B 1 148 ? 6.699 13.406 27.984 1 97.38 148 ARG B N 1
ATOM 2623 C CA . ARG B 1 148 ? 7.363 12.422 27.141 1 97.38 148 ARG B CA 1
ATOM 2624 C C . ARG B 1 148 ? 6.371 11.766 26.188 1 97.38 148 ARG B C 1
ATOM 2626 O O . ARG B 1 148 ? 6.719 11.453 25.047 1 97.38 148 ARG B O 1
ATOM 2633 N N . VAL B 1 149 ? 5.227 11.578 26.656 1 98.06 149 VAL B N 1
ATOM 2634 C CA . VAL B 1 149 ? 4.18 11 25.812 1 98.06 149 VAL B CA 1
ATOM 2635 C C . VAL B 1 149 ? 3.85 11.961 24.672 1 98.06 149 VAL B C 1
ATOM 2637 O O . VAL B 1 149 ? 3.666 11.539 23.531 1 98.06 149 VAL B O 1
ATOM 2640 N N . LYS B 1 150 ? 3.775 13.219 25 1 97.62 150 LYS B N 1
ATOM 2641 C CA . LYS B 1 150 ? 3.535 14.211 23.969 1 97.62 150 LYS B CA 1
ATOM 2642 C C . LYS B 1 150 ? 4.641 14.188 22.906 1 97.62 150 LYS B C 1
ATOM 2644 O O . LYS B 1 150 ? 4.367 14.312 21.719 1 97.62 150 LYS B O 1
ATOM 2649 N N . LYS B 1 151 ? 5.789 14.023 23.328 1 98.06 151 LYS B N 1
ATOM 2650 C CA . LYS B 1 151 ? 6.918 13.898 22.406 1 98.06 151 LYS B CA 1
ATOM 2651 C C . LYS B 1 151 ? 6.816 12.617 21.578 1 98.06 151 LYS B C 1
ATOM 2653 O O . LYS B 1 151 ? 7.133 12.617 20.391 1 98.06 151 LYS B O 1
ATOM 2658 N N . LEU B 1 152 ? 6.395 11.594 22.266 1 98.5 152 LEU B N 1
ATOM 2659 C CA . LEU B 1 152 ? 6.191 10.328 21.578 1 98.5 152 LEU B CA 1
ATOM 2660 C C . LEU B 1 152 ? 5.18 10.469 20.453 1 98.5 152 LEU B C 1
ATOM 2662 O O . LEU B 1 152 ? 5.379 9.93 19.359 1 98.5 152 LEU B O 1
ATOM 2666 N N . TYR B 1 153 ? 4.137 11.188 20.703 1 98.69 153 TYR B N 1
ATOM 2667 C CA . TYR B 1 153 ? 3.105 11.391 19.688 1 98.69 153 TYR B CA 1
ATOM 2668 C C . TYR B 1 153 ? 3.691 12.039 18.438 1 98.69 153 TYR B C 1
ATOM 2670 O O . TYR B 1 153 ? 3.289 11.719 17.328 1 98.69 153 TYR B O 1
ATOM 2678 N N . LYS B 1 154 ? 4.641 12.93 18.547 1 98.62 154 LYS B N 1
ATOM 2679 C CA . LYS B 1 154 ? 5.281 13.594 17.406 1 98.62 154 LYS B CA 1
ATOM 2680 C C . LYS B 1 154 ? 6.094 12.617 16.578 1 98.62 154 LYS B C 1
ATOM 2682 O O . LYS B 1 154 ? 6.422 12.898 15.422 1 98.62 154 LYS B O 1
ATOM 2687 N N . GLU B 1 155 ? 6.352 11.461 17.188 1 98.62 155 GLU B N 1
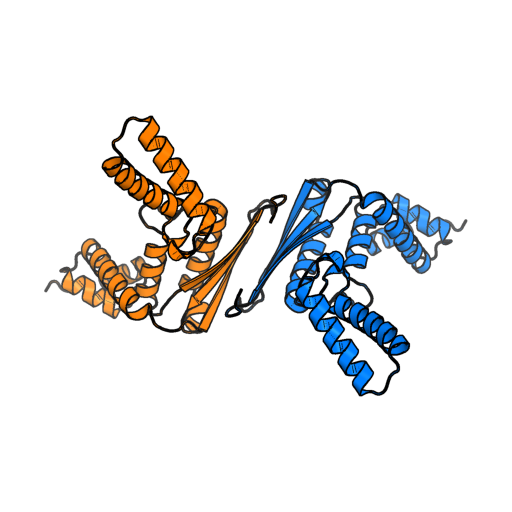ATOM 2688 C CA . GLU B 1 155 ? 7.148 10.453 16.5 1 98.62 155 GLU B CA 1
ATOM 2689 C C . GLU B 1 155 ? 6.254 9.391 15.852 1 98.62 155 GLU B C 1
ATOM 2691 O O . GLU B 1 155 ? 6.492 8.977 14.711 1 98.62 155 GLU B O 1
ATOM 2696 N N . ILE B 1 156 ? 5.18 9.031 16.562 1 98.69 156 ILE B N 1
ATOM 2697 C CA . ILE B 1 156 ? 4.543 7.793 16.125 1 98.69 156 ILE B CA 1
ATOM 2698 C C . ILE B 1 156 ? 3.162 8.094 15.539 1 98.69 156 ILE B C 1
ATOM 2700 O O . ILE B 1 156 ? 2.535 7.23 14.93 1 98.69 156 ILE B O 1
ATOM 2704 N N . CYS B 1 157 ? 2.654 9.336 15.758 1 98.88 157 CYS B N 1
ATOM 2705 C CA . CYS B 1 157 ? 1.361 9.727 15.203 1 98.88 157 CYS B CA 1
ATOM 2706 C C . CYS B 1 157 ? 1.538 10.641 13.992 1 98.88 157 CYS B C 1
ATOM 2708 O O . CYS B 1 157 ? 2.078 11.742 14.117 1 98.88 157 CYS B O 1
ATOM 2710 N N . LEU B 1 158 ? 1.001 10.266 12.906 1 98.94 158 LEU B N 1
ATOM 2711 C CA . LEU B 1 158 ? 1.227 10.922 11.625 1 98.94 158 LEU B CA 1
ATOM 2712 C C . LEU B 1 158 ? 0.85 12.398 11.695 1 98.94 158 LEU B C 1
ATOM 2714 O O . LEU B 1 158 ? 1.647 13.266 11.336 1 98.94 158 LEU B O 1
ATOM 2718 N N . LEU B 1 159 ? -0.288 12.742 12.234 1 98.81 159 LEU B N 1
ATOM 2719 C CA . LEU B 1 159 ? -0.803 14.109 12.219 1 98.81 159 LEU B CA 1
ATOM 2720 C C . LEU B 1 159 ? 0.047 15.016 13.102 1 98.81 159 LEU B C 1
ATOM 2722 O O . LEU B 1 159 ? 0.114 16.219 12.875 1 98.81 159 LEU B O 1
ATOM 2726 N N . GLU B 1 160 ? 0.745 14.445 14.047 1 98.75 160 GLU B N 1
ATOM 2727 C CA . GLU B 1 160 ? 1.523 15.227 15 1 98.75 160 GLU B CA 1
ATOM 2728 C C . GLU B 1 160 ? 2.975 15.367 14.547 1 98.75 160 GLU B C 1
ATOM 2730 O O . GLU B 1 160 ? 3.736 16.156 15.117 1 98.75 160 GLU B O 1
ATOM 2735 N N . GLN B 1 161 ? 3.352 14.656 13.602 1 98.94 161 GLN B N 1
ATOM 2736 C CA . GLN B 1 161 ? 4.734 14.648 13.141 1 98.94 161 GLN B CA 1
ATOM 2737 C C . GLN B 1 161 ? 5.09 15.969 12.453 1 98.94 161 GLN B C 1
ATOM 2739 O O . GLN B 1 161 ? 4.285 16.516 11.711 1 98.94 161 GLN B O 1
ATOM 2744 N N . PRO B 1 162 ? 6.355 16.422 12.68 1 98.81 162 PRO B N 1
ATOM 2745 C CA . PRO B 1 162 ? 6.84 17.516 11.82 1 98.81 162 PRO B CA 1
ATOM 2746 C C . PRO B 1 162 ? 6.977 17.094 10.359 1 98.81 162 PRO B C 1
ATOM 2748 O O . PRO B 1 162 ? 7.395 15.961 10.078 1 98.81 162 PRO B O 1
ATOM 2751 N N . PHE B 1 163 ? 6.59 17.953 9.5 1 98.75 163 PHE B N 1
ATOM 2752 C CA . PHE B 1 163 ? 6.695 17.688 8.07 1 98.75 163 PHE B CA 1
ATOM 2753 C C . PHE B 1 163 ? 8.156 17.547 7.652 1 98.75 163 PHE B C 1
ATOM 2755 O O . PHE B 1 163 ? 8.977 18.422 7.965 1 98.75 163 PHE B O 1
ATOM 2762 N N . ILE B 1 164 ? 8.445 16.531 6.992 1 98.31 164 ILE B N 1
ATOM 2763 C CA . ILE B 1 164 ? 9.836 16.203 6.703 1 98.31 164 ILE B CA 1
ATOM 2764 C C . ILE B 1 164 ? 10.445 17.25 5.785 1 98.31 164 ILE B C 1
ATOM 2766 O O . ILE B 1 164 ? 11.664 17.469 5.797 1 98.31 164 ILE B O 1
ATOM 2770 N N . LYS B 1 165 ? 9.641 17.953 4.98 1 97.69 165 LYS B N 1
ATOM 2771 C CA . LYS B 1 165 ? 10.156 18.969 4.051 1 97.69 165 LYS B CA 1
ATOM 2772 C C . LYS B 1 165 ? 10.195 20.344 4.699 1 97.69 165 LYS B C 1
ATOM 2774 O O . LYS B 1 165 ? 10.82 21.266 4.172 1 97.69 165 LYS B O 1
ATOM 2779 N N . ASP B 1 166 ? 9.469 20.578 5.754 1 97.12 166 ASP B N 1
ATOM 2780 C CA . ASP B 1 166 ? 9.406 21.812 6.535 1 97.12 166 ASP B CA 1
ATOM 2781 C C . ASP B 1 166 ? 9.031 21.516 7.988 1 97.12 166 ASP B C 1
ATOM 2783 O O . ASP B 1 166 ? 7.848 21.516 8.336 1 97.12 166 ASP B O 1
ATOM 2787 N N . ASP B 1 167 ? 10.023 2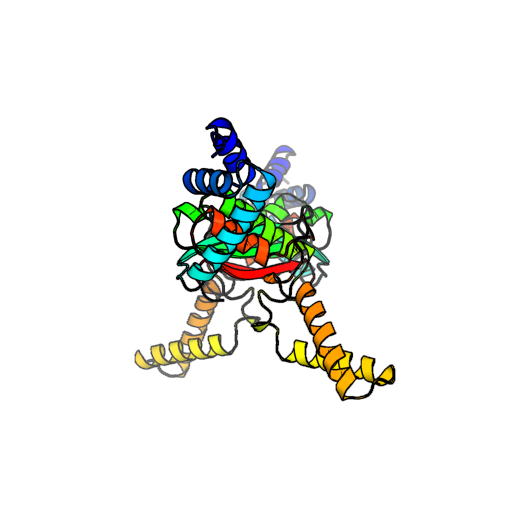1.391 8.82 1 97.5 167 ASP B N 1
ATOM 2788 C CA . ASP B 1 167 ? 9.789 20.859 10.164 1 97.5 167 ASP B CA 1
ATOM 2789 C C . ASP B 1 167 ? 9.148 21.922 11.062 1 97.5 167 ASP B C 1
ATOM 2791 O O . ASP B 1 167 ? 8.953 21.703 12.258 1 97.5 167 ASP B O 1
ATOM 2795 N N . LYS B 1 168 ? 8.789 23.094 10.508 1 95.56 168 LYS B N 1
ATOM 2796 C CA . LYS B 1 168 ? 8.117 24.156 11.258 1 95.56 168 LYS B CA 1
ATOM 2797 C C . LYS B 1 168 ? 6.617 23.891 11.344 1 95.56 168 LYS B C 1
ATOM 2799 O O . LYS B 1 168 ? 5.922 24.5 12.164 1 95.56 168 LYS B O 1
ATOM 2804 N N . VAL B 1 169 ? 6.164 23.016 10.516 1 96.19 169 VAL B N 1
ATOM 2805 C CA . VAL B 1 169 ? 4.742 22.703 10.531 1 96.19 169 VAL B CA 1
ATOM 2806 C C . VAL B 1 169 ? 4.547 21.188 10.672 1 96.19 169 VAL B C 1
ATOM 2808 O O . VAL B 1 169 ? 5.418 20.406 10.281 1 96.19 169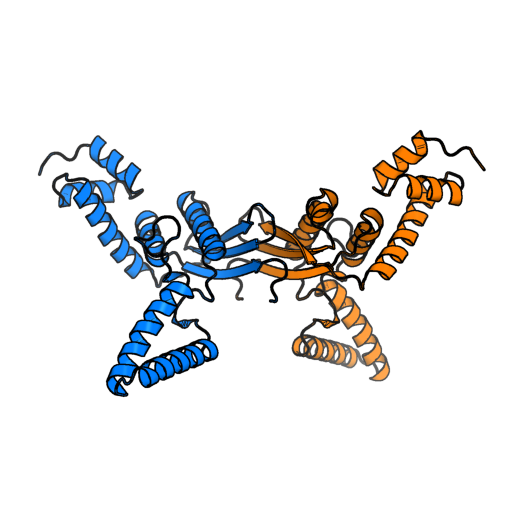 VAL B O 1
ATOM 2811 N N . THR B 1 170 ? 3.414 20.766 11.242 1 98.19 170 THR B N 1
ATOM 2812 C CA . THR B 1 170 ? 3.057 19.359 11.352 1 98.19 170 THR B CA 1
ATOM 2813 C C . THR B 1 170 ? 2.236 18.906 10.141 1 98.19 170 THR B C 1
ATOM 2815 O O . THR B 1 170 ? 1.802 19.75 9.344 1 98.19 170 THR B O 1
ATOM 2818 N N . ILE B 1 171 ? 1.99 17.672 10.008 1 98.88 171 ILE B N 1
ATOM 2819 C CA . ILE B 1 171 ? 1.121 17.156 8.961 1 98.88 171 ILE B CA 1
ATOM 2820 C C . ILE B 1 171 ? -0.3 17.672 9.156 1 98.88 171 ILE B C 1
ATOM 2822 O O . ILE B 1 171 ? -0.997 17.984 8.188 1 98.88 171 ILE B O 1
ATOM 2826 N N . LYS B 1 172 ? -0.682 17.797 10.398 1 97.94 172 LYS B N 1
ATOM 2827 C CA . LYS B 1 172 ? -1.984 18.375 10.711 1 97.94 172 LYS B CA 1
ATOM 2828 C C . LYS B 1 172 ? -2.084 19.812 10.203 1 97.94 172 LYS B C 1
ATOM 2830 O O . LYS B 1 172 ? -3.094 20.203 9.617 1 97.94 172 LYS B O 1
ATOM 2835 N N . ASP B 1 173 ? -1.028 20.578 10.453 1 95.56 173 ASP B N 1
ATOM 2836 C CA . ASP B 1 173 ? -0.997 21.953 9.969 1 95.56 173 ASP B CA 1
ATOM 2837 C C . ASP B 1 173 ? -1.12 22 8.445 1 95.56 173 ASP B C 1
ATOM 2839 O O . ASP B 1 173 ? -1.873 22.812 7.91 1 95.56 173 ASP B O 1
ATOM 2843 N N . LEU B 1 174 ? -0.383 21.141 7.805 1 96.88 174 LEU B N 1
ATOM 2844 C CA . LEU B 1 174 ? -0.426 21.062 6.348 1 96.88 174 LEU B CA 1
ATOM 2845 C C . LEU B 1 174 ? -1.837 20.75 5.863 1 96.88 174 LEU B C 1
ATOM 2847 O O . LEU B 1 174 ? -2.314 21.344 4.898 1 96.88 174 LEU B O 1
ATOM 2851 N N . MET B 1 175 ? -2.451 19.812 6.504 1 97.81 175 MET B N 1
ATOM 2852 C CA . MET B 1 175 ? -3.812 19.422 6.148 1 97.81 175 MET B CA 1
ATOM 2853 C C . MET B 1 175 ? -4.781 20.578 6.336 1 97.81 175 MET B C 1
ATOM 2855 O O . MET B 1 175 ? -5.598 20.859 5.457 1 97.81 175 MET B O 1
ATOM 2859 N N . ASN B 1 176 ? -4.664 21.281 7.426 1 95.62 176 ASN B N 1
ATOM 2860 C CA . ASN B 1 176 ? -5.531 22.422 7.699 1 95.62 176 ASN B CA 1
ATOM 2861 C C . ASN B 1 176 ? -5.324 23.547 6.68 1 95.62 176 ASN B C 1
ATOM 2863 O O . ASN B 1 176 ? -6.285 24.188 6.258 1 95.62 176 ASN B O 1
ATOM 2867 N N . GLU B 1 177 ? -4.098 23.797 6.375 1 93.31 177 GLU B N 1
ATOM 2868 C CA . GLU B 1 177 ? -3.809 24.781 5.344 1 93.31 177 GLU B CA 1
ATOM 2869 C C . GLU B 1 177 ? -4.477 24.422 4.02 1 93.31 177 GLU B C 1
ATOM 2871 O O . GLU B 1 177 ? -5.055 25.281 3.352 1 93.31 177 GLU B O 1
ATOM 2876 N N . LEU B 1 178 ? -4.391 23.156 3.66 1 96.31 178 LEU B N 1
ATOM 2877 C CA . LEU B 1 178 ? -5.043 22.688 2.443 1 96.31 178 LEU B CA 1
ATOM 2878 C C . LEU B 1 178 ? -6.547 22.938 2.502 1 96.31 178 LEU B C 1
ATOM 2880 O O . LEU B 1 178 ? -7.129 23.453 1.549 1 96.31 178 LEU B O 1
ATOM 2884 N N . VAL B 1 179 ? -7.137 22.594 3.574 1 96.5 179 VAL B N 1
ATOM 2885 C CA . VAL B 1 179 ? -8.57 22.797 3.754 1 96.5 179 VAL B CA 1
ATOM 2886 C C . VAL B 1 179 ? -8.906 24.266 3.557 1 96.5 179 VAL B C 1
ATOM 2888 O O . VAL B 1 179 ? -9.891 24.609 2.891 1 96.5 179 VAL B O 1
ATOM 2891 N N . GLY B 1 180 ? -8.102 25.109 4.121 1 91.88 180 GLY B N 1
ATOM 2892 C CA . GLY B 1 180 ? -8.305 26.547 3.996 1 91.88 180 GLY B CA 1
ATOM 2893 C C . GLY B 1 180 ? -8.281 27.031 2.557 1 91.88 180 GLY B C 1
ATOM 2894 O O . GLY B 1 180 ? -9.031 27.938 2.189 1 91.88 180 GLY B O 1
ATOM 2895 N N . VAL B 1 181 ? -7.508 26.406 1.783 1 91.25 181 VAL B N 1
ATOM 2896 C CA . VAL B 1 181 ? -7.297 26.844 0.407 1 91.25 181 VAL B CA 1
ATOM 2897 C C . VAL B 1 181 ? -8.367 26.234 -0.499 1 91.25 181 VAL B C 1
ATOM 2899 O O . VAL B 1 181 ? -8.945 26.922 -1.336 1 91.25 181 VAL B O 1
ATOM 2902 N N . ILE B 1 182 ? -8.695 24.953 -0.303 1 93.19 182 ILE B N 1
ATOM 2903 C CA . ILE B 1 182 ? -9.547 24.266 -1.269 1 93.19 182 ILE B CA 1
ATOM 2904 C C . ILE B 1 182 ? -11.016 24.406 -0.85 1 93.19 182 ILE B C 1
ATOM 2906 O O . ILE B 1 182 ? -11.922 24.172 -1.651 1 93.19 182 ILE B O 1
ATOM 2910 N N . GLY B 1 183 ? -11.227 24.656 0.461 1 92 183 GLY B N 1
ATOM 2911 C CA . GLY B 1 183 ? -12.578 24.938 0.927 1 92 183 GLY B CA 1
ATOM 2912 C C . GLY B 1 183 ? -13.398 23.672 1.143 1 92 183 GLY B C 1
ATOM 2913 O O . GLY B 1 183 ? -14.625 23.703 1.045 1 92 183 GLY B O 1
ATOM 2914 N N . GLU B 1 184 ? -12.781 22.547 1.299 1 95.25 184 GLU B N 1
ATOM 2915 C CA . GLU B 1 184 ? -13.414 21.281 1.642 1 95.25 184 GLU B CA 1
ATOM 2916 C C . GLU B 1 184 ? -12.703 20.609 2.812 1 95.25 184 GLU B C 1
ATOM 2918 O O . GLU B 1 184 ? -11.523 20.859 3.057 1 95.25 184 GLU B O 1
ATOM 2923 N N . ASN B 1 185 ? -13.531 19.812 3.457 1 97.5 185 ASN B N 1
ATOM 2924 C CA . ASN B 1 185 ? -12.922 18.953 4.473 1 97.5 185 ASN B CA 1
ATOM 2925 C C . ASN B 1 185 ? -11.938 17.969 3.859 1 97.5 185 ASN B C 1
ATOM 2927 O O . ASN B 1 185 ? -12.164 17.469 2.756 1 97.5 185 ASN B O 1
ATOM 2931 N N . VAL B 1 186 ? -10.844 17.75 4.547 1 98.19 186 VAL B N 1
ATOM 2932 C CA . VAL B 1 186 ? -9.844 16.75 4.188 1 98.19 186 VAL B CA 1
ATOM 2933 C C . VAL B 1 186 ? -9.531 15.867 5.398 1 98.19 186 VAL B C 1
ATOM 2935 O O . VAL B 1 186 ? -9.328 16.375 6.504 1 98.19 186 VAL B O 1
ATOM 2938 N N . GLN B 1 187 ? -9.539 14.578 5.168 1 97.75 187 GLN B N 1
ATOM 2939 C CA . GLN B 1 187 ? -9.211 13.625 6.23 1 97.75 187 GLN B CA 1
ATOM 2940 C C . GLN B 1 187 ? -8.195 12.594 5.758 1 97.75 187 GLN B C 1
ATOM 2942 O O . GLN B 1 187 ? -8.25 12.141 4.617 1 97.75 187 GLN B O 1
ATOM 2947 N N . ILE B 1 188 ? -7.301 12.344 6.648 1 98.5 188 ILE B N 1
ATOM 2948 C CA . ILE B 1 188 ? -6.441 11.188 6.434 1 98.5 188 ILE B CA 1
ATOM 2949 C C . ILE B 1 188 ? -7.074 9.945 7.066 1 98.5 188 ILE B C 1
ATOM 2951 O O . ILE B 1 188 ? -7.273 9.898 8.281 1 98.5 188 ILE B O 1
ATOM 2955 N N . GLY B 1 189 ? -7.395 9 6.25 1 97.38 189 GLY B N 1
ATOM 2956 C CA . GLY B 1 189 ? -8.039 7.793 6.738 1 97.38 189 GLY B CA 1
ATOM 2957 C C . GLY B 1 189 ? -7.062 6.797 7.34 1 97.38 189 GLY B C 1
ATOM 2958 O O . GLY B 1 189 ? -6.805 6.824 8.547 1 97.38 189 GLY B O 1
ATOM 2959 N N . ARG B 1 190 ? -6.582 5.875 6.602 1 97.94 190 ARG B N 1
ATOM 2960 C CA . ARG B 1 190 ? -5.637 4.844 7.016 1 97.94 190 ARG B CA 1
ATOM 2961 C C . ARG B 1 190 ? -4.402 4.844 6.125 1 97.94 190 ARG B C 1
ATOM 2963 O O . ARG B 1 190 ? -4.387 5.488 5.074 1 97.94 190 ARG B O 1
ATOM 2970 N N . PHE B 1 191 ? -3.369 4.152 6.598 1 98.69 191 PHE B N 1
ATOM 2971 C CA . PHE B 1 191 ? -2.189 3.973 5.762 1 98.69 191 PHE B CA 1
ATOM 2972 C C . PHE B 1 191 ? -1.579 2.592 5.977 1 98.69 191 PHE B C 1
ATOM 2974 O O . PHE B 1 191 ? -1.91 1.904 6.945 1 98.69 191 PHE B O 1
ATOM 2981 N N . SER B 1 192 ? -0.813 2.217 4.996 1 98.12 192 SER B N 1
ATOM 2982 C CA . SER B 1 192 ? 0.008 1.012 5.055 1 98.12 192 SER B CA 1
ATOM 2983 C C . SER B 1 192 ? 1.444 1.301 4.629 1 98.12 192 SER B C 1
ATOM 2985 O O . SER B 1 192 ? 1.676 1.981 3.629 1 98.12 192 SER B O 1
ATOM 2987 N N . ARG B 1 193 ? 2.322 0.881 5.434 1 98.56 193 ARG B N 1
ATOM 2988 C CA . ARG B 1 193 ? 3.75 0.974 5.145 1 98.56 193 ARG B CA 1
ATOM 2989 C C . ARG B 1 193 ? 4.395 -0.408 5.129 1 98.56 193 ARG B C 1
ATOM 2991 O O . ARG B 1 193 ? 4.211 -1.196 6.059 1 98.56 193 ARG B O 1
ATOM 2998 N N . MET B 1 194 ? 5.086 -0.724 4.027 1 98.06 194 MET B N 1
ATOM 2999 C CA . MET B 1 194 ? 5.711 -2.035 3.881 1 98.06 194 MET B CA 1
ATOM 3000 C C . MET B 1 194 ? 7.188 -1.898 3.537 1 98.06 194 MET B C 1
ATOM 3002 O O . MET B 1 194 ? 7.543 -1.274 2.535 1 98.06 194 MET B O 1
ATOM 3006 N N . ALA B 1 195 ? 8.016 -2.393 4.355 1 98.06 195 ALA B N 1
ATOM 3007 C CA . ALA B 1 195 ? 9.445 -2.525 4.078 1 98.06 195 ALA B CA 1
ATOM 3008 C C . ALA B 1 195 ? 9.82 -3.984 3.836 1 98.06 195 ALA B C 1
ATOM 3010 O O . ALA B 1 195 ? 9.438 -4.867 4.605 1 98.06 195 ALA B O 1
ATOM 3011 N N . LEU B 1 196 ? 10.555 -4.16 2.785 1 97.81 196 LEU B N 1
ATOM 3012 C CA . LEU B 1 196 ? 10.953 -5.516 2.426 1 97.81 196 LEU B CA 1
ATOM 3013 C C . LEU B 1 196 ? 11.625 -6.215 3.604 1 97.81 196 LEU B C 1
ATOM 3015 O O . LEU B 1 196 ? 12.531 -5.66 4.227 1 97.81 196 LEU B O 1
ATOM 3019 N N . GLY B 1 197 ? 11.141 -7.406 3.877 1 94 197 GLY B N 1
ATOM 3020 C CA . GLY B 1 197 ? 11.758 -8.227 4.906 1 94 197 GLY B CA 1
ATOM 3021 C C . GLY B 1 197 ? 11.234 -7.926 6.301 1 94 197 GLY B C 1
ATOM 3022 O O . GLY B 1 197 ? 11.547 -8.648 7.25 1 94 197 GLY B O 1
ATOM 3023 N N . GLU B 1 198 ? 10.555 -6.801 6.41 1 88.25 198 GLU B N 1
ATOM 3024 C CA . GLU B 1 198 ? 10.008 -6.453 7.719 1 88.25 198 GLU B CA 1
ATOM 3025 C C . GLU B 1 198 ? 8.734 -7.238 8.016 1 88.25 198 GLU B C 1
ATOM 3027 O O . GLU B 1 198 ? 7.918 -7.465 7.125 1 88.25 198 GLU B O 1
ATOM 3032 N N . ASP B 1 199 ? 8.68 -7.883 9.016 1 74.25 199 ASP B N 1
ATOM 3033 C CA . ASP B 1 199 ? 7.473 -8.609 9.391 1 74.25 199 ASP B CA 1
ATOM 3034 C C . ASP B 1 199 ? 6.285 -7.66 9.531 1 74.25 199 ASP B C 1
ATOM 3036 O O . ASP B 1 199 ? 6.457 -6.484 9.859 1 74.25 199 ASP B O 1
ATOM 3040 N N . ALA B 1 200 ? 5.312 -8.297 9.016 1 60.94 200 ALA B N 1
ATOM 3041 C CA . ALA B 1 200 ? 4.086 -7.52 9.156 1 60.94 200 ALA B CA 1
ATOM 3042 C C . ALA B 1 200 ? 3.781 -7.227 10.617 1 60.94 200 ALA B C 1
ATOM 3044 O O . ALA B 1 200 ? 4.09 -8.039 11.5 1 60.94 200 ALA B O 1
#

Secondary structure (DSSP, 8-state):
-----HHHHHHHHHHH---HHHHHHHHHHTTT-HHHHHHHHHHHHHHHHHHHTTS---EEEEEEEE-TTSSEEEEEEEEES-HHHHTSHHHHHHHHHHHHHHHHH--SBSSGGGS-HHHHHHHHHHHHHHHHHTT--HHHHHHHHHHHHHHHHHHHBGGGSEETTEEEEEHHHHHHHHHHHH-S-EEEEEEEEEETT---/-----HHHHHHHHHHH---HHHHHHHHHHTTT-HHHHHHHHHHHHHHHHHHHTTS---EEEEEEEE-TTSSEEEEEEEEES-HHHHTSHHHHHHHHHHHHHHHHH--SBSSGGGS-HHHHHHHHHHHHHHHHHTT--HHHHHHHHHHHHHHHHHHHBGGGSEETTEEEEEHHHHHHHHHHHH-S-EEEEEEEEEETT---

Sequence (400 aa):
MSAISAASVKALRDKTGAGMMDCKKALGECNGDEEKAVAWLREKGLSKAQKRAGRATSEGVIGSYIHSNGKLGVMVEIKCETDFVARSERFLEFAKNVAMQIAAANPVCVTPEEVPADLLAKEREIFKNQAMEEGKPEAIAEKIVDGRVKKLYKEICLLEQPFIKDDKVTIKDLMNELVGVIGENVQIGRFSRMALGEDAMSAISAASVKALRDKTGAGMMDCKKALGECNGDEEKAVAWLREKGLSKAQKRAGRATSEGVIGSYIHSNGKLGVMVEIKCETDFVARSERFLEFAKNVAMQIAAANPVCVTPEEVPADLLAKEREIFKNQAMEEGKPEAIAEKIVDGRVKKLYKEICLLEQPFIKDDKVTIKDLMNELVGVIGENVQIGRFSRMALGEDA

Foldseek 3Di:
DPPQDPVLLVVLCVVQLADSVLSVVLCVVVVNPSVSSNVVLLVQLLVLQVVQQPPDFDAADWAKDADPVRFKIKTWTKTWHDNVLRPDPLRNVLSPQLNVLCRVLVAQEAAPVPPDPVVLVVLLVVQLVVCVVVVDDNVVSNVSSVVVVLVVCCRHHQQNDQRPVGSVDGSVSVQSSSCSNVVIHMDIDTMDMGGHPDDD/DPPQDPVLLVVLCVVQLADSVLSVVLCVVVVNPSVSSNVVLLVVLLVLQVVFQPPDFDAADWAKDADPVRFKIKTWTKTWHDVVLNPDPLRNVLSPQLNVLCRVLVAQEAAPVPPDPVVLVVLLVVQLVVCVVVVDDNVVSNVSSVVVVLVVCCRHHQQNDQRPVGSVDGSVSVQSSSCSNVVIHMDIDTMDMGGHPDDD

Nearest PDB structures (foldseek):
  1aip-assembly1_D  TM=9.458E-01  e=2.290E-22  Thermus thermophilus
  1tfe-assembly1_A-2  TM=9.655E-01  e=3.801E-17  Thermus thermophilus
  4pc2-assembly1_C  TM=4.907E-01  e=5.995E-17  Escherichia coli
  3mmp-assembly1_A  TM=4.873E-01  e=1.227E-15  Escherichia coli K-12
  4r71-assembly2_C  TM=4.896E-01  e=1.159E-15  Escherichia coli K-12

Organism: Solidesulfovibrio magneticus (strain ATCC 700980 / DSM 13731 / RS-1) (NCBI:txid573370)

Radius of gyration: 28.58 Å; Cα contacts (8 Å, |Δi|>4): 676; chains: 2; bounding box: 53×90×79 Å

pLDDT: mean 95.18, std 6.43, range [44.12, 98.94]

InterPro domains:
  IPR001816 Translation elongation factor EFTs/EF1B [MF_00050] (1-200)
  IPR001816 Translation elongation factor EFTs/EF1B [PTHR11741] (5-105)
  IPR001816 Translation elongation factor EFTs/EF1B [TIGR00116] (1-97)
  IPR009060 UBA-like superfamily [SSF46934] (4-55)
  IPR014039 Translation elongation factor EFTs/EF1B, dimerisation [PF00889] (55-198)
  IPR018101 Translation elongation factor Ts, conserved site [PS01126] (12-27)
  IPR018101 Translation elongation factor Ts, conserved site [PS01127] (77-87)
  IPR036402 Elongation factor Ts, dimerisation domain superfamily [G3DSA:3.30.479.20] (60-197)
  IPR036402 Elongation factor Ts, dimerisation domain superfamily [SSF54713] (57-198)